Protein 4DI1 (pdb70)

Nearest PDB structures (foldseek):
  4di1-assembly1_B  TM=1.004E+00  e=1.525E-47  Mycobacterium marinum M
  5z7r-assembly1_A  TM=9.384E-01  e=8.584E-23  Clostridium acetobutylicum ATCC 824
  5zai-assembly1_A  TM=9.360E-01  e=3.850E-21  Metallosphaera sedula DSM 5348
  3kqf-assembly1_B  TM=9.231E-01  e=6.148E-21  Bacillus anthracis
  3pea-assembly2_F  TM=8.813E-01  e=1.726E-19  Bacillus anthracis str. 'Ames Ancestor'

Solvent-accessible surface area: 26631 Å² total; per-residue (Å²): 126,121,42,11,54,52,82,47,76,146,18,8,0,7,3,29,9,55,57,112,117,50,4,13,3,16,80,56,0,7,135,18,1,20,64,13,2,85,69,0,18,159,60,141,87,4,22,0,0,0,5,30,10,23,118,79,16,6,1,33,0,21,17,50,99,42,8,139,113,17,81,27,92,73,0,28,84,6,8,125,21,4,53,89,0,0,60,15,0,10,70,2,52,20,0,0,0,0,0,0,5,11,93,0,19,4,1,0,7,5,7,0,15,3,3,2,2,12,0,0,0,72,81,0,85,1,0,4,25,14,6,117,28,26,5,0,4,3,2,20,5,0,14,40,4,1,68,68,25,32,42,23,90,0,11,33,1,0,1,35,2,78,96,4,69,0,126,50,0,73,92,42,35,1,3,43,49,61,30,48,46,108,68,0,74,96,29,0,27,65,67,0,80,79,16,47,174,26,50,85,137,1,6,13,1,0,4,30,12,1,35,39,7,40,33,65,61,29,119,44,47,39,49,35,25,50,64,79,3,22,79,19,9,30,103,73,64,157,102,106,124,42,2,40,30,81,40,100,76,30,9,0,6,3,31,6,56,59,109,120,51,4,13,2,15,73,58,0,7,131,6,0,33,39,6,5,79,65,0,19,161,75,145,74,3,28,0,0,0,2,19,11,22,108,149,18,5,0,31,1,18,16,50,98,40,6,122,112,6,74,36,92,71,0,28,87,3,7,126,20,3,51,94,0,0,66,27,0,11,69,3,60,26,2,0,0,0,0,0,4,10,94,0,20,3,2,0,8,6,6,0,18,3,5,2,18,12,8,0,0,69,80,0,83,1,0,5,27,16,4,115,27,26,4,0,5,3,2,21,4,0,8,49,4,1,66,72,24,30,41,23,90,0,11,30,1,1,2,36,1,76,95,4,65,0,120,49,0,75,92,40,36,1,3,57,66,64,33,45,52,119,67,0,52,94,30,0,31,64,35,0,107,74,21,51,174,28,55,104,65,1,5,26,10,0,4,29,8,2,46,28,9,60,64,58,49,32,112,95,53,34,49,15,17,54,118,40,2,24,88,28,34,67,122,126,120,40,10,54,30,84,38,98,159,31,15,0,9,4,35,5,55,55,109,121,54,5,15,2,16,76,57,0,5,134,19,0,32,65,7,4,108,72,0,22,78,72,145,77,4,30,0,0,0,2,19,11,22,115,148,20,6,0,32,0,13,15,56,104,39,8,69,106,6,73,23,94,74,0,37,81,3,12,124,16,4,47,94,0,0,62,25,0,11,68,3,58,28,2,0,0,0,0,0,4,13,93,0,16,5,1,0,8,5,7,0,18,3,4,2,17,12,8,0,0,71,81,0,88,0,0,5,20,2,5,116,53,28,20,1,6,3,4,16,4,0,8,58,5,1,75,70,25,27,31,24,90,0,10,23,1,1,1,35,1,77,95,5,70,0,122,52,0,72,91,40,38,0,3,59,69,64,30,44,58,82,69,0,57,97,31,0,43,67,36,0,47,76,22,62,174,28,55,106,66,1,7,29,10,0,4,30,10,1,50,27,8,60,53,66,77,32,116,45,35,35,17,18,16,42,150,74,3,21,63,26,4,37,65,64,95,99,106

Secondary structure (DSSP, 8-state):
--SEEEEEETTEEEEEE--TTTT-B-HHHHHHHHHHHHHHHH-TT--EEEEE--SS-SB--B-HHHHHT--HHHHHHHHHHHHHHHHHHHH-SS-EEEEE-SEEETHHHHHHHHSSEEEEETT-EEE-GGGGGT----TTHHHHHHHHH-HHHHHHHHHH---EEHHHHHHHTS-SEEE-GGGHHHHHHHHHHTTTTS-HHHHHHHHHHHHHTTTS-HHHHHHHHHHHHHHTTSGGG-/--SSEEEEEETTEEEEEE--TTTT-B-HHHHHHHHHHHHHHHH-TT-S-EEEE--SS-SB--B-HHHHHT--HHHHHHHHHHHHHHHHHHHH-SS-EEEEE-SEEETHHHHHHHHSSEEEEETT-EEE-GGGGGT----TTHHHHHHHHH-HHHHHHHHHH---EEHHHHHHHTS-SEEE-GGGHHHHHHHHHHTTTTS-HHHHHHHHHHHHHTTTS-HHHHHHHHHHHHHHHHH-/--SEEEEEETTEEEEEE--TTTT-B-HHHHHHHHHHHHHHHH-TT-SEEEEE--SS-SB--B-HHHHHT--HHHHHHHHHHHHHHHHHHHH-SS-EEEEE-SEEETHHHHHHHHSSEEEEETT-EEE-GGGGGT----TTHHHHHHHHH-HHHHHHHHHH---EEHHHHHHHTS-SEEE-GGGHHHHHHHHHHTTTTS-HHHHHHHHHHHHHTTTS-HHHHHHHHHHHHHHHHHHHHH-

Organism: Mycobacterium marinum (strain ATCC BAA-535 / M) (NCBI:txid216594)

Sequence (713 aa):
NEFVSVVADQGLATLVVSRPPTNAMTRQVYREIVAAADELGRRDDIGAVVLFGGHHEIFSAGDDMPELRTLNAPEADTAARVRLEEAIDAVAAIPKPTVAAVTGYALGAGLTLALAADWRVSGDNVKFGATEILAGLIPGGGGMGRLTRRVVGSSRAKELVFSGRFFDAEEALALGLIDDMVAPDDVYDSAVAWARRYLECPPRALAAAKAVINDVFELEATERAAAERRRRYVELFAAGQRMNEFVSVVADQGLATLVVSRPPTNAMTRQVYREIVAAADELGRRDDIGAVVLFGGHHEIFSAGDDMPELRTLNAPEADTAARVRLEAIDAVAAIPKPTVAAVTGYALGAGLTLALAADWRVSGDNVKFGATEILAGLIPGGGGMGRLTRVVGSSRAKELVFSGRFFDAEEALALGLIDDMVAPDDVYDSAVAWARRYLECPPRALAAAKAVINDVFELEATERAAAERRRYVELFAANEFVSVVADQGLATLVVSRPPTNAMTRQVYREIVAAADELGRRDDIGAVVLFGGHHEIFSAGDDMPELRTLNAPEADTAARVRLEAIDAVAAIPKPTVAAVTGYALGAGLTLALAADWRVSGDNVKFGATEILAGLIPGGGGMGRLTRVVGSSRAKELVFSGRFFDAEEALALGLIDDMVAPDDVYDSAVAWARRYLECPPRALAAAKAVINDVFELEATERAAAERRRYVELFAAGQRG

InterPro domains:
  IPR001753 Enoyl-CoA hydratase/isomerase-like domain [PF00378] (11-236)
  IPR014748 Enoyl-CoA hydratase, C-terminal [G3DSA:1.10.12.10] (200-240)
  IPR029045 ClpP/crotonase-like domain superfamily [SSF52096] (5-237)

CATH classification: 3.90.226.10 (+1 more: 1.10.12.10)

Foldseek 3Di:
DPFWDWDDDQQEIEIEGEDPDFSAAELVNLVVLLVVLVVQLPDPRHAEYEYYHDLAFQHQYHPVVNVVVDDDVVVVVSLVSLLSNLQSLLLRLHQYEYLGHAEQEQSSLSNNLSHPAYEYEQAYKYANQQVVVVGFGGNCSLVSLCVQQNDVVSCVGGVVRDIDGPVVCCVSVSHPYYDHSVCSVVVSVVVRVVRSPPDSLVSSLVSVLVVCPSPDDPVVSVVSNVVSVVVCVDPVRD/DDPAWDWDADPQAIETEGEDPDFSAAELVNLVVLLVVLVVQLVDRSHQEYEYYHDLAFRHQYHPVVNVVVDDDVVNVVSLVSLLSNLQSLLLSLHQYEYLGHAEQEQSSLSSRLSHPAYEYEQAYKYANQQVVVVGFGGNCSLVSLCVQQNDVVSCVGGVVRDIDGPVVCCVSVSHPYYDHSVCSVVVRVVVRVVCSPPDSLVSSLVSVLVVCPPPDDDVVSVVSNVVSVVVVVVD/DPAWDWDADPQAIETEGEDPDFSAAELVNLVVLLVVLVVQLPDRSHAEYEYYHDLAFQHQYHDVVRVVPDDDVVVVSSLVSLLSNLQSLLLSLHQYEYLGHAEQEASSLSSNLSHPAYEYEQAYKYANQQVVSVGFGGNCSLVSLCVQQNDVVSCVRGVVRDIDGPVVCCVSVSHPYYDHSVCRVVVRVVVRVVCSPPDRLVSSLVSVLVVCPVPDDPVVSVVSNVVSVVVVVVVVVVD

B-factor: mean 20.54, std 8.34, range [4.48, 63.75]

Structure (mmCIF, N/CA/C/O backbone):
data_4DI1
#
_entry.id   4DI1
#
_cell.length_a   76.870
_cell.length_b   87.500
_cell.length_c   107.390
_cell.angle_alpha   90.000
_cell.angle_beta   90.000
_cell.angle_gamma   90.000
#
_symmetry.space_group_name_H-M   'P 21 21 21'
#
loop_
_entity.id
_entity.type
_entity.pdbx_description
1 polymer 'Enoyl-CoA hydratase EchA17'
2 non-polymer 1,2-ETHANEDIOL
3 water water
#
loop_
_atom_site.group_PDB
_atom_site.id
_atom_site.type_symbol
_atom_site.label_atom_id
_atom_site.label_alt_id
_atom_site.label_comp_id
_atom_site.label_asym_id
_atom_site.label_entity_id
_atom_site.label_seq_id
_atom_site.pdbx_PDB_ins_code
_atom_site.Cartn_x
_atom_site.Cartn_y
_atom_site.Cartn_z
_atom_site.occupancy
_atom_site.B_iso_or_equiv
_atom_site.auth_seq_id
_atom_site.auth_comp_id
_atom_site.auth_asym_id
_atom_site.auth_atom_id
_atom_site.pdbx_PDB_model_num
ATOM 1 N N . ASN A 1 23 ? -32.549 72.736 58.475 1.00 32.21 2 ASN A N 1
ATOM 2 C CA . ASN A 1 23 ? -32.063 73.612 59.598 1.00 35.18 2 ASN A CA 1
ATOM 3 C C . ASN A 1 23 ? -30.797 73.145 60.363 1.00 32.72 2 ASN A C 1
ATOM 4 O O . ASN A 1 23 ? -29.875 73.906 60.528 1.00 36.82 2 ASN A O 1
ATOM 6 N N . GLU A 1 24 ? -30.746 71.911 60.847 1.00 30.58 3 GLU A N 1
ATOM 7 C CA . GLU A 1 24 ? -29.680 71.481 61.788 1.00 28.96 3 GLU A CA 1
ATOM 8 C C . GLU A 1 24 ? -28.238 71.230 61.217 1.00 27.30 3 GLU A C 1
ATOM 9 O O . GLU A 1 24 ? -27.249 71.491 61.888 1.00 25.91 3 GLU A O 1
ATOM 15 N N . PHE A 1 25 ? -28.129 70.675 60.016 1.00 24.47 4 PHE A N 1
ATOM 16 C CA . PHE A 1 25 ? -26.829 70.312 59.455 1.00 22.75 4 PHE A CA 1
ATOM 17 C C . PHE A 1 25 ? -26.518 71.039 58.151 1.00 21.07 4 PHE A C 1
ATOM 18 O O . PHE A 1 25 ? -25.379 71.139 57.765 1.00 21.30 4 PHE A O 1
ATOM 26 N N . VAL A 1 26 ? -27.536 71.523 57.466 1.00 20.11 5 VAL A N 1
ATOM 27 C CA . VAL A 1 26 ? -27.363 72.175 56.172 1.00 19.86 5 VAL A CA 1
ATOM 28 C C . VAL A 1 26 ? -27.645 73.649 56.350 1.00 20.44 5 VAL A C 1
ATOM 29 O O . VAL A 1 26 ? -28.544 74.008 57.035 1.00 20.79 5 VAL A O 1
ATOM 33 N N . SER A 1 27 ? -26.824 74.497 55.762 1.00 22.32 6 SER A N 1
ATOM 34 C CA . SER A 1 27 ? -26.889 75.932 55.940 1.00 23.38 6 SER A CA 1
ATOM 35 C C . SER A 1 27 ? -26.733 76.616 54.587 1.00 23.01 6 SER A C 1
ATOM 36 O O . SER A 1 27 ? -26.097 76.090 53.681 1.00 21.09 6 SER A O 1
ATOM 39 N N . VAL A 1 28 ? -27.347 77.777 54.431 1.00 25.10 7 VAL A N 1
ATOM 40 C CA . VAL A 1 28 ? -27.223 78.555 53.192 1.00 25.49 7 VAL A CA 1
ATOM 41 C C . VAL A 1 28 ? -26.642 79.895 53.550 1.00 26.40 7 VAL A C 1
ATOM 42 O O . VAL A 1 28 ? -27.175 80.605 54.393 1.00 27.88 7 VAL A O 1
ATOM 46 N N . VAL A 1 29 ? -25.552 80.244 52.896 1.00 26.62 8 VAL A N 1
ATOM 47 C CA . VAL A 1 29 ? -24.924 81.536 53.088 1.00 27.45 8 VAL A CA 1
ATOM 48 C C . VAL A 1 29 ? -24.884 82.288 51.763 1.00 27.06 8 VAL A C 1
ATOM 49 O O . VAL A 1 29 ? -24.325 81.804 50.799 1.00 27.04 8 VAL A O 1
ATOM 53 N N . ALA A 1 30 ? -25.494 83.462 51.714 1.00 26.76 9 ALA A N 1
ATOM 54 C CA . ALA A 1 30 ? -25.557 84.270 50.495 1.00 26.89 9 ALA A CA 1
ATOM 55 C C . ALA A 1 30 ? -24.564 85.441 50.585 1.00 28.24 9 ALA A C 1
ATOM 56 O O . ALA A 1 30 ? -24.299 85.955 51.650 1.00 27.97 9 ALA A O 1
ATOM 58 N N . ASP A 1 31 ? -23.961 85.807 49.468 1.00 28.46 10 ASP A N 1
ATOM 59 C CA . ASP A 1 31 ? -23.140 87.017 49.403 1.00 29.71 10 ASP A CA 1
ATOM 60 C C . ASP A 1 31 ? -23.074 87.528 47.966 1.00 27.03 10 ASP A C 1
ATOM 61 O O . ASP A 1 31 ? -22.510 86.872 47.088 1.00 25.74 10 ASP A O 1
ATOM 66 N N . GLN A 1 32 ? -23.681 88.685 47.750 1.00 26.88 11 GLN A N 1
ATOM 67 C CA . GLN A 1 32 ? -23.849 89.319 46.455 1.00 27.48 11 GLN A CA 1
ATOM 68 C C . GLN A 1 32 ? -23.977 88.388 45.298 1.00 24.96 11 GLN A C 1
ATOM 69 O O . GLN A 1 32 ? -23.145 88.312 44.404 1.00 24.86 11 GLN A O 1
ATOM 75 N N . GLY A 1 33 ? -25.084 87.675 45.362 1.00 22.73 12 GLY A N 1
ATOM 76 C CA . GLY A 1 33 ? -25.525 86.861 44.268 1.00 21.76 12 GLY A CA 1
ATOM 77 C C . GLY A 1 33 ? -25.033 85.446 44.279 1.00 19.77 12 GLY A C 1
ATOM 78 O O . GLY A 1 33 ? -25.463 84.664 43.463 1.00 20.60 12 GLY A O 1
ATOM 79 N N . LEU A 1 34 ? -24.115 85.122 45.176 1.00 18.39 13 LEU A N 1
ATOM 80 C CA . LEU A 1 34 ? -23.535 83.805 45.203 1.00 17.70 13 LEU A CA 1
ATOM 81 C C . LEU A 1 34 ? -23.936 83.188 46.505 1.00 17.53 13 LEU A C 1
ATOM 82 O O . LEU A 1 34 ? -23.741 83.793 47.535 1.00 18.50 13 LEU A O 1
ATOM 87 N N . ALA A 1 35 ? -24.495 81.988 46.461 1.00 16.92 14 ALA A N 1
ATOM 88 C CA . ALA A 1 35 ? -24.856 81.281 47.677 1.00 16.20 14 ALA A CA 1
ATOM 89 C C . ALA A 1 35 ? -23.948 80.064 47.872 1.00 15.44 14 ALA A C 1
ATOM 90 O O . ALA A 1 35 ? -23.462 79.478 46.889 1.00 15.31 14 ALA A O 1
ATOM 92 N N . THR A 1 36 ? -23.664 79.720 49.123 1.00 14.91 15 THR A N 1
ATOM 93 C CA . THR A 1 36 ? -22.952 78.523 49.444 1.00 14.75 15 THR A CA 1
ATOM 94 C C . THR A 1 36 ? -23.894 77.635 50.249 1.00 14.86 15 THR A C 1
ATOM 95 O O . THR A 1 36 ? -24.423 78.058 51.281 1.00 14.56 15 THR A O 1
ATOM 99 N N . LEU A 1 37 ? -24.114 76.413 49.769 1.00 14.63 16 LEU A N 1
ATOM 100 C CA . LEU A 1 37 ? -24.849 75.410 50.542 1.00 14.56 16 LEU A CA 1
ATOM 101 C C . LEU A 1 37 ? -23.819 74.613 51.329 1.00 15.06 16 LEU A C 1
ATOM 102 O O . LEU A 1 37 ? -22.998 73.893 50.724 1.00 14.85 16 LEU A O 1
ATOM 107 N N . VAL A 1 38 ? -23.860 74.733 52.661 1.00 15.93 17 VAL A N 1
ATOM 108 C CA . VAL A 1 38 ? -22.871 74.163 53.555 1.00 16.64 17 VAL A CA 1
ATOM 109 C C . VAL A 1 38 ? -23.464 72.965 54.297 1.00 17.66 17 VAL A C 1
ATOM 110 O O . VAL A 1 38 ? -24.470 73.091 55.016 1.00 17.67 17 VAL A O 1
ATOM 114 N N . VAL A 1 39 ? -22.816 71.806 54.166 1.00 17.06 18 VAL A N 1
ATOM 115 C CA . VAL A 1 39 ? -23.165 70.652 54.950 1.00 16.55 18 VAL A CA 1
ATOM 116 C C . VAL A 1 39 ? -22.176 70.611 56.106 1.00 17.74 18 VAL A C 1
ATOM 117 O O . VAL A 1 39 ? -20.949 70.614 55.879 1.00 18.72 18 VAL A O 1
ATOM 121 N N . SER A 1 40 ? -22.703 70.570 57.338 1.00 17.34 19 SER A N 1
ATOM 122 C CA . SER A 1 40 ? -21.879 70.440 58.548 1.00 18.34 19 SER A CA 1
ATOM 123 C C . SER A 1 40 ? -22.449 69.390 59.495 1.00 17.68 19 SER A C 1
ATOM 124 O O . SER A 1 40 ? -23.402 69.669 60.227 1.00 17.55 19 SER A O 1
ATOM 127 N N . ARG A 1 41 ? -21.876 68.201 59.466 1.00 17.03 20 ARG A N 1
ATOM 128 C CA . ARG A 1 41 ? -22.237 67.175 60.422 1.00 16.99 20 ARG A CA 1
ATOM 129 C C . ARG A 1 41 ? -20.956 66.415 60.715 1.00 17.47 20 ARG A C 1
ATOM 130 O O . ARG A 1 41 ? -20.727 65.342 60.182 1.00 16.54 20 ARG A O 1
ATOM 138 N N . PRO A 1 42 ? -20.081 67.021 61.533 1.00 19.22 21 PRO A N 1
ATOM 139 C CA . PRO A 1 42 ? -18.791 66.465 61.890 1.00 19.89 21 PRO A CA 1
ATOM 140 C C . PRO A 1 42 ? -18.836 65.063 62.463 1.00 20.37 21 PRO A C 1
ATOM 141 O O . PRO A 1 42 ? -19.854 64.640 63.024 1.00 20.89 21 PRO A O 1
ATOM 145 N N . PRO A 1 43 ? -17.737 64.319 62.278 1.00 19.45 22 PRO A N 1
ATOM 146 C CA . PRO A 1 43 ? -16.523 64.766 61.614 1.00 18.50 22 PRO A CA 1
ATOM 147 C C . PRO A 1 43 ? -16.450 64.439 60.099 1.00 17.89 22 PRO A C 1
ATOM 148 O O . PRO A 1 43 ? -15.509 64.901 59.440 1.00 18.42 22 PRO A O 1
ATOM 152 N N . THR A 1 44 ? -17.398 63.687 59.535 1.00 16.45 23 THR A N 1
ATOM 153 C CA . THR A 1 44 ? -17.282 63.295 58.128 1.00 15.86 23 THR A CA 1
ATOM 154 C C . THR A 1 44 ? -18.376 63.779 57.218 1.00 14.26 23 THR A C 1
ATOM 155 O O . THR A 1 44 ? -18.412 63.396 56.067 1.00 13.17 23 THR A O 1
ATOM 159 N N . ASN A 1 45 ? -19.244 64.649 57.723 1.00 13.72 24 ASN A N 1
ATOM 160 C CA . ASN A 1 45 ? -20.459 65.034 56.990 1.00 13.39 24 ASN A CA 1
ATOM 161 C C . ASN A 1 45 ? -21.220 63.827 56.412 1.00 12.52 24 ASN A C 1
ATOM 162 O O . ASN A 1 45 ? -21.696 63.866 55.279 1.00 11.99 24 ASN A O 1
ATOM 167 N N . ALA A 1 46 ? -21.306 62.764 57.206 1.00 12.28 25 ALA A N 1
ATOM 168 C CA . ALA A 1 46 ? -22.075 61.605 56.847 1.00 12.03 25 ALA A CA 1
ATOM 169 C C . ALA A 1 46 ? -23.521 62.059 56.758 1.00 12.19 25 ALA A C 1
ATOM 170 O O . ALA A 1 46 ? -24.004 62.810 57.616 1.00 12.52 25 ALA A O 1
ATOM 172 N N . MET A 1 47 ? -24.212 61.595 55.733 1.00 11.82 26 MET A N 1
ATOM 173 C CA . MET A 1 47 ? -25.557 62.054 55.496 1.00 12.15 26 MET A CA 1
ATOM 174 C C . MET A 1 47 ? -26.579 61.028 55.977 1.00 12.29 26 MET A C 1
ATOM 175 O O . MET A 1 47 ? -26.680 59.906 55.423 1.00 12.50 26 MET A O 1
ATOM 180 N N . THR A 1 48 ? -27.318 61.424 57.005 1.00 12.19 27 THR A N 1
ATOM 181 C CA . THR A 1 48 ? -28.416 60.662 57.540 1.00 12.47 27 THR A CA 1
ATOM 182 C C . THR A 1 48 ? -29.680 61.037 56.770 1.00 12.83 27 THR A C 1
ATOM 183 O O . THR A 1 48 ? -29.648 61.936 55.936 1.00 12.82 27 THR A O 1
ATOM 187 N N . ARG A 1 49 ? -30.787 60.354 57.068 1.00 13.29 28 ARG A N 1
ATOM 188 C CA . ARG A 1 49 ? -32.039 60.669 56.429 1.00 13.74 28 ARG A CA 1
ATOM 189 C C . ARG A 1 49 ? -32.361 62.163 56.626 1.00 13.88 28 ARG A C 1
ATOM 190 O O . ARG A 1 49 ? -32.834 62.811 55.715 1.00 13.19 28 ARG A O 1
ATOM 198 N N . GLN A 1 50 ? -32.106 62.685 57.836 1.00 14.14 29 GLN A N 1
ATOM 199 C CA . GLN A 1 50 ? -32.398 64.083 58.122 1.00 14.49 29 GLN A CA 1
ATOM 200 C C . GLN A 1 50 ? -31.527 64.997 57.268 1.00 13.49 29 GLN A C 1
ATOM 201 O O . GLN A 1 50 ? -32.031 65.955 56.710 1.00 13.77 29 GLN A O 1
ATOM 207 N N . VAL A 1 51 ? -30.225 64.709 57.141 1.00 12.55 30 VAL A N 1
ATOM 208 C CA . VAL A 1 51 ? -29.372 65.523 56.258 1.00 11.90 30 VAL A CA 1
ATOM 209 C C . VAL A 1 51 ? -29.928 65.535 54.827 1.00 11.41 30 VAL A C 1
ATOM 210 O O . VAL A 1 51 ? -29.918 66.553 54.185 1.00 11.15 30 VAL A O 1
ATOM 214 N N . TYR A 1 52 ? -30.442 64.410 54.322 1.00 11.66 31 TYR A N 1
ATOM 215 C CA . TYR A 1 52 ? -30.976 64.407 52.971 1.00 11.87 31 TYR A CA 1
ATOM 216 C C . TYR A 1 52 ? -32.226 65.326 52.858 1.00 12.14 31 TYR A C 1
ATOM 217 O O . TYR A 1 52 ? -32.351 66.065 51.899 1.00 11.34 31 TYR A O 1
ATOM 226 N N . ARG A 1 53 ? -33.106 65.282 53.849 1.00 12.85 32 ARG A N 1
ATOM 227 C CA . ARG A 1 53 ? -34.293 66.159 53.854 1.00 13.73 32 ARG A CA 1
ATOM 228 C C . ARG A 1 53 ? -33.845 67.614 53.842 1.00 13.61 32 ARG A C 1
ATOM 229 O O . ARG A 1 53 ? -34.412 68.416 53.114 1.00 13.22 32 ARG A O 1
ATOM 237 N N . GLU A 1 54 ? -32.810 67.922 54.628 1.00 14.00 33 GLU A N 1
ATOM 238 C CA . GLU A 1 54 ? -32.276 69.266 54.685 1.00 14.45 33 GLU A CA 1
ATOM 239 C C . GLU A 1 54 ? -31.596 69.681 53.379 1.00 13.91 33 GLU A C 1
ATOM 240 O O . GLU A 1 54 ? -31.716 70.842 52.974 1.00 14.04 33 GLU A O 1
ATOM 246 N N . ILE A 1 55 ? -30.957 68.738 52.682 1.00 12.87 34 ILE A N 1
ATOM 247 C CA . ILE A 1 55 ? -30.404 69.046 51.365 1.00 12.47 34 ILE A CA 1
ATOM 248 C C . ILE A 1 55 ? -31.535 69.370 50.377 1.00 12.13 34 ILE A C 1
ATOM 249 O O . ILE A 1 55 ? -31.429 70.322 49.588 1.00 11.69 34 ILE A O 1
ATOM 254 N N . VAL A 1 56 ? -32.626 68.617 50.446 1.00 11.82 35 VAL A N 1
ATOM 255 C CA . VAL A 1 56 ? -33.753 68.884 49.559 1.00 11.80 35 VAL A CA 1
ATOM 256 C C . VAL A 1 56 ? -34.303 70.287 49.774 1.00 11.91 35 VAL A C 1
ATOM 257 O O . VAL A 1 56 ? -34.451 71.031 48.818 1.00 11.75 35 VAL A O 1
ATOM 261 N N . ALA A 1 57 ? -34.572 70.659 51.020 1.00 12.39 36 ALA A N 1
ATOM 262 C CA . ALA A 1 57 ? -35.141 71.965 51.299 1.00 12.77 36 ALA A CA 1
ATOM 263 C C . ALA A 1 57 ? -34.168 73.097 50.919 1.00 12.69 36 ALA A C 1
ATOM 264 O O . ALA A 1 57 ? -34.579 74.067 50.260 1.00 12.70 36 ALA A O 1
ATOM 266 N N . ALA A 1 58 ? -32.888 72.967 51.267 1.00 12.16 37 ALA A N 1
ATOM 267 C CA . ALA A 1 58 ? -31.912 73.997 50.902 1.00 12.10 37 ALA A CA 1
ATOM 268 C C . ALA A 1 58 ? -31.787 74.160 49.367 1.00 12.01 37 ALA A C 1
ATOM 269 O O . ALA A 1 58 ? -31.771 75.277 48.822 1.00 11.43 37 ALA A O 1
ATOM 271 N N . ALA A 1 59 ? -31.767 73.052 48.639 1.00 12.43 38 ALA A N 1
ATOM 272 C CA . ALA A 1 59 ? -31.655 73.144 47.167 1.00 12.61 38 ALA A CA 1
ATOM 273 C C . ALA A 1 59 ? -32.857 73.785 46.550 1.00 13.75 38 ALA A C 1
ATOM 274 O O . ALA A 1 59 ? -32.735 74.556 45.594 1.00 14.35 38 ALA A O 1
ATOM 276 N N . ASP A 1 60 ? -34.045 73.446 47.040 1.00 14.84 39 ASP A N 1
ATOM 277 C CA . ASP A 1 60 ? -35.258 74.070 46.492 1.00 16.22 39 ASP A CA 1
ATOM 278 C C . ASP A 1 60 ? -35.264 75.588 46.772 1.00 16.08 39 ASP A C 1
ATOM 279 O O . ASP A 1 60 ? -35.577 76.387 45.924 1.00 15.54 39 ASP A O 1
ATOM 284 N N . GLU A 1 61 ? -34.912 75.973 47.985 1.00 16.89 40 GLU A N 1
ATOM 285 C CA . GLU A 1 61 ? -34.891 77.385 48.362 1.00 17.50 40 GLU A CA 1
ATOM 286 C C . GLU A 1 61 ? -33.977 78.138 47.416 1.00 17.40 40 GLU A C 1
ATOM 287 O O . GLU A 1 61 ? -34.294 79.228 46.968 1.00 17.63 40 GLU A O 1
ATOM 293 N N . LEU A 1 62 ? -32.815 77.566 47.144 1.00 18.19 41 LEU A N 1
ATOM 294 C CA . LEU A 1 62 ? -31.803 78.250 46.323 1.00 18.61 41 LEU A CA 1
ATOM 295 C C . LEU A 1 62 ? -32.293 78.448 44.905 1.00 18.20 41 LEU A C 1
ATOM 296 O O . LEU A 1 62 ? -31.988 79.450 44.245 1.00 18.51 41 LEU A O 1
ATOM 301 N N . GLY A 1 63 ? -33.049 77.478 44.430 1.00 18.21 42 GLY A N 1
ATOM 302 C CA . GLY A 1 63 ? -33.618 77.556 43.090 1.00 18.13 42 GLY A CA 1
ATOM 303 C C . GLY A 1 63 ? -34.639 78.652 42.934 1.00 18.33 42 GLY A C 1
ATOM 304 O O . GLY A 1 63 ? -34.706 79.286 41.878 1.00 17.99 42 GLY A O 1
ATOM 305 N N . ARG A 1 64 ? -35.389 78.905 44.014 1.00 18.46 43 ARG A N 1
ATOM 306 C CA . ARG A 1 64 ? -36.446 79.883 44.052 1.00 19.08 43 ARG A CA 1
ATOM 307 C C . ARG A 1 64 ? -35.917 81.316 44.087 1.00 19.67 43 ARG A C 1
ATOM 308 O O . ARG A 1 64 ? -36.559 82.234 43.575 1.00 20.36 43 ARG A O 1
ATOM 316 N N . ARG A 1 65 ? -34.779 81.493 44.733 1.00 20.65 44 ARG A N 1
ATOM 317 C CA . ARG A 1 65 ? -34.248 82.818 45.015 1.00 22.44 44 ARG A CA 1
ATOM 318 C C . ARG A 1 65 ? -33.607 83.484 43.787 1.00 21.29 44 ARG A C 1
ATOM 319 O O . ARG A 1 65 ? -32.519 83.119 43.348 1.00 20.55 44 ARG A O 1
ATOM 327 N N . ASP A 1 66 ? -34.297 84.501 43.267 1.00 22.92 45 ASP A N 1
ATOM 328 C CA . ASP A 1 66 ? -33.840 85.222 42.097 1.00 22.67 45 ASP A CA 1
ATOM 329 C C . ASP A 1 66 ? -32.684 86.175 42.403 1.00 21.46 45 ASP A C 1
ATOM 330 O O . ASP A 1 66 ? -32.042 86.643 41.479 1.00 21.03 45 ASP A O 1
ATOM 335 N N . ASP A 1 67 ? -32.424 86.490 43.673 1.00 21.24 46 ASP A N 1
ATOM 336 C CA . ASP A 1 67 ? -31.242 87.266 44.024 1.00 21.08 46 ASP A CA 1
ATOM 337 C C . ASP A 1 67 ? -29.968 86.395 44.045 1.00 20.36 46 ASP A C 1
ATOM 338 O O . ASP A 1 67 ? -28.882 86.932 44.296 1.00 22.55 46 ASP A O 1
ATOM 343 N N . ILE A 1 68 ? -30.081 85.082 43.794 1.00 18.36 47 ILE A N 1
ATOM 344 C CA . ILE A 1 68 ? -28.942 84.175 43.810 1.00 16.86 47 ILE A CA 1
ATOM 345 C C . ILE A 1 68 ? -28.723 83.735 42.372 1.00 16.30 47 ILE A C 1
ATOM 346 O O . ILE A 1 68 ? -29.636 83.218 41.741 1.00 15.67 47 ILE A O 1
ATOM 351 N N . GLY A 1 69 ? -27.525 83.966 41.850 1.00 15.63 48 GLY A N 1
ATOM 352 C CA . GLY A 1 69 ? -27.203 83.594 40.471 1.00 15.35 48 GLY A CA 1
ATOM 353 C C . GLY A 1 69 ? -26.329 82.353 40.327 1.00 14.75 48 GLY A C 1
ATOM 354 O O . GLY A 1 69 ? -26.173 81.875 39.221 1.00 14.65 48 GLY A O 1
ATOM 355 N N . ALA A 1 70 ? -25.797 81.825 41.425 1.00 14.09 49 ALA A N 1
ATOM 356 C CA . ALA A 1 70 ? -24.962 80.636 41.377 1.00 13.96 49 ALA A CA 1
ATOM 357 C C . ALA A 1 70 ? -24.734 80.088 42.775 1.00 13.73 49 ALA A C 1
ATOM 358 O O . ALA A 1 70 ? -24.923 80.816 43.740 1.00 14.44 49 ALA A O 1
ATOM 360 N N . VAL A 1 71 ? -24.313 78.828 42.870 1.00 13.36 50 VAL A N 1
ATOM 361 C CA . VAL A 1 71 ? -24.224 78.094 44.125 1.00 13.27 50 VAL A CA 1
ATOM 362 C C . VAL A 1 71 ? -22.893 77.326 44.213 1.00 13.82 50 VAL A C 1
ATOM 363 O O . VAL A 1 71 ? -22.441 76.758 43.230 1.00 14.17 50 VAL A O 1
ATOM 367 N N . VAL A 1 72 ? -22.267 77.317 45.399 1.00 14.17 51 VAL A N 1
ATOM 368 C CA . VAL A 1 72 ? -21.127 76.472 45.694 1.00 14.06 51 VAL A CA 1
ATOM 369 C C . VAL A 1 72 ? -21.584 75.487 46.739 1.00 14.42 51 VAL A C 1
ATOM 370 O O . VAL A 1 72 ? -22.191 75.888 47.738 1.00 15.44 51 VAL A O 1
ATOM 374 N N . LEU A 1 73 ? -21.315 74.204 46.514 1.00 14.73 52 LEU A N 1
ATOM 375 C CA . LEU A 1 73 ? -21.589 73.154 47.518 1.00 14.80 52 LEU A CA 1
ATOM 376 C C . LEU A 1 73 ? -20.311 72.927 48.294 1.00 14.49 52 LEU A C 1
ATOM 377 O O . LEU A 1 73 ? -19.238 72.700 47.693 1.00 13.61 52 LEU A O 1
ATOM 382 N N . PHE A 1 74 ? -20.428 72.907 49.611 1.00 14.88 53 PHE A N 1
ATOM 383 C CA . PHE A 1 74 ? -19.227 72.896 50.465 1.00 15.38 53 PHE A CA 1
ATOM 384 C C . PHE A 1 74 ? -19.452 72.169 51.760 1.00 15.36 53 PHE A C 1
ATOM 385 O O . PHE A 1 74 ? -20.499 72.327 52.375 1.00 16.40 53 PHE A O 1
ATOM 393 N N . GLY A 1 75 ? -18.483 71.365 52.177 1.00 15.52 54 GLY A N 1
ATOM 394 C CA . GLY A 1 75 ? -18.575 70.684 53.468 1.00 16.13 54 GLY A CA 1
ATOM 395 C C . GLY A 1 75 ? -17.640 71.244 54.528 1.00 16.48 54 GLY A C 1
ATOM 396 O O . GLY A 1 75 ? -17.584 70.719 55.640 1.00 16.41 54 GLY A O 1
ATOM 397 N N . GLY A 1 76 ? -16.925 72.320 54.196 1.00 16.43 55 GLY A N 1
ATOM 398 C CA . GLY A 1 76 ? -15.935 72.906 55.103 1.00 16.59 55 GLY A CA 1
ATOM 399 C C . GLY A 1 76 ? -14.562 72.552 54.571 1.00 17.15 55 GLY A C 1
ATOM 400 O O . GLY A 1 76 ? -14.437 71.772 53.624 1.00 17.58 55 GLY A O 1
ATOM 401 N N . HIS A 1 77 ? -13.517 73.080 55.202 1.00 17.53 56 HIS A N 1
ATOM 402 C CA A HIS A 1 77 ? -12.140 72.920 54.704 0.50 17.18 56 HIS A CA 1
ATOM 403 C CA B HIS A 1 77 ? -12.175 72.950 54.663 0.50 17.51 56 HIS A CA 1
ATOM 404 C C . HIS A 1 77 ? -11.622 71.536 54.811 1.00 17.08 56 HIS A C 1
ATOM 405 O O . HIS A 1 77 ? -10.735 71.135 54.033 1.00 17.30 56 HIS A O 1
ATOM 418 N N . GLU A 1 78 ? -12.160 70.750 55.754 1.00 16.41 57 GLU A N 1
ATOM 419 C CA . GLU A 1 78 ? -11.628 69.393 56.065 1.00 15.78 57 GLU A CA 1
ATOM 420 C C . GLU A 1 78 ? -12.251 68.297 55.186 1.00 14.85 57 GLU A C 1
ATOM 421 O O . GLU A 1 78 ? -11.554 67.380 54.771 1.00 14.87 57 GLU A O 1
ATOM 423 N N . ILE A 1 79 ? -13.553 68.370 54.916 1.00 14.00 58 ILE A N 1
ATOM 424 C CA . ILE A 1 79 ? -14.224 67.279 54.227 1.00 13.18 58 ILE A CA 1
ATOM 425 C C . ILE A 1 79 ? -15.481 67.701 53.487 1.00 12.68 58 ILE A C 1
ATOM 426 O O . ILE A 1 79 ? -16.235 68.560 53.949 1.00 12.43 58 ILE A O 1
ATOM 431 N N . PHE A 1 80 ? -15.710 67.065 52.345 1.00 12.39 59 PHE A N 1
ATOM 432 C CA . PHE A 1 80 ? -16.963 67.206 51.610 1.00 12.08 59 PHE A CA 1
ATOM 433 C C . PHE A 1 80 ? -18.008 66.254 52.219 1.00 11.69 59 PHE A C 1
ATOM 434 O O . PHE A 1 80 ? -18.905 66.705 52.909 1.00 11.68 59 PHE A O 1
ATOM 442 N N . SER A 1 81 ? -17.886 64.951 51.980 1.00 11.51 60 SER A N 1
ATOM 443 C CA . SER A 1 81 ? -18.698 63.948 52.679 1.00 11.41 60 SER A CA 1
ATOM 444 C C . SER A 1 81 ? -18.164 62.521 52.519 1.00 11.15 60 SER A C 1
ATOM 445 O O . SER A 1 81 ? -17.801 62.115 51.445 1.00 11.42 60 SER A O 1
ATOM 448 N N . ALA A 1 82 ? -18.178 61.758 53.598 1.00 11.12 61 ALA A N 1
ATOM 449 C CA . ALA A 1 82 ? -17.862 60.323 53.559 1.00 10.94 61 ALA A CA 1
ATOM 450 C C . ALA A 1 82 ? -19.073 59.460 53.184 1.00 10.84 61 ALA A C 1
ATOM 451 O O . ALA A 1 82 ? -18.978 58.230 53.156 1.00 11.21 61 ALA A O 1
ATOM 453 N N . GLY A 1 83 ? -20.208 60.079 52.858 1.00 10.76 62 GLY A N 1
ATOM 454 C CA . GLY A 1 83 ? -21.317 59.333 52.273 1.00 10.76 62 GLY A CA 1
ATOM 455 C C . GLY A 1 83 ? -22.414 59.052 53.257 1.00 11.19 62 GLY A C 1
ATOM 456 O O . GLY A 1 83 ? -22.632 59.851 54.197 1.00 11.45 62 GLY A O 1
ATOM 457 N N . ASP A 1 84 ? -23.140 57.951 53.024 1.00 11.24 63 ASP A N 1
ATOM 458 C CA . ASP A 1 84 ? -24.296 57.590 53.868 1.00 11.79 63 ASP A CA 1
ATOM 459 C C . ASP A 1 84 ? -23.869 57.375 55.270 1.00 11.77 63 ASP A C 1
ATOM 460 O O . ASP A 1 84 ? -22.759 56.882 55.516 1.00 11.78 63 ASP A O 1
ATOM 465 N N . ASP A 1 85 ? -24.726 57.779 56.214 1.00 12.25 64 ASP A N 1
ATOM 466 C CA . ASP A 1 85 ? -24.499 57.405 57.595 1.00 12.19 64 ASP A CA 1
ATOM 467 C C . ASP A 1 85 ? -24.881 55.937 57.831 1.00 12.68 64 ASP A C 1
ATOM 468 O O . ASP A 1 85 ? -26.041 55.596 58.084 1.00 12.70 64 ASP A O 1
ATOM 473 N N . MET A 1 86 ? -23.882 55.060 57.748 1.00 13.05 65 MET A N 1
ATOM 474 C CA . MET A 1 86 ? -24.107 53.617 57.876 1.00 13.55 65 MET A CA 1
ATOM 475 C C . MET A 1 86 ? -24.636 53.173 59.235 1.00 13.16 65 MET A C 1
ATOM 476 O O . MET A 1 86 ? -25.475 52.281 59.299 1.00 13.57 65 MET A O 1
ATOM 481 N N . PRO A 1 87 ? -24.162 53.768 60.324 1.00 12.94 66 PRO A N 1
ATOM 482 C CA . PRO A 1 87 ? -24.768 53.309 61.584 1.00 13.06 66 PRO A CA 1
ATOM 483 C C . PRO A 1 87 ? -26.275 53.567 61.630 1.00 13.31 66 PRO A C 1
ATOM 484 O O . PRO A 1 87 ? -27.023 52.712 62.116 1.00 13.43 66 PRO A O 1
ATOM 488 N N . GLU A 1 88 ? -26.745 54.708 61.101 1.00 13.53 67 GLU A N 1
ATOM 489 C CA . GLU A 1 88 ? -28.193 54.935 61.027 1.00 13.91 67 GLU A CA 1
ATOM 490 C C . GLU A 1 88 ? -28.821 53.801 60.217 1.00 13.83 67 GLU A C 1
ATOM 491 O O . GLU A 1 88 ? -29.775 53.171 60.626 1.00 13.56 67 GLU A O 1
ATOM 497 N N . LEU A 1 89 ? -28.237 53.540 59.064 1.00 14.37 68 LEU A N 1
ATOM 498 C CA . LEU A 1 89 ? -28.793 52.557 58.139 1.00 14.72 68 LEU A CA 1
ATOM 499 C C . LEU A 1 89 ? -28.905 51.207 58.781 1.00 14.92 68 LEU A C 1
ATOM 500 O O . LEU A 1 89 ? -29.875 50.495 58.558 1.00 15.37 68 LEU A O 1
ATOM 505 N N . ARG A 1 90 ? -27.934 50.849 59.610 1.00 14.87 69 ARG A N 1
ATOM 506 C CA . ARG A 1 90 ? -27.989 49.511 60.245 1.00 14.76 69 ARG A CA 1
ATOM 507 C C . ARG A 1 90 ? -29.137 49.363 61.226 1.00 14.85 69 ARG A C 1
ATOM 508 O O . ARG A 1 90 ? -29.446 48.241 61.574 1.00 14.72 69 ARG A O 1
ATOM 516 N N . THR A 1 91 ? -29.732 50.475 61.702 1.00 14.24 70 THR A N 1
ATOM 517 C CA . THR A 1 91 ? -30.865 50.405 62.616 1.00 14.64 70 THR A CA 1
ATOM 518 C C . THR A 1 91 ? -32.250 50.299 61.916 1.00 15.19 70 THR A C 1
ATOM 519 O O . THR A 1 91 ? -33.273 50.219 62.594 1.00 15.67 70 THR A O 1
ATOM 523 N N . LEU A 1 92 ? -32.274 50.346 60.589 1.00 15.19 71 LEU A N 1
ATOM 524 C CA . LEU A 1 92 ? -33.502 50.362 59.793 1.00 15.02 71 LEU A CA 1
ATOM 525 C C . LEU A 1 92 ? -33.909 49.002 59.339 1.00 15.77 71 LEU A C 1
ATOM 526 O O . LEU A 1 92 ? -33.081 48.106 59.171 1.00 15.23 71 LEU A O 1
ATOM 531 N N . ASN A 1 93 ? -35.206 48.808 59.127 1.00 16.79 72 ASN A N 1
ATOM 532 C CA . ASN A 1 93 ? -35.645 47.569 58.494 1.00 16.96 72 ASN A CA 1
ATOM 533 C C . ASN A 1 93 ? -35.772 47.855 56.982 1.00 16.62 72 ASN A C 1
ATOM 534 O O . ASN A 1 93 ? -35.424 48.955 56.527 1.00 16.13 72 ASN A O 1
ATOM 539 N N . ALA A 1 94 ? -36.245 46.888 56.212 1.00 15.99 73 ALA A N 1
ATOM 540 C CA . ALA A 1 94 ? -36.204 47.013 54.770 1.00 15.79 73 ALA A CA 1
ATOM 541 C C . ALA A 1 94 ? -37.108 48.129 54.255 1.00 15.75 73 ALA A C 1
ATOM 542 O O . ALA A 1 94 ? -36.679 48.948 53.446 1.00 16.60 73 ALA A O 1
ATOM 544 N N . PRO A 1 95 ? -38.361 48.200 54.727 1.00 16.10 74 PRO A N 1
ATOM 545 C CA . PRO A 1 95 ? -39.178 49.329 54.257 1.00 15.92 74 PRO A CA 1
ATOM 546 C C . PRO A 1 95 ? -38.591 50.691 54.633 1.00 15.43 74 PRO A C 1
ATOM 547 O O . PRO A 1 95 ? -38.657 51.619 53.853 1.00 14.76 74 PRO A O 1
ATOM 551 N N . GLU A 1 96 ? -38.020 50.817 55.818 1.00 15.54 75 GLU A N 1
ATOM 552 C CA . GLU A 1 96 ? -37.376 52.069 56.173 1.00 15.70 75 GLU A CA 1
ATOM 553 C C . GLU A 1 96 ? -36.176 52.353 55.258 1.00 14.59 75 GLU A C 1
ATOM 554 O O . GLU A 1 96 ? -35.971 53.493 54.867 1.00 13.98 75 GLU A O 1
ATOM 560 N N . ALA A 1 97 ? -35.401 51.324 54.932 1.00 14.10 76 ALA A N 1
ATOM 561 C CA . ALA A 1 97 ? -34.277 51.476 54.020 1.00 13.97 76 ALA A CA 1
ATOM 562 C C . ALA A 1 97 ? -34.749 51.911 52.627 1.00 13.80 76 ALA A C 1
ATOM 563 O O . ALA A 1 97 ? -34.104 52.708 51.967 1.00 13.12 76 ALA A O 1
ATOM 565 N N . ASP A 1 98 ? -35.901 51.399 52.207 1.00 14.62 77 ASP A N 1
ATOM 566 C CA . ASP A 1 98 ? -36.495 51.795 50.931 1.00 14.67 77 ASP A CA 1
ATOM 567 C C . ASP A 1 98 ? -36.802 53.298 50.912 1.00 13.94 77 ASP A C 1
ATOM 568 O O . ASP A 1 98 ? -36.390 54.040 50.004 1.00 12.98 77 ASP A O 1
ATOM 573 N N . THR A 1 99 ? -37.504 53.748 51.940 1.00 13.79 78 THR A N 1
ATOM 574 C CA . THR A 1 99 ? -37.757 55.176 52.130 1.00 13.53 78 THR A CA 1
ATOM 575 C C . THR A 1 99 ? -36.466 56.000 52.249 1.00 12.82 78 THR A C 1
ATOM 576 O O . THR A 1 99 ? -36.349 57.022 51.599 1.00 12.21 78 THR A O 1
ATOM 580 N N . ALA A 1 100 ? -35.467 55.499 52.978 1.00 12.55 79 ALA A N 1
ATOM 581 C CA . ALA A 1 100 ? -34.181 56.175 53.021 1.00 12.10 79 ALA A CA 1
ATOM 582 C C . ALA A 1 100 ? -33.623 56.294 51.596 1.00 11.80 79 ALA A C 1
ATOM 583 O O . ALA A 1 100 ? -33.079 57.322 51.223 1.00 11.97 79 ALA A O 1
ATOM 585 N N . ALA A 1 101 ? -33.722 55.235 50.804 1.00 11.68 80 ALA A N 1
ATOM 586 C CA . ALA A 1 101 ? -33.150 55.257 49.458 1.00 11.44 80 ALA A CA 1
ATOM 587 C C . ALA A 1 101 ? -33.872 56.288 48.571 1.00 11.76 80 ALA A C 1
ATOM 588 O O . ALA A 1 101 ? -33.249 56.921 47.738 1.00 11.18 80 ALA A O 1
ATOM 590 N N . ARG A 1 102 ? -35.179 56.475 48.773 1.00 12.99 81 ARG A N 1
ATOM 591 C CA . ARG A 1 102 ? -35.953 57.466 47.985 1.00 14.18 81 ARG A CA 1
ATOM 592 C C . ARG A 1 102 ? -35.570 58.889 48.356 1.00 13.41 81 ARG A C 1
ATOM 593 O O . ARG A 1 102 ? -35.371 59.723 47.485 1.00 13.05 81 ARG A O 1
ATOM 601 N N . VAL A 1 103 ? -35.426 59.166 49.644 1.00 13.37 82 VAL A N 1
ATOM 602 C CA . VAL A 1 103 ? -35.015 60.508 50.061 1.00 13.82 82 VAL A CA 1
ATOM 603 C C . VAL A 1 103 ? -33.557 60.813 49.633 1.00 13.05 82 VAL A C 1
ATOM 604 O O . VAL A 1 103 ? -33.227 61.920 49.270 1.00 12.73 82 VAL A O 1
ATOM 608 N N . ARG A 1 104 ? -32.707 59.810 49.619 1.00 13.13 83 ARG A N 1
ATOM 609 C CA . ARG A 1 104 ? -31.322 59.990 49.094 1.00 13.19 83 ARG A CA 1
ATOM 610 C C . ARG A 1 104 ? -31.379 60.469 47.637 1.00 12.35 83 ARG A C 1
ATOM 611 O O . ARG A 1 104 ? -30.787 61.484 47.293 1.00 11.58 83 ARG A O 1
ATOM 619 N N . LEU A 1 105 ? -32.137 59.754 46.810 1.00 11.82 84 LEU A N 1
ATOM 620 C CA . LEU A 1 105 ? -32.325 60.173 45.427 1.00 11.48 84 LEU A CA 1
ATOM 621 C C . LEU A 1 105 ? -32.920 61.574 45.322 1.00 11.39 84 LEU A C 1
ATOM 622 O O . LEU A 1 105 ? -32.454 62.382 44.525 1.00 11.11 84 LEU A O 1
ATOM 627 N N . GLU A 1 106 ? -33.986 61.842 46.078 1.00 11.64 85 GLU A N 1
ATOM 628 C CA A GLU A 1 106 ? -34.601 63.159 46.062 0.50 11.84 85 GLU A CA 1
ATOM 629 C CA B GLU A 1 106 ? -34.622 63.157 46.065 0.50 11.68 85 GLU A CA 1
ATOM 630 C C . GLU A 1 106 ? -33.568 64.245 46.374 1.00 11.61 85 GLU A C 1
ATOM 631 O O . GLU A 1 106 ? -33.544 65.300 45.708 1.00 11.98 85 GLU A O 1
ATOM 642 N N . ALA A 1 107 ? -32.682 63.999 47.339 1.00 10.95 86 ALA A N 1
ATOM 643 C CA . ALA A 1 107 ? -31.653 65.003 47.652 1.00 10.61 86 ALA A CA 1
ATOM 644 C C . ALA A 1 107 ? -30.652 65.215 46.487 1.00 10.34 86 ALA A C 1
ATOM 645 O O . ALA A 1 107 ? -30.323 66.354 46.125 1.00 9.66 86 ALA A O 1
ATOM 647 N N . ILE A 1 108 ? -30.150 64.111 45.919 1.00 10.30 87 ILE A N 1
ATOM 648 C CA . ILE A 1 108 ? -29.181 64.220 44.818 1.00 10.30 87 ILE A CA 1
ATOM 649 C C . ILE A 1 108 ? -29.828 64.961 43.640 1.00 10.34 87 ILE A C 1
ATOM 650 O O . ILE A 1 108 ? -29.231 65.846 43.043 1.00 10.00 87 ILE A O 1
ATOM 655 N N . ASP A 1 109 ? -31.037 64.573 43.317 1.00 10.70 88 ASP A N 1
ATOM 656 C CA . ASP A 1 109 ? -31.687 65.143 42.173 1.00 11.64 88 ASP A CA 1
ATOM 657 C C . ASP A 1 109 ? -32.014 66.619 42.426 1.00 11.55 88 ASP A C 1
ATOM 658 O O . ASP A 1 109 ? -31.927 67.420 41.520 1.00 12.73 88 ASP A O 1
ATOM 663 N N . ALA A 1 110 ? -32.396 66.969 43.644 1.00 11.45 89 ALA A N 1
ATOM 664 C CA . ALA A 1 110 ? -32.717 68.331 44.023 1.00 11.22 89 ALA A CA 1
ATOM 665 C C . ALA A 1 110 ? -31.488 69.201 43.767 1.00 11.04 89 ALA A C 1
ATOM 666 O O . ALA A 1 110 ? -31.560 70.263 43.110 1.00 11.35 89 ALA A O 1
ATOM 668 N N . VAL A 1 111 ? -30.328 68.722 44.187 1.00 10.57 90 VAL A N 1
ATOM 669 C CA . VAL A 1 111 ? -29.089 69.480 43.925 1.00 10.24 90 VAL A CA 1
ATOM 670 C C . VAL A 1 111 ? -28.798 69.570 42.404 1.00 10.22 90 VAL A C 1
ATOM 671 O O . VAL A 1 111 ? -28.387 70.594 41.898 1.00 9.28 90 VAL A O 1
ATOM 675 N N . ALA A 1 112 ? -28.989 68.448 41.704 1.00 10.57 91 ALA A N 1
ATOM 676 C CA . ALA A 1 112 ? -28.720 68.410 40.259 1.00 10.52 91 ALA A CA 1
ATOM 677 C C . ALA A 1 112 ? -29.632 69.381 39.511 1.00 10.42 91 ALA A C 1
ATOM 678 O O . ALA A 1 112 ? -29.226 69.954 38.480 1.00 10.18 91 ALA A O 1
ATOM 680 N N . ALA A 1 113 ? -30.851 69.562 40.023 1.00 10.39 92 ALA A N 1
ATOM 681 C CA . ALA A 1 113 ? -31.864 70.357 39.335 1.00 10.70 92 ALA A CA 1
ATOM 682 C C . ALA A 1 113 ? -31.815 71.851 39.688 1.00 11.29 92 ALA A C 1
ATOM 683 O O . ALA A 1 113 ? -32.528 72.639 39.079 1.00 11.54 92 ALA A O 1
ATOM 685 N N . ILE A 1 114 ? -30.944 72.260 40.606 1.00 11.34 93 ILE A N 1
ATOM 686 C CA . ILE A 1 114 ? -30.829 73.668 40.905 1.00 11.89 93 ILE A CA 1
ATOM 687 C C . ILE A 1 114 ? -30.666 74.479 39.587 1.00 12.34 93 ILE A C 1
ATOM 688 O O . ILE A 1 114 ? -29.673 74.309 38.892 1.00 12.49 93 ILE A O 1
ATOM 693 N N . PRO A 1 115 ? -31.600 75.415 39.294 1.00 12.65 94 PRO A N 1
ATOM 694 C CA . PRO A 1 115 ? -31.631 76.064 37.974 1.00 13.07 94 PRO A CA 1
ATOM 695 C C . PRO A 1 115 ? -30.615 77.188 37.799 1.00 13.43 94 PRO A C 1
ATOM 696 O O . PRO A 1 115 ? -30.933 78.206 37.212 1.00 13.96 94 PRO A O 1
ATOM 700 N N . LYS A 1 116 ? -29.412 76.980 38.311 1.00 13.32 95 LYS A N 1
ATOM 701 C CA . LYS A 1 116 ? -28.353 77.974 38.373 1.00 13.84 95 LYS A CA 1
ATOM 702 C C . LYS A 1 116 ? -27.041 77.199 38.331 1.00 13.22 95 LYS A C 1
ATOM 703 O O . LYS A 1 116 ? -27.019 76.060 38.724 1.00 12.98 95 LYS A O 1
ATOM 709 N N . PRO A 1 117 ? -25.968 77.819 37.851 1.00 13.42 96 PRO A N 1
ATOM 710 C CA . PRO A 1 117 ? -24.681 77.138 37.820 1.00 13.60 96 PRO A CA 1
ATOM 711 C C . PRO A 1 117 ? -24.274 76.765 39.224 1.00 13.38 96 PRO A C 1
ATOM 712 O O . PRO A 1 117 ? -24.330 77.612 40.116 1.00 13.76 96 PRO A O 1
ATOM 716 N N . THR A 1 118 ? -23.864 75.521 39.431 1.00 13.42 97 THR A N 1
ATOM 717 C CA . THR A 1 118 ? -23.492 75.066 40.763 1.00 13.74 97 THR A CA 1
ATOM 718 C C . THR A 1 118 ? -22.127 74.385 40.721 1.00 13.40 97 THR A C 1
ATOM 719 O O . THR A 1 118 ? -21.836 73.573 39.840 1.00 13.55 97 THR A O 1
ATOM 723 N N . VAL A 1 119 ? -21.281 74.689 41.675 1.00 13.87 98 VAL A N 1
ATOM 724 C CA . VAL A 1 119 ? -19.943 74.090 41.738 1.00 13.51 98 VAL A CA 1
ATOM 725 C C . VAL A 1 119 ? -19.702 73.397 43.085 1.00 13.03 98 VAL A C 1
ATOM 726 O O . VAL A 1 119 ? -19.970 73.991 44.135 1.00 13.31 98 VAL A O 1
ATOM 730 N N . ALA A 1 120 ? -19.165 72.171 43.056 1.00 12.14 99 ALA A N 1
ATOM 731 C CA . ALA A 1 120 ? -18.809 71.442 44.254 1.00 11.83 99 ALA A CA 1
ATOM 732 C C . ALA A 1 120 ? -17.368 71.808 44.592 1.00 11.99 99 ALA A C 1
ATOM 733 O O . ALA A 1 120 ? -16.468 71.625 43.771 1.00 12.48 99 ALA A O 1
ATOM 735 N N . ALA A 1 121 ? -17.179 72.321 45.797 1.00 11.99 100 ALA A N 1
ATOM 736 C CA . ALA A 1 121 ? -15.872 72.633 46.364 1.00 12.48 100 ALA A CA 1
ATOM 737 C C . ALA A 1 121 ? -15.453 71.464 47.218 1.00 12.36 100 ALA A C 1
ATOM 738 O O . ALA A 1 121 ? -15.757 71.444 48.401 1.00 12.49 100 ALA A O 1
ATOM 740 N N . VAL A 1 122 ? -14.790 70.482 46.608 1.00 12.58 101 VAL A N 1
ATOM 741 C CA . VAL A 1 122 ? -14.557 69.182 47.238 1.00 12.33 101 VAL A CA 1
ATOM 742 C C . VAL A 1 122 ? -13.231 69.177 47.998 1.00 13.30 101 VAL A C 1
ATOM 743 O O . VAL A 1 122 ? -12.163 69.391 47.409 1.00 14.19 101 VAL A O 1
ATOM 747 N N . THR A 1 123 ? -13.321 68.994 49.326 1.00 13.34 102 THR A N 1
ATOM 748 C CA . THR A 1 123 ? -12.156 68.872 50.192 1.00 13.42 102 THR A CA 1
ATOM 749 C C . THR A 1 123 ? -12.138 67.506 50.910 1.00 13.22 102 THR A C 1
ATOM 750 O O . THR A 1 123 ? -13.186 66.895 51.165 1.00 12.88 102 THR A O 1
ATOM 754 N N . GLY A 1 124 ? -10.942 67.034 51.222 1.00 13.20 103 GLY A N 1
ATOM 755 C CA . GLY A 1 124 ? -10.796 65.825 52.014 1.00 13.49 103 GLY A CA 1
ATOM 756 C C . GLY A 1 124 ? -11.155 64.493 51.341 1.00 13.11 103 GLY A C 1
ATOM 757 O O . GLY A 1 124 ? -10.286 63.760 50.868 1.00 13.08 103 GLY A O 1
ATOM 758 N N . TYR A 1 125 ? -12.446 64.201 51.332 1.00 12.76 104 TYR A N 1
ATOM 759 C CA . TYR A 1 125 ? -12.983 62.927 50.897 1.00 12.55 104 TYR A CA 1
ATOM 760 C C . TYR A 1 125 ? -14.335 63.192 50.258 1.00 11.81 104 TYR A C 1
ATOM 761 O O . TYR A 1 125 ? -15.108 64.044 50.758 1.00 12.13 104 TYR A O 1
ATOM 770 N N . ALA A 1 126 ? -14.607 62.484 49.172 1.00 10.77 105 ALA A N 1
ATOM 771 C CA . ALA A 1 126 ? -15.935 62.396 48.612 1.00 10.19 105 ALA A CA 1
ATOM 772 C C . ALA A 1 126 ? -16.195 60.920 48.324 1.00 9.70 105 ALA A C 1
ATOM 773 O O . ALA A 1 126 ? -15.744 60.374 47.308 1.00 9.37 105 ALA A O 1
ATOM 775 N N . LEU A 1 127 ? -16.884 60.269 49.245 1.00 9.46 106 LEU A N 1
ATOM 776 C CA . LEU A 1 127 ? -16.993 58.799 49.226 1.00 9.53 106 LEU A CA 1
ATOM 777 C C . LEU A 1 127 ? -18.467 58.377 49.159 1.00 9.11 106 LEU A C 1
ATOM 778 O O . LEU A 1 127 ? -19.295 58.989 49.825 1.00 9.38 106 LEU A O 1
ATOM 783 N N . GLY A 1 128 ? -18.773 57.321 48.414 1.00 8.94 107 GLY A N 1
ATOM 784 C CA . GLY A 1 128 ? -20.131 56.794 48.302 1.00 8.85 107 GLY A CA 1
ATOM 785 C C . GLY A 1 128 ? -21.104 57.883 47.861 1.00 8.53 107 GLY A C 1
ATOM 786 O O . GLY A 1 128 ? -20.906 58.502 46.835 1.00 8.57 107 GLY A O 1
ATOM 787 N N . ALA A 1 129 ? -22.131 58.134 48.654 1.00 8.59 108 ALA A N 1
ATOM 788 C CA . ALA A 1 129 ? -23.155 59.150 48.322 1.00 8.35 108 ALA A CA 1
ATOM 789 C C . ALA A 1 129 ? -22.497 60.512 48.261 1.00 8.42 108 ALA A C 1
ATOM 790 O O . ALA A 1 129 ? -23.030 61.429 47.654 1.00 8.52 108 ALA A O 1
ATOM 792 N N . GLY A 1 130 ? -21.350 60.660 48.897 1.00 8.37 109 GLY A N 1
ATOM 793 C CA . GLY A 1 130 ? -20.570 61.907 48.792 1.00 8.69 109 GLY A CA 1
ATOM 794 C C . GLY A 1 130 ? -19.986 62.199 47.414 1.00 8.67 109 GLY A C 1
ATOM 795 O O . GLY A 1 130 ? -19.973 63.342 46.962 1.00 8.83 109 GLY A O 1
ATOM 796 N N . LEU A 1 131 ? -19.512 61.161 46.750 1.00 8.59 110 LEU A N 1
ATOM 797 C CA . LEU A 1 131 ? -19.068 61.272 45.378 1.00 8.70 110 LEU A CA 1
ATOM 798 C C . LEU A 1 131 ? -20.280 61.586 44.476 1.00 8.78 110 LEU A C 1
ATOM 799 O O . LEU A 1 131 ? -20.236 62.475 43.632 1.00 8.91 110 LEU A O 1
ATOM 804 N N . THR A 1 132 ? -21.387 60.878 44.703 1.00 9.08 111 THR A N 1
ATOM 805 C CA . THR A 1 132 ? -22.627 61.135 43.957 1.00 9.02 111 THR A CA 1
ATOM 806 C C . THR A 1 132 ? -23.096 62.578 44.091 1.00 9.43 111 THR A C 1
ATOM 807 O O . THR A 1 132 ? -23.477 63.218 43.109 1.00 9.44 111 THR A O 1
ATOM 811 N N . LEU A 1 133 ? -23.028 63.110 45.311 1.00 9.80 112 LEU A N 1
ATOM 812 C CA . LEU A 1 133 ? -23.421 64.466 45.546 1.00 9.99 112 LEU A CA 1
ATOM 813 C C . LEU A 1 133 ? -22.549 65.439 44.792 1.00 10.53 112 LEU A C 1
ATOM 814 O O . LEU A 1 133 ? -23.058 66.415 44.227 1.00 11.28 112 LEU A O 1
ATOM 819 N N . ALA A 1 134 ? -21.239 65.225 44.812 1.00 10.71 113 ALA A N 1
ATOM 820 C CA . ALA A 1 134 ? -20.313 66.101 44.062 1.00 10.62 113 ALA A CA 1
ATOM 821 C C . ALA A 1 134 ? -20.672 66.039 42.575 1.00 10.60 113 ALA A C 1
ATOM 822 O O . ALA A 1 134 ? -20.623 67.031 41.882 1.00 10.54 113 ALA A O 1
ATOM 824 N N . LEU A 1 135 ? -21.017 64.853 42.096 1.00 10.31 114 LEU A N 1
ATOM 825 C CA . LEU A 1 135 ? -21.347 64.679 40.698 1.00 10.64 114 LEU A CA 1
ATOM 826 C C . LEU A 1 135 ? -22.684 65.334 40.311 1.00 10.35 114 LEU A C 1
ATOM 827 O O . LEU A 1 135 ? -22.959 65.495 39.148 1.00 10.95 114 LEU A O 1
ATOM 832 N N . ALA A 1 136 ? -23.517 65.649 41.278 1.00 10.15 115 ALA A N 1
ATOM 833 C CA . ALA A 1 136 ? -24.779 66.370 41.050 1.00 10.22 115 ALA A CA 1
ATOM 834 C C . ALA A 1 136 ? -24.556 67.859 40.751 1.00 10.39 115 ALA A C 1
ATOM 835 O O . ALA A 1 136 ? -25.396 68.513 40.120 1.00 10.00 115 ALA A O 1
ATOM 837 N N . ALA A 1 137 ? -23.421 68.396 41.196 1.00 10.80 116 ALA A N 1
ATOM 838 C CA . ALA A 1 137 ? -23.048 69.786 40.873 1.00 10.99 116 ALA A CA 1
ATOM 839 C C . ALA A 1 137 ? -22.740 69.873 39.385 1.00 11.16 116 ALA A C 1
ATOM 840 O O . ALA A 1 137 ? -22.399 68.869 38.763 1.00 10.85 116 ALA A O 1
ATOM 842 N N . ASP A 1 138 ? -22.832 71.071 38.798 1.00 11.67 117 ASP A N 1
ATOM 843 C CA . ASP A 1 138 ? -22.459 71.191 37.394 1.00 11.82 117 ASP A CA 1
ATOM 844 C C . ASP A 1 138 ? -20.965 70.951 37.221 1.00 13.00 117 ASP A C 1
ATOM 845 O O . ASP A 1 138 ? -20.575 70.326 36.242 1.00 14.01 117 ASP A O 1
ATOM 850 N N . TRP A 1 139 ? -20.131 71.479 38.127 1.00 13.64 118 TRP A N 1
ATOM 851 C CA . TRP A 1 139 ? -18.671 71.332 38.052 1.00 14.53 118 TRP A CA 1
ATOM 852 C C . TRP A 1 139 ? -18.094 71.016 39.389 1.00 13.72 118 TRP A C 1
ATOM 853 O O . TRP A 1 139 ? -18.712 71.266 40.399 1.00 13.17 118 TRP A O 1
ATOM 864 N N . ARG A 1 140 ? -16.898 70.458 39.391 1.00 13.39 119 ARG A N 1
ATOM 865 C CA . ARG A 1 140 ? -16.225 70.105 40.639 1.00 13.79 119 ARG A CA 1
ATOM 866 C C . ARG A 1 140 ? -14.817 70.665 40.642 1.00 14.31 119 ARG A C 1
ATOM 867 O O . ARG A 1 140 ? -14.048 70.447 39.680 1.00 14.58 119 ARG A O 1
ATOM 875 N N . VAL A 1 141 ? -14.532 71.453 41.677 1.00 14.95 120 VAL A N 1
ATOM 876 C CA . VAL A 1 141 ? -13.168 71.893 42.000 1.00 15.91 120 VAL A CA 1
ATOM 877 C C . VAL A 1 141 ? -12.746 71.109 43.245 1.00 15.90 120 VAL A C 1
ATOM 878 O O . VAL A 1 141 ? -13.492 71.065 44.215 1.00 15.61 120 VAL A O 1
ATOM 882 N N . SER A 1 142 ? -11.610 70.416 43.165 1.00 16.09 121 SER A N 1
ATOM 883 C CA . SER A 1 142 ? -11.167 69.462 44.178 1.00 15.81 121 SER A CA 1
ATOM 884 C C . SER A 1 142 ? -9.801 69.831 44.706 1.00 16.53 121 SER A C 1
ATOM 885 O O . SER A 1 142 ? -8.908 70.198 43.948 1.00 16.92 121 SER A O 1
ATOM 888 N N . GLY A 1 143 ? -9.622 69.664 46.004 1.00 16.95 122 GLY A N 1
ATOM 889 C CA . GLY A 1 143 ? -8.260 69.608 46.557 1.00 17.72 122 GLY A CA 1
ATOM 890 C C . GLY A 1 143 ? -7.410 68.513 45.919 1.00 17.74 122 GLY A C 1
ATOM 891 O O . GLY A 1 143 ? -7.929 67.441 45.553 1.00 17.07 122 GLY A O 1
ATOM 892 N N . ASP A 1 144 ? -6.105 68.769 45.785 1.00 18.05 123 ASP A N 1
ATOM 893 C CA . ASP A 1 144 ? -5.214 67.743 45.223 1.00 18.19 123 ASP A CA 1
ATOM 894 C C . ASP A 1 144 ? -4.975 66.576 46.164 1.00 17.94 123 ASP A C 1
ATOM 895 O O . ASP A 1 144 ? -4.458 65.574 45.731 1.00 18.92 123 ASP A O 1
ATOM 900 N N . ASN A 1 145 ? -5.351 66.695 47.430 1.00 17.40 124 ASN A N 1
ATOM 901 C CA . ASN A 1 145 ? -5.185 65.604 48.377 1.00 17.17 124 ASN A CA 1
ATOM 902 C C . ASN A 1 145 ? -6.477 64.825 48.604 1.00 16.36 124 ASN A C 1
ATOM 903 O O . ASN A 1 145 ? -6.527 63.966 49.455 1.00 15.83 124 ASN A O 1
ATOM 908 N N . VAL A 1 146 ? -7.521 65.084 47.813 1.00 16.21 125 VAL A N 1
ATOM 909 C CA . VAL A 1 146 ? -8.823 64.446 48.077 1.00 15.25 125 VAL A CA 1
ATOM 910 C C . VAL A 1 146 ? -8.792 62.954 47.671 1.00 15.55 125 VAL A C 1
ATOM 911 O O . VAL A 1 146 ? -8.153 62.574 46.703 1.00 15.50 125 VAL A O 1
ATOM 915 N N . LYS A 1 147 ? -9.450 62.112 48.453 1.00 15.86 126 LYS A N 1
ATOM 916 C CA . LYS A 1 147 ? -9.693 60.736 48.051 1.00 16.40 126 LYS A CA 1
ATOM 917 C C . LYS A 1 147 ? -11.168 60.600 47.689 1.00 15.46 126 LYS A C 1
ATOM 918 O O . LYS A 1 147 ? -12.040 61.091 48.426 1.00 14.63 126 LYS A O 1
ATOM 924 N N . PHE A 1 148 ? -11.409 59.913 46.570 1.00 14.66 127 PHE A N 1
ATOM 925 C CA . PHE A 1 148 ? -12.720 59.594 46.043 1.00 13.91 127 PHE A CA 1
ATOM 926 C C . PHE A 1 148 ? -12.922 58.081 46.095 1.00 14.15 127 PHE A C 1
ATOM 927 O O . PHE A 1 148 ? -11.963 57.301 46.144 1.00 13.93 127 PHE A O 1
ATOM 935 N N . GLY A 1 149 ? -14.177 57.644 46.052 1.00 13.63 128 GLY A N 1
ATOM 936 C CA . GLY A 1 149 ? -14.463 56.226 45.954 1.00 12.94 128 GLY A CA 1
ATOM 937 C C . GLY A 1 149 ? -15.933 55.902 46.035 1.00 12.87 128 GLY A C 1
ATOM 938 O O . GLY A 1 149 ? -16.696 56.609 46.736 1.00 11.93 128 GLY A O 1
ATOM 939 N N . ALA A 1 150 ? -16.322 54.827 45.328 1.00 12.80 129 ALA A N 1
ATOM 940 C CA . ALA A 1 150 ? -17.679 54.317 45.368 1.00 12.64 129 ALA A CA 1
ATOM 941 C C . ALA A 1 150 ? -17.679 53.233 46.373 1.00 12.70 129 ALA A C 1
ATOM 942 O O . ALA A 1 150 ? -17.544 52.061 46.022 1.00 14.17 129 ALA A O 1
ATOM 944 N N . THR A 1 151 ? -17.812 53.602 47.628 1.00 12.39 130 THR A N 1
ATOM 945 C CA . THR A 1 151 ? -17.502 52.698 48.702 1.00 12.70 130 THR A CA 1
ATOM 946 C C . THR A 1 151 ? -18.657 51.816 49.170 1.00 12.58 130 THR A C 1
ATOM 947 O O . THR A 1 151 ? -18.489 51.000 50.091 1.00 13.51 130 THR A O 1
ATOM 951 N N . GLU A 1 152 ? -19.826 51.969 48.573 1.00 11.89 131 GLU A N 1
ATOM 952 C CA . GLU A 1 152 ? -21.008 51.271 49.049 1.00 11.34 131 GLU A CA 1
ATOM 953 C C . GLU A 1 152 ? -20.855 49.747 49.064 1.00 11.30 131 GLU A C 1
ATOM 954 O O . GLU A 1 152 ? -21.361 49.119 49.968 1.00 10.86 131 GLU A O 1
ATOM 960 N N . ILE A 1 153 ? -20.132 49.175 48.087 1.00 11.15 132 ILE A N 1
ATOM 961 C CA . ILE A 1 153 ? -19.907 47.754 48.041 1.00 11.35 132 ILE A CA 1
ATOM 962 C C . ILE A 1 153 ? -19.136 47.236 49.248 1.00 11.55 132 ILE A C 1
ATOM 963 O O . ILE A 1 153 ? -19.242 46.060 49.576 1.00 12.07 132 ILE A O 1
ATOM 968 N N . LEU A 1 154 ? -18.365 48.095 49.903 1.00 11.69 133 LEU A N 1
ATOM 969 C CA . LEU A 1 154 ? -17.627 47.685 51.099 1.00 11.74 133 LEU A CA 1
ATOM 970 C C . LEU A 1 154 ? -18.567 47.425 52.303 1.00 11.85 133 LEU A C 1
ATOM 971 O O . LEU A 1 154 ? -18.163 46.793 53.272 1.00 11.89 133 LEU A O 1
ATOM 976 N N . ALA A 1 155 ? -19.798 47.945 52.234 1.00 11.61 134 ALA A N 1
ATOM 977 C CA . ALA A 1 155 ? -20.856 47.692 53.190 1.00 11.68 134 ALA A CA 1
ATOM 978 C C . ALA A 1 155 ? -21.801 46.611 52.654 1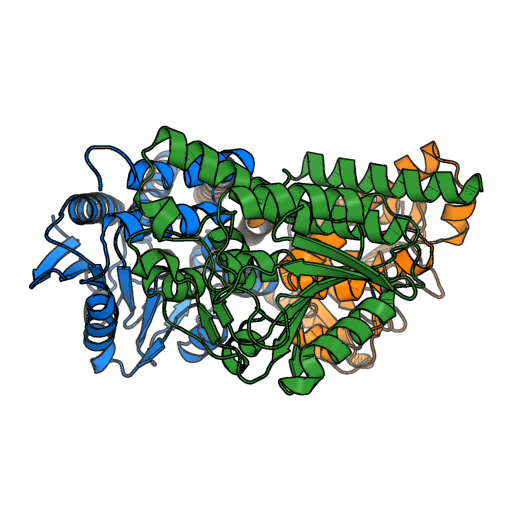.00 12.04 134 ALA A C 1
ATOM 979 O O . ALA A 1 155 ? -22.859 46.348 53.249 1.00 12.49 134 ALA A O 1
ATOM 981 N N . GLY A 1 156 ? -21.426 45.953 51.567 1.00 12.10 135 GLY A N 1
ATOM 982 C CA . GLY A 1 156 ? -22.285 44.912 50.981 1.00 12.25 135 GLY A CA 1
ATOM 983 C C . GLY A 1 156 ? -23.431 45.491 50.200 1.00 12.28 135 GLY A C 1
ATOM 984 O O . GLY A 1 156 ? -24.420 44.790 49.895 1.00 13.01 135 GLY A O 1
ATOM 985 N N . LEU A 1 157 ? -23.356 46.796 49.904 1.00 12.30 136 LEU A N 1
ATOM 986 C CA . LEU A 1 157 ? -24.476 47.487 49.215 1.00 11.73 136 LEU A CA 1
ATOM 987 C C . LEU A 1 157 ? -24.023 47.962 47.839 1.00 11.18 136 LEU A C 1
ATOM 988 O O . LEU A 1 157 ? -23.025 47.504 47.350 1.00 10.97 136 LEU A O 1
ATOM 993 N N . ILE A 1 158 ? -24.795 48.824 47.196 1.00 10.92 137 ILE A N 1
ATOM 994 C CA . ILE A 1 158 ? -24.404 49.424 45.932 1.00 10.75 137 ILE A CA 1
ATOM 995 C C . ILE A 1 158 ? -24.686 50.899 46.033 1.00 10.52 137 ILE A C 1
ATOM 996 O O . ILE A 1 158 ? -25.424 51.303 46.906 1.00 10.41 137 ILE A O 1
ATOM 1001 N N . PRO A 1 159 ? -24.067 51.718 45.176 1.00 10.30 138 PRO A N 1
ATOM 1002 C CA . PRO A 1 159 ? -24.391 53.121 45.243 1.00 10.53 138 PRO A CA 1
ATOM 1003 C C . PRO A 1 159 ? -25.847 53.418 45.011 1.00 10.44 138 PRO A C 1
ATOM 1004 O O . PRO A 1 159 ? -26.449 52.865 44.119 1.00 11.04 138 PRO A O 1
ATOM 1008 N N . GLY A 1 160 ? -26.382 54.333 45.794 1.00 10.72 139 GLY A N 1
ATOM 1009 C CA . GLY A 1 160 ? -27.735 54.818 45.615 1.00 11.33 139 GLY A CA 1
ATOM 1010 C C . GLY A 1 160 ? -27.706 56.194 45.003 1.00 11.56 139 GLY A C 1
ATOM 1011 O O . GLY A 1 160 ? -26.668 56.681 44.552 1.00 10.92 139 GLY A O 1
ATOM 1012 N N . GLY A 1 161 ? -28.855 56.845 45.047 1.00 12.17 140 GLY A N 1
ATOM 1013 C CA . GLY A 1 161 ? -28.971 58.199 44.543 1.00 12.42 140 GLY A CA 1
ATOM 1014 C C . GLY A 1 161 ? -28.633 58.393 43.077 1.00 12.37 140 GLY A C 1
ATOM 1015 O O . GLY A 1 161 ? -28.333 59.510 42.675 1.00 12.54 140 GLY A O 1
ATOM 1016 N N . GLY A 1 162 ? -28.740 57.340 42.267 1.00 12.76 141 GLY A N 1
ATOM 1017 C CA . GLY A 1 162 ? -28.362 57.420 40.842 1.00 12.91 141 GLY A CA 1
ATOM 1018 C C . GLY A 1 162 ? -26.866 57.575 40.579 1.00 13.20 141 GLY A C 1
ATOM 1019 O O . GLY A 1 162 ? -26.446 57.879 39.453 1.00 14.13 141 GLY A O 1
ATOM 1020 N N . GLY A 1 163 ? -26.059 57.307 41.597 1.00 12.89 142 GLY A N 1
ATOM 1021 C CA . GLY A 1 163 ? -24.615 57.408 41.493 1.00 12.77 142 GLY A CA 1
ATOM 1022 C C . GLY A 1 163 ? -24.035 56.648 40.331 1.00 12.71 142 GLY A C 1
ATOM 1023 O O . GLY A 1 163 ? -23.208 57.148 39.597 1.00 12.38 142 GLY A O 1
ATOM 1024 N N . MET A 1 164 ? -24.446 55.394 40.174 1.00 13.30 143 MET A N 1
ATOM 1025 C CA . MET A 1 164 ? -23.840 54.550 39.135 1.00 13.57 143 MET A CA 1
ATOM 1026 C C . MET A 1 164 ? -24.088 55.134 37.765 1.00 13.44 143 MET A C 1
ATOM 1027 O O . MET A 1 164 ? -23.204 55.144 36.934 1.00 13.13 143 MET A O 1
ATOM 1032 N N . GLY A 1 165 ? -25.311 55.593 37.530 1.00 13.94 144 GLY A N 1
ATOM 1033 C CA . GLY A 1 165 ? -25.641 56.291 36.279 1.00 14.70 144 GLY A CA 1
ATOM 1034 C C . GLY A 1 165 ? -24.776 57.524 36.008 1.00 14.42 144 GLY A C 1
ATOM 1035 O O . GLY A 1 165 ? -24.264 57.708 34.911 1.00 14.91 144 GLY A O 1
ATOM 1036 N N . ARG A 1 166 ? -24.608 58.360 37.020 1.00 14.68 145 ARG A N 1
ATOM 1037 C CA . ARG A 1 166 ? -23.831 59.583 36.864 1.00 15.30 145 ARG A CA 1
ATOM 1038 C C . ARG A 1 166 ? -22.335 59.255 36.646 1.00 15.20 145 ARG A C 1
ATOM 1039 O O . ARG A 1 166 ? -21.663 59.875 35.836 1.00 14.84 145 ARG A O 1
ATOM 1047 N N . LEU A 1 167 ? -21.836 58.278 37.385 1.00 14.49 146 LEU A N 1
ATOM 1048 C CA . LEU A 1 167 ? -20.453 57.839 37.212 1.00 14.74 146 LEU A CA 1
ATOM 1049 C C . LEU A 1 167 ? -20.268 57.291 35.779 1.00 14.67 146 LEU A C 1
ATOM 1050 O O . LEU A 1 167 ? -19.334 57.672 35.069 1.00 13.51 146 LEU A O 1
ATOM 1055 N N . THR A 1 168 ? -21.196 56.432 35.360 1.00 14.50 147 THR A N 1
ATOM 1056 C CA . THR A 1 168 ? -21.082 55.729 34.068 1.00 15.09 147 THR A CA 1
ATOM 1057 C C . THR A 1 168 ? -21.087 56.692 32.869 1.00 15.79 147 THR A C 1
ATOM 1058 O O . THR A 1 168 ? -20.294 56.495 31.953 1.00 15.97 147 THR A O 1
ATOM 1062 N N . ARG A 1 169 ? -21.910 57.744 32.885 1.00 17.08 148 ARG A N 1
ATOM 1063 C CA A ARG A 1 169 ? -21.977 58.733 31.800 0.60 18.75 148 ARG A CA 1
ATOM 1064 C CA B ARG A 1 169 ? -21.909 58.622 31.688 0.40 18.04 148 ARG A CA 1
ATOM 1065 C C . ARG A 1 169 ? -20.665 59.498 31.642 1.00 19.18 148 ARG A C 1
ATOM 1066 O O . ARG A 1 169 ? -20.353 59.992 30.575 1.00 20.34 148 ARG A O 1
ATOM 1081 N N . VAL A 1 170 ? -19.909 59.642 32.739 1.00 18.19 149 VAL A N 1
ATOM 1082 C CA . VAL A 1 170 ? -18.634 60.327 32.619 1.00 18.26 149 VAL A CA 1
ATOM 1083 C C . VAL A 1 170 ? -17.536 59.368 32.180 1.00 17.87 149 VAL A C 1
ATOM 1084 O O . VAL A 1 170 ? -16.821 59.665 31.236 1.00 19.14 149 VAL A O 1
ATOM 1088 N N . VAL A 1 171 ? -17.380 58.232 32.867 1.00 16.59 150 VAL A N 1
ATOM 1089 C CA . VAL A 1 171 ? -16.220 57.382 32.636 1.00 16.26 150 VAL A CA 1
ATOM 1090 C C . VAL A 1 171 ? -16.448 56.178 31.713 1.00 16.57 150 VAL A C 1
ATOM 1091 O O . VAL A 1 171 ? -15.484 55.486 31.396 1.00 16.24 150 VAL A O 1
ATOM 1095 N N . GLY A 1 172 ? -17.697 55.899 31.329 1.00 16.33 151 GLY A N 1
ATOM 1096 C CA . GLY A 1 172 ? -17.987 54.674 30.579 1.00 16.90 151 GLY A CA 1
ATOM 1097 C C . GLY A 1 172 ? -18.120 53.439 31.478 1.00 17.19 151 GLY A C 1
ATOM 1098 O O . GLY A 1 172 ? -17.655 53.406 32.639 1.00 16.17 151 GLY A O 1
ATOM 1099 N N . SER A 1 173 ? -18.762 52.416 30.930 1.00 17.83 152 SER A N 1
ATOM 1100 C CA . SER A 1 173 ? -19.147 51.210 31.692 1.00 18.70 152 SER A CA 1
ATOM 1101 C C . SER A 1 173 ? -18.000 50.472 32.313 1.00 18.29 152 SER A C 1
ATOM 1102 O O . SER A 1 173 ? -18.073 50.030 33.435 1.00 17.64 152 SER A O 1
ATOM 1105 N N . SER A 1 174 ? -16.958 50.267 31.522 1.00 18.59 153 SER A N 1
ATOM 1106 C CA . SER A 1 174 ? -15.881 49.405 31.918 1.00 19.09 153 SER A CA 1
ATOM 1107 C C . SER A 1 174 ? -15.169 49.996 33.167 1.00 18.39 153 SER A C 1
ATOM 1108 O O . SER A 1 174 ? -14.960 49.313 34.167 1.00 19.03 153 SER A O 1
ATOM 1111 N N . ARG A 1 175 ? -14.865 51.280 33.127 1.00 16.73 154 ARG A N 1
ATOM 1112 C CA . ARG A 1 175 ? -14.276 51.952 34.258 1.00 16.05 154 ARG A CA 1
ATOM 1113 C C . ARG A 1 175 ? -15.286 52.088 35.429 1.00 14.73 154 ARG A C 1
ATOM 1114 O O . ARG A 1 175 ? -14.913 51.966 36.589 1.00 14.00 154 ARG A O 1
ATOM 1122 N N . ALA A 1 176 ? -16.546 52.339 35.115 1.00 13.45 155 ALA A N 1
ATOM 1123 C CA . ALA A 1 176 ? -17.553 52.451 36.173 1.00 12.94 155 ALA A CA 1
ATOM 1124 C C . ALA A 1 176 ? -17.568 51.147 36.962 1.00 12.31 155 ALA A C 1
ATOM 1125 O O . ALA A 1 176 ? -17.529 51.169 38.192 1.00 11.59 155 ALA A O 1
ATOM 1127 N N . LYS A 1 177 ? -17.516 50.034 36.256 1.00 11.97 156 LYS A N 1
ATOM 1128 C CA . LYS A 1 177 ? -17.564 48.742 36.915 1.00 12.32 156 LYS A CA 1
ATOM 1129 C C . LYS A 1 177 ? -16.332 48.468 37.771 1.00 12.75 156 LYS A C 1
ATOM 1130 O O . LYS A 1 177 ? -16.423 47.972 38.880 1.00 12.50 156 LYS A O 1
ATOM 1136 N N . GLU A 1 178 ? -15.168 48.800 37.250 1.00 13.57 157 GLU A N 1
ATOM 1137 C CA . GLU A 1 178 ? -13.941 48.608 37.992 1.00 14.14 157 GLU A CA 1
ATOM 1138 C C . GLU A 1 178 ? -14.019 49.358 39.326 1.00 13.73 157 GLU A C 1
ATOM 1139 O O . GLU A 1 178 ? -13.635 48.839 40.383 1.00 14.52 157 GLU A O 1
ATOM 1145 N N . LEU A 1 179 ? -14.501 50.593 39.276 1.00 13.28 158 LEU A N 1
ATOM 1146 C CA . LEU A 1 179 ? -14.547 51.449 40.460 1.00 12.28 158 LEU A CA 1
ATOM 1147 C C . LEU A 1 179 ? -15.606 50.968 41.445 1.00 11.90 158 LEU A C 1
ATOM 1148 O O . LEU A 1 179 ? -15.378 50.898 42.669 1.00 11.93 158 LEU A O 1
ATOM 1153 N N . VAL A 1 180 ? -16.775 50.630 40.925 1.00 11.56 159 VAL A N 1
ATOM 1154 C CA . VAL A 1 180 ? -17.892 50.273 41.795 1.00 11.33 159 VAL A CA 1
ATOM 1155 C C . VAL A 1 180 ? -17.751 48.844 42.354 1.00 11.51 159 VAL A C 1
ATOM 1156 O O . VAL A 1 180 ? -18.125 48.611 43.501 1.00 11.16 159 VAL A O 1
ATOM 1160 N N . PHE A 1 181 ? -17.285 47.905 41.522 1.00 11.46 160 PHE A N 1
ATOM 1161 C CA . PHE A 1 181 ? -17.104 46.541 41.972 1.00 12.23 160 PHE A CA 1
ATOM 1162 C C . PHE A 1 181 ? -16.020 46.469 43.063 1.00 12.50 160 PHE A C 1
ATOM 1163 O O . PHE A 1 181 ? -16.095 45.629 43.937 1.00 12.66 160 PHE A O 1
ATOM 1171 N N . SER A 1 182 ? -14.995 47.313 42.959 1.00 13.00 161 SER A N 1
ATOM 1172 C CA . SER A 1 182 ? -13.868 47.257 43.900 1.00 13.89 161 SER A CA 1
ATOM 1173 C C . SER A 1 182 ? -14.099 48.096 45.117 1.00 14.06 161 SER A C 1
ATOM 1174 O O . SER A 1 182 ? -13.636 47.784 46.185 1.00 14.33 161 SER A O 1
ATOM 1177 N N . GLY A 1 183 ? -14.811 49.194 44.960 1.00 14.57 162 GLY A N 1
ATOM 1178 C CA . GLY A 1 183 ? -14.963 50.149 46.054 1.00 14.70 162 GLY A CA 1
ATOM 1179 C C . GLY A 1 183 ? -13.650 50.821 46.412 1.00 15.14 162 GLY A C 1
ATOM 1180 O O . GLY A 1 183 ? -13.529 51.345 47.520 1.00 16.01 162 GLY A O 1
ATOM 1181 N N . ARG A 1 184 ? -12.674 50.827 45.506 1.00 15.61 163 ARG A N 1
ATOM 1182 C CA . ARG A 1 184 ? -11.369 51.376 45.824 1.00 16.99 163 ARG A CA 1
ATOM 1183 C C . ARG A 1 184 ? -11.354 52.908 45.890 1.00 18.21 163 ARG A C 1
ATOM 1184 O O . ARG A 1 184 ? -12.164 53.583 45.259 1.00 17.39 163 ARG A O 1
ATOM 1192 N N . PHE A 1 185 ? -10.364 53.428 46.620 1.00 20.26 164 PHE A N 1
ATOM 1193 C CA . PHE A 1 185 ? -10.121 54.843 46.690 1.00 21.94 164 PHE A CA 1
ATOM 1194 C C . PHE A 1 185 ? -9.345 55.221 45.448 1.00 21.60 164 PHE A C 1
ATOM 1195 O O . PHE A 1 185 ? -8.509 54.457 45.014 1.00 23.05 164 PHE A O 1
ATOM 1203 N N . PHE A 1 186 ? -9.661 56.368 44.851 1.00 20.90 165 PHE A N 1
ATOM 1204 C CA . PHE A 1 186 ? -8.817 56.972 43.814 1.00 20.21 165 PHE A CA 1
ATOM 1205 C C . PHE A 1 186 ? -8.514 58.437 44.155 1.00 20.10 165 PHE A C 1
ATOM 1206 O O . PHE A 1 186 ? -9.322 59.115 44.801 1.00 18.67 165 PHE A O 1
ATOM 1214 N N . ASP A 1 187 ? -7.300 58.866 43.814 1.00 19.76 166 ASP A N 1
ATOM 1215 C CA . ASP A 1 187 ? -6.836 60.204 44.150 1.00 20.84 166 ASP A CA 1
ATOM 1216 C C . ASP A 1 187 ? -7.371 61.268 43.152 1.00 20.62 166 ASP A C 1
ATOM 1217 O O . ASP A 1 187 ? -8.011 60.930 42.144 1.00 20.81 166 ASP A O 1
ATOM 1222 N N . ALA A 1 188 ? -7.118 62.537 43.470 1.00 20.01 167 ALA A N 1
ATOM 1223 C CA . ALA A 1 188 ? -7.597 63.664 42.685 1.00 20.16 167 ALA A CA 1
ATOM 1224 C C . ALA A 1 188 ? -6.974 63.674 41.304 1.00 20.61 167 ALA A C 1
ATOM 1225 O O . ALA A 1 188 ? -7.620 64.039 40.321 1.00 19.54 167 ALA A O 1
ATOM 1227 N N . GLU A 1 189 ? -5.737 63.224 41.220 1.00 21.45 168 GLU A N 1
ATOM 1228 C CA . GLU A 1 189 ? -5.092 63.132 39.921 1.00 23.54 168 GLU A CA 1
ATOM 1229 C C . GLU A 1 189 ? -5.815 62.151 38.986 1.00 21.69 168 GLU A C 1
ATOM 1230 O O . GLU A 1 189 ? -6.053 62.449 37.804 1.00 20.20 168 GLU A O 1
ATOM 1236 N N . GLU A 1 190 ? -6.166 60.980 39.508 1.00 20.23 169 GLU A N 1
ATOM 1237 C CA . GLU A 1 190 ? -6.929 60.037 38.717 1.00 19.59 169 GLU A CA 1
ATOM 1238 C C . GLU A 1 190 ? -8.334 60.582 38.418 1.00 18.00 169 GLU A C 1
ATOM 1239 O O . GLU A 1 190 ? -8.806 60.478 37.270 1.00 17.67 169 GLU A O 1
ATOM 1245 N N . ALA A 1 191 ? -8.982 61.227 39.394 1.00 16.84 170 ALA A N 1
ATOM 1246 C CA . ALA A 1 191 ? -10.320 61.795 39.123 1.00 16.46 170 ALA A CA 1
ATOM 1247 C C . ALA A 1 191 ? -10.241 62.785 37.954 1.00 17.01 170 ALA A C 1
ATOM 1248 O O . ALA A 1 191 ? -11.100 62.796 37.061 1.00 16.02 170 ALA A O 1
ATOM 1250 N N . LEU A 1 192 ? -9.199 63.627 37.973 1.00 17.41 171 LEU A N 1
ATOM 1251 C CA . LEU A 1 192 ? -9.053 64.655 36.935 1.00 17.85 171 LEU A CA 1
ATOM 1252 C C . LEU A 1 192 ? -8.896 63.961 35.577 1.00 18.42 171 LEU A C 1
ATOM 1253 O O . LEU A 1 192 ? -9.545 64.336 34.622 1.00 18.84 171 LEU A O 1
ATOM 1258 N N . ALA A 1 193 ? -8.034 62.941 35.513 1.00 18.98 172 ALA A N 1
ATOM 1259 C CA . ALA A 1 193 ? -7.746 62.249 34.264 1.00 19.12 172 ALA A CA 1
ATOM 1260 C C . ALA A 1 193 ? -8.996 61.510 33.782 1.00 18.87 172 ALA A C 1
ATOM 1261 O O . ALA A 1 193 ? -9.213 61.399 32.597 1.00 19.10 172 ALA A O 1
ATOM 1263 N N . LEU A 1 194 ? -9.851 61.058 34.698 1.00 18.66 173 LEU A N 1
ATOM 1264 C CA . LEU A 1 194 ? -11.117 60.377 34.304 1.00 17.63 173 LEU A CA 1
ATOM 1265 C C . LEU A 1 194 ? -12.231 61.310 33.879 1.00 16.79 173 LEU A C 1
ATOM 1266 O O . LEU A 1 194 ? -13.239 60.857 33.370 1.00 16.37 173 LEU A O 1
ATOM 1271 N N . GLY A 1 195 ? -12.073 62.618 34.108 1.00 16.74 174 GLY A N 1
ATOM 1272 C CA . GLY A 1 195 ? -13.159 63.606 33.888 1.00 15.62 174 GLY A CA 1
ATOM 1273 C C . GLY A 1 195 ? -14.120 63.767 35.061 1.00 14.80 174 GLY A C 1
ATOM 1274 O O . GLY A 1 195 ? -15.156 64.398 34.943 1.00 13.62 174 GLY A O 1
ATOM 1275 N N . LEU A 1 196 ? -13.799 63.184 36.212 1.00 14.43 175 LEU A N 1
ATOM 1276 C CA . LEU A 1 196 ? -14.768 63.216 37.330 1.00 13.79 175 LEU A CA 1
ATOM 1277 C C . LEU A 1 196 ? -14.682 64.516 38.140 1.00 13.75 175 LEU A C 1
ATOM 1278 O O . LEU A 1 196 ? -15.584 64.849 38.913 1.00 13.00 175 LEU A O 1
ATOM 1283 N N . ILE A 1 197 ? -13.556 65.209 38.025 1.00 14.27 176 ILE A N 1
ATOM 1284 C CA . ILE A 1 197 ? -13.448 66.562 38.545 1.00 14.25 176 ILE A CA 1
ATOM 1285 C C . ILE A 1 197 ? -12.934 67.417 37.396 1.00 14.78 176 ILE A C 1
ATOM 1286 O O . ILE A 1 197 ? -12.454 66.899 36.413 1.00 14.78 176 ILE A O 1
ATOM 1291 N N . ASP A 1 198 ? -13.097 68.727 37.513 1.00 16.17 177 ASP A N 1
ATOM 1292 C CA . ASP A 1 198 ? -12.825 69.650 36.410 1.00 16.84 177 ASP A CA 1
ATOM 1293 C C . ASP A 1 198 ? -11.585 70.448 36.684 1.00 18.54 177 ASP A C 1
ATOM 1294 O O . ASP A 1 198 ? -10.988 71.006 35.775 1.00 19.02 177 ASP A O 1
ATOM 1299 N N . ASP A 1 199 ? -11.206 70.553 37.950 1.00 19.75 178 ASP A N 1
ATOM 1300 C CA . ASP A 1 199 ? -10.015 71.275 38.305 1.00 21.30 178 ASP A CA 1
ATOM 1301 C C . ASP A 1 199 ? -9.498 70.778 39.649 1.00 21.76 178 ASP A C 1
ATOM 1302 O O . ASP A 1 199 ? -10.280 70.382 40.530 1.00 21.44 178 ASP A O 1
ATOM 1307 N N . MET A 1 200 ? -8.181 70.814 39.802 1.00 21.72 179 MET A N 1
ATOM 1308 C CA . MET A 1 200 ? -7.529 70.328 40.988 1.00 21.97 179 MET A CA 1
ATOM 1309 C C . MET A 1 200 ? -6.625 71.455 41.469 1.00 21.99 179 MET A C 1
ATOM 1310 O O . MET A 1 200 ? -5.817 71.966 40.697 1.00 21.63 179 MET A O 1
ATOM 1315 N N . VAL A 1 201 ? -6.761 71.837 42.731 1.00 20.48 180 VAL A N 1
ATOM 1316 C CA . VAL A 1 201 ? -5.992 72.933 43.264 1.00 20.69 180 VAL A CA 1
ATOM 1317 C C . VAL A 1 201 ? -5.502 72.566 44.673 1.00 21.34 180 VAL A C 1
ATOM 1318 O O . VAL A 1 201 ? -5.845 71.490 45.204 1.00 22.01 180 VAL A O 1
ATOM 1322 N N . ALA A 1 202 ? -4.718 73.438 45.280 1.00 21.46 181 ALA A N 1
ATOM 1323 C CA . ALA A 1 202 ? -4.186 73.167 46.622 1.00 22.89 181 ALA A CA 1
ATOM 1324 C C . ALA A 1 202 ? -5.328 73.157 47.634 1.00 22.48 181 ALA A C 1
ATOM 1325 O O . ALA A 1 202 ? -6.284 73.924 47.481 1.00 23.20 181 ALA A O 1
ATOM 1327 N N . PRO A 1 203 ? -5.215 72.328 48.687 1.00 21.96 182 PRO A N 1
ATOM 1328 C CA . PRO A 1 203 ? -6.300 72.168 49.654 1.00 22.14 182 PRO A CA 1
ATOM 1329 C C . PRO A 1 203 ? -6.856 73.479 50.193 1.00 22.56 182 PRO A C 1
ATOM 1330 O O . PRO A 1 203 ? -8.070 73.588 50.415 1.00 22.87 182 PRO A O 1
ATOM 1334 N N . ASP A 1 204 ? -5.984 74.466 50.420 1.00 23.60 183 ASP A N 1
ATOM 1335 C CA . ASP A 1 204 ? -6.391 75.766 50.973 1.00 23.65 183 ASP A CA 1
ATOM 1336 C C . ASP A 1 204 ? -7.099 76.668 49.956 1.00 23.46 183 ASP A C 1
ATOM 1337 O O . ASP A 1 204 ? -7.648 77.694 50.343 1.00 23.18 183 ASP A O 1
ATOM 1342 N N . ASP A 1 205 ? -7.034 76.331 48.674 1.00 22.31 184 ASP A N 1
ATOM 1343 C CA . ASP A 1 205 ? -7.614 77.192 47.626 1.00 22.74 184 ASP A CA 1
ATOM 1344 C C . ASP A 1 205 ? -8.945 76.657 47.036 1.00 20.81 184 ASP A C 1
ATOM 1345 O O . ASP A 1 205 ? -9.449 77.227 46.070 1.00 20.55 184 ASP A O 1
ATOM 1350 N N . VAL A 1 206 ? -9.468 75.550 47.567 1.00 19.39 185 VAL A N 1
ATOM 1351 C CA . VAL A 1 206 ? -10.604 74.862 46.936 1.00 18.30 185 VAL A CA 1
ATOM 1352 C C . VAL A 1 206 ? -11.812 75.766 46.969 1.00 16.77 185 VAL A C 1
ATOM 1353 O O . VAL A 1 206 ? -12.396 76.047 45.960 1.00 16.36 185 VAL A O 1
ATOM 1357 N N . TYR A 1 207 ? -12.157 76.239 48.140 1.00 16.77 186 TYR A N 1
ATOM 1358 C CA . TYR A 1 207 ? -13.339 77.045 48.260 1.00 17.10 186 TYR A CA 1
ATOM 1359 C C . TYR A 1 207 ? -13.208 78.313 47.409 1.00 17.95 186 TYR A C 1
ATOM 1360 O O . TYR A 1 207 ? -14.081 78.609 46.592 1.00 16.97 186 TYR A O 1
ATOM 1369 N N . ASP A 1 208 ? -12.093 79.025 47.560 1.00 19.14 187 ASP A N 1
ATOM 1370 C CA . ASP A 1 208 ? -11.884 80.243 46.800 1.00 20.41 187 ASP A CA 1
ATOM 1371 C C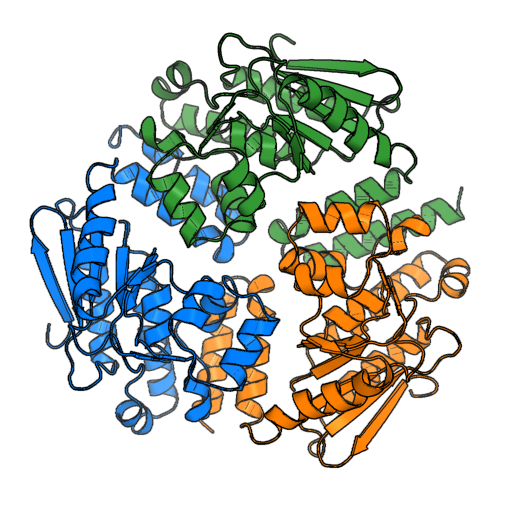 . ASP A 1 208 ? -11.962 80.010 45.281 1.00 20.17 187 ASP A C 1
ATOM 1372 O O . ASP A 1 208 ? -12.533 80.816 44.580 1.00 20.08 187 ASP A O 1
ATOM 1377 N N . SER A 1 209 ? -11.377 78.933 44.776 1.00 20.36 188 SER A N 1
ATOM 1378 C CA . SER A 1 209 ? -11.447 78.656 43.352 1.00 21.20 188 SER A CA 1
ATOM 1379 C C . SER A 1 209 ? -12.872 78.361 42.915 1.00 20.98 188 SER A C 1
ATOM 1380 O O . SER A 1 209 ? -13.298 78.830 41.849 1.00 21.75 188 SER A O 1
ATOM 1383 N N . ALA A 1 210 ? -13.607 77.601 43.739 1.00 20.90 189 ALA A N 1
ATOM 1384 C CA . ALA A 1 210 ? -15.026 77.292 43.487 1.00 19.57 189 ALA A CA 1
ATOM 1385 C C . ALA A 1 210 ? -15.823 78.589 43.410 1.00 19.03 189 ALA A C 1
ATOM 1386 O O . ALA A 1 210 ? -16.609 78.816 42.476 1.00 18.44 189 ALA A O 1
ATOM 1388 N N . VAL A 1 211 ? -15.577 79.473 44.357 1.00 18.79 190 VAL A N 1
ATOM 1389 C CA . VAL A 1 211 ? -16.254 80.767 44.356 1.00 19.18 190 VAL A CA 1
ATOM 1390 C C . VAL A 1 211 ? -15.955 81.553 43.063 1.00 19.93 190 VAL A C 1
ATOM 1391 O O . VAL A 1 211 ? -16.872 82.061 42.423 1.00 19.94 190 VAL A O 1
ATOM 1395 N N . ALA A 1 212 ? -14.695 81.598 42.645 1.00 20.66 191 ALA A N 1
ATOM 1396 C CA . ALA A 1 212 ? -14.336 82.371 41.451 1.00 21.51 191 ALA A CA 1
ATOM 1397 C C . ALA A 1 212 ? -14.996 81.800 40.199 1.00 21.79 191 ALA A C 1
ATOM 1398 O O . ALA A 1 212 ? -15.448 82.542 39.339 1.00 21.12 191 ALA A O 1
ATOM 1400 N N . TRP A 1 213 ? -15.048 80.483 40.110 1.00 22.98 192 TRP A N 1
ATOM 1401 C CA . TRP A 1 213 ? -15.682 79.817 38.995 1.00 25.28 192 TRP A CA 1
ATOM 1402 C C . TRP A 1 213 ? -17.156 80.162 38.946 1.00 24.16 192 TRP A C 1
ATOM 1403 O O . TRP A 1 213 ? -17.687 80.516 37.898 1.00 23.62 192 TRP A O 1
ATOM 1414 N N . ALA A 1 214 ? -17.828 80.075 40.091 1.00 23.67 193 ALA A N 1
ATOM 1415 C CA . ALA A 1 214 ? -19.257 80.362 40.179 1.00 23.16 193 ALA A CA 1
ATOM 1416 C C . ALA A 1 214 ? -19.519 81.817 39.811 1.00 23.90 193 ALA A C 1
ATOM 1417 O O . ALA A 1 214 ? -20.486 82.102 39.124 1.00 23.37 193 ALA A O 1
ATOM 1419 N N . ARG A 1 215 ? -18.677 82.739 40.284 1.00 24.94 194 ARG A N 1
ATOM 1420 C CA . ARG A 1 215 ? -18.898 84.163 40.022 1.00 25.73 194 ARG A CA 1
ATOM 1421 C C . ARG A 1 215 ? -18.795 84.494 38.537 1.00 26.36 194 ARG A C 1
ATOM 1422 O O . ARG A 1 215 ? -19.455 85.417 38.075 1.00 25.83 194 ARG A O 1
ATOM 1430 N N . ARG A 1 216 ? -18.024 83.723 37.771 1.00 26.85 195 ARG A N 1
ATOM 1431 C CA . ARG A 1 216 ? -17.961 83.932 36.304 1.00 27.31 195 ARG A CA 1
ATOM 1432 C C . ARG A 1 216 ? -19.365 83.957 35.604 1.00 28.45 195 ARG A C 1
ATOM 1433 O O . ARG A 1 216 ? -19.509 84.567 34.549 1.00 31.63 195 ARG A O 1
ATOM 1435 N N . TYR A 1 217 ? -20.387 83.322 36.188 1.00 27.39 196 TYR A N 1
ATOM 1436 C CA . TYR A 1 217 ? -21.698 83.184 35.531 1.00 27.21 196 TYR A CA 1
ATOM 1437 C C . TYR A 1 217 ? -22.786 84.097 36.118 1.00 27.98 196 TYR A C 1
ATOM 1438 O O . TYR A 1 217 ? -23.909 84.108 35.625 1.00 27.31 196 TYR A O 1
ATOM 1447 N N . LEU A 1 218 ? -22.452 84.896 37.128 1.00 29.09 197 LEU A N 1
ATOM 1448 C CA . LEU A 1 218 ? -23.455 85.721 37.774 1.00 29.94 197 LEU A CA 1
ATOM 1449 C C . LEU A 1 218 ? -24.125 86.740 36.853 1.00 32.95 197 LEU A C 1
ATOM 1450 O O . LEU A 1 218 ? -25.246 87.181 37.148 1.00 35.31 197 LEU A O 1
ATOM 1455 N N . GLU A 1 219 ? -23.484 87.113 35.753 1.00 33.67 198 GLU A N 1
ATOM 1456 C CA . GLU A 1 219 ? -24.084 88.114 34.878 1.00 35.00 198 GLU A CA 1
ATOM 1457 C C . GLU A 1 219 ? -24.659 87.525 33.587 1.00 33.68 198 GLU A C 1
ATOM 1458 O O . GLU A 1 219 ? -24.966 88.254 32.627 1.00 33.99 198 GLU A O 1
ATOM 1464 N N . CYS A 1 220 ? -24.819 86.213 33.568 1.00 30.04 199 CYS A N 1
ATOM 1465 C CA . CYS A 1 220 ? -25.490 85.552 32.459 1.00 28.67 199 CYS A CA 1
ATOM 1466 C C . CYS A 1 220 ? -27.007 85.686 32.611 1.00 24.57 199 CYS A C 1
ATOM 1467 O O . CYS A 1 220 ? -27.504 85.807 33.726 1.00 22.65 199 CYS A O 1
ATOM 1470 N N . PRO A 1 221 ? -27.726 85.668 31.488 1.00 22.43 200 PRO A N 1
ATOM 1471 C CA . PRO A 1 221 ? -29.179 85.723 31.524 1.00 21.68 200 PRO A CA 1
ATOM 1472 C C . PRO A 1 221 ? -29.746 84.502 32.242 1.00 20.19 200 PRO A C 1
ATOM 1473 O O . PRO A 1 221 ? -29.595 83.388 31.756 1.00 19.24 200 PRO A O 1
ATOM 1477 N N . PRO A 1 222 ? -30.405 84.715 33.389 1.00 19.56 201 PRO A N 1
ATOM 1478 C CA . PRO A 1 222 ? -30.749 83.581 34.226 1.00 18.79 201 PRO A CA 1
ATOM 1479 C C . PRO A 1 222 ? -31.772 82.641 33.622 1.00 18.17 201 PRO A C 1
ATOM 1480 O O . PRO A 1 222 ? -31.688 81.448 33.855 1.00 16.95 201 PRO A O 1
ATOM 1484 N N . ARG A 1 223 ? -32.733 83.141 32.857 1.00 18.60 202 ARG A N 1
ATOM 1485 C CA . ARG A 1 223 ? -33.744 82.254 32.281 1.00 19.35 202 ARG A CA 1
ATOM 1486 C C . ARG A 1 223 ? -33.119 81.333 31.233 1.00 18.24 202 ARG A C 1
ATOM 1487 O O . ARG A 1 223 ? -33.467 80.159 31.132 1.00 18.01 202 ARG A O 1
ATOM 1495 N N . ALA A 1 224 ? -32.213 81.875 30.448 1.00 17.09 203 ALA A N 1
ATOM 1496 C CA . ALA A 1 224 ? -31.584 81.125 29.433 1.00 17.08 203 ALA A CA 1
ATOM 1497 C C . ALA A 1 224 ? -30.635 80.070 30.060 1.00 16.50 203 ALA A C 1
ATOM 1498 O O . ALA A 1 224 ? -30.647 78.914 29.616 1.00 15.85 203 ALA A O 1
ATOM 1500 N N . LEU A 1 225 ? -29.878 80.431 31.118 1.00 16.07 204 LEU A N 1
ATOM 1501 C CA . LEU A 1 225 ? -29.034 79.429 31.815 1.00 15.73 204 LEU A CA 1
ATOM 1502 C C . LEU A 1 225 ? -29.902 78.283 32.318 1.00 14.20 204 LEU A C 1
ATOM 1503 O O . LEU A 1 225 ? -29.546 77.121 32.176 1.00 13.41 204 LEU A O 1
ATOM 1508 N N . ALA A 1 226 ? -31.020 78.649 32.947 1.00 12.95 205 ALA A N 1
ATOM 1509 C CA . ALA A 1 226 ? -31.921 77.657 33.532 1.00 12.31 205 ALA A CA 1
ATOM 1510 C C . ALA A 1 226 ? -32.362 76.668 32.461 1.00 11.78 205 ALA A C 1
ATOM 1511 O O . ALA A 1 226 ? -32.358 75.463 32.711 1.00 11.54 205 ALA A O 1
ATOM 1513 N N . ALA A 1 227 ? -32.809 77.194 31.321 1.00 11.58 206 ALA A N 1
ATOM 1514 C CA . ALA A 1 227 ? -33.401 76.351 30.291 1.00 11.53 206 ALA A CA 1
ATOM 1515 C C . ALA A 1 227 ? -32.296 75.484 29.706 1.00 11.36 206 ALA A C 1
ATOM 1516 O O . ALA A 1 227 ? -32.505 74.303 29.458 1.00 10.46 206 ALA A O 1
ATOM 1518 N N . ALA A 1 228 ? -31.102 76.068 29.547 1.00 11.38 207 ALA A N 1
ATOM 1519 C CA . ALA A 1 228 ? -29.981 75.305 28.970 1.00 11.54 207 ALA A CA 1
ATOM 1520 C C . ALA A 1 228 ? -29.585 74.162 29.918 1.00 11.35 207 ALA A C 1
ATOM 1521 O O . ALA A 1 228 ? -29.374 73.041 29.473 1.00 11.28 207 ALA A O 1
ATOM 1523 N N . LYS A 1 229 ? -29.485 74.460 31.215 1.00 11.48 208 LYS A N 1
ATOM 1524 C CA . LYS A 1 229 ? -29.133 73.446 32.223 1.00 11.60 208 LYS A CA 1
ATOM 1525 C C . LYS A 1 229 ? -30.157 72.313 32.221 1.00 11.76 208 LYS A C 1
ATOM 1526 O O . LYS A 1 229 ? -29.804 71.132 32.237 1.00 12.47 208 LYS A O 1
ATOM 1532 N N . ALA A 1 230 ? -31.416 72.681 32.120 1.00 12.06 209 ALA A N 1
ATOM 1533 C CA . ALA A 1 230 ? -32.476 71.691 32.186 1.00 12.38 209 ALA A CA 1
ATOM 1534 C C . ALA A 1 230 ? -32.379 70.747 30.973 1.00 12.70 209 ALA A C 1
ATOM 1535 O O . ALA A 1 230 ? -32.503 69.493 31.123 1.00 12.75 209 ALA A O 1
ATOM 1537 N N . VAL A 1 231 ? -32.159 71.304 29.783 1.00 12.65 210 VAL A N 1
ATOM 1538 C CA . VAL A 1 231 ? -32.104 70.464 28.570 1.00 13.04 210 VAL A CA 1
ATOM 1539 C C . VAL A 1 231 ? -30.851 69.591 28.588 1.00 13.23 210 VAL A C 1
ATOM 1540 O O . VAL A 1 231 ? -30.928 68.410 28.284 1.00 12.69 210 VAL A O 1
ATOM 1544 N N . ILE A 1 232 ? -29.711 70.157 29.006 1.00 13.77 211 ILE A N 1
ATOM 1545 C CA . ILE A 1 232 ? -28.488 69.364 29.042 1.00 14.47 211 ILE A CA 1
ATOM 1546 C C . ILE A 1 232 ? -28.664 68.196 30.014 1.00 14.88 211 ILE A C 1
ATOM 1547 O O . ILE A 1 232 ? -28.353 67.069 29.654 1.00 15.92 211 ILE A O 1
ATOM 1552 N N . ASN A 1 233 ? -29.234 68.448 31.198 1.00 15.63 212 ASN A N 1
ATOM 1553 C CA . ASN A 1 233 ? -29.422 67.382 32.177 1.00 15.77 212 ASN A CA 1
ATOM 1554 C C . ASN A 1 233 ? -30.388 66.331 31.702 1.00 16.62 212 ASN A C 1
ATOM 1555 O O . ASN A 1 233 ? -30.264 65.173 32.081 1.00 17.07 212 ASN A O 1
ATOM 1560 N N . ASP A 1 234 ? -31.325 66.707 30.842 1.00 17.82 213 ASP A N 1
ATOM 1561 C CA . ASP A 1 234 ? -32.336 65.750 30.365 1.00 18.44 213 ASP A CA 1
ATOM 1562 C C . ASP A 1 234 ? -31.792 64.802 29.314 1.00 18.57 213 ASP A C 1
ATOM 1563 O O . ASP A 1 234 ? -32.435 63.798 29.004 1.00 17.09 213 ASP A O 1
ATOM 1568 N N . VAL A 1 235 ? -30.619 65.101 28.759 1.00 19.19 214 VAL A N 1
ATOM 1569 C CA . VAL A 1 235 ? -30.083 64.288 27.668 1.00 21.24 214 VAL A CA 1
ATOM 1570 C C . VAL A 1 235 ? -30.029 62.802 28.038 1.00 22.63 214 VAL A C 1
ATOM 1571 O O . VAL A 1 235 ? -30.318 61.961 27.235 1.00 23.85 214 VAL A O 1
ATOM 1575 N N . PHE A 1 236 ? -29.665 62.472 29.257 1.00 26.39 215 PHE A N 1
ATOM 1576 C CA . PHE A 1 236 ? -29.569 61.042 29.642 1.00 30.02 215 PHE A CA 1
ATOM 1577 C C . PHE A 1 236 ? -30.716 60.603 30.533 1.00 29.74 215 PHE A C 1
ATOM 1578 O O . PHE A 1 236 ? -30.745 59.452 30.951 1.00 33.82 215 PHE A O 1
ATOM 1586 N N . GLU A 1 237 ? -31.662 61.515 30.777 1.00 28.35 216 GLU A N 1
ATOM 1587 C CA . GLU A 1 237 ? -32.772 61.297 31.678 1.00 28.56 216 GLU A CA 1
ATOM 1588 C C . GLU A 1 237 ? -34.073 60.958 30.965 1.00 30.30 216 GLU A C 1
ATOM 1589 O O . GLU A 1 237 ? -34.881 60.226 31.518 1.00 37.79 216 GLU A O 1
ATOM 1591 N N . LEU A 1 238 ? -34.319 61.496 29.776 1.00 28.38 217 LEU A N 1
ATOM 1592 C CA . LEU A 1 238 ? -35.632 61.359 29.130 1.00 26.47 217 LEU A CA 1
ATOM 1593 C C . LEU A 1 238 ? -35.506 60.645 27.809 1.00 25.47 217 LEU A C 1
ATOM 1594 O O . LEU A 1 238 ? -34.490 60.759 27.136 1.00 24.39 217 LEU A O 1
ATOM 1599 N N . GLU A 1 239 ? -36.555 59.909 27.437 1.00 26.46 218 GLU A N 1
ATOM 1600 C CA . GLU A 1 239 ? -36.650 59.260 26.123 1.00 27.10 218 GLU A CA 1
ATOM 1601 C C . GLU A 1 239 ? -36.735 60.339 25.019 1.00 28.73 218 GLU A C 1
ATOM 1602 O O . GLU A 1 239 ? -37.158 61.468 25.283 1.00 29.88 218 GLU A O 1
ATOM 1604 N N . ALA A 1 240 ? -36.308 60.016 23.796 1.00 28.97 219 ALA A N 1
ATOM 1605 C CA . ALA A 1 240 ? -36.072 61.037 22.751 1.00 29.29 219 ALA A CA 1
ATOM 1606 C C . ALA A 1 240 ? -37.268 61.951 22.404 1.00 32.35 219 ALA A C 1
ATOM 1607 O O . ALA A 1 240 ? -37.088 63.139 22.113 1.00 31.87 219 ALA A O 1
ATOM 1609 N N . THR A 1 241 ? -38.479 61.406 22.397 1.00 32.99 220 THR A N 1
ATOM 1610 C CA . THR A 1 241 ? -39.647 62.238 22.069 1.00 34.40 220 THR A CA 1
ATOM 1611 C C . THR A 1 241 ? -39.948 63.210 23.218 1.00 32.48 220 THR A C 1
ATOM 1612 O O . THR A 1 241 ? -40.187 64.398 22.989 1.00 34.37 220 THR A O 1
ATOM 1616 N N . GLU A 1 242 ? -39.881 62.714 24.444 1.00 31.31 221 GLU A N 1
ATOM 1617 C CA . GLU A 1 242 ? -39.976 63.565 25.629 1.00 30.79 221 GLU A CA 1
ATOM 1618 C C . GLU A 1 242 ? -38.872 64.666 25.645 1.00 28.54 221 GLU A C 1
ATOM 1619 O O . GLU A 1 242 ? -39.133 65.806 26.009 1.00 30.95 221 GLU A O 1
ATOM 1621 N N . ARG A 1 243 ? -37.663 64.345 25.220 1.00 26.68 222 ARG A N 1
ATOM 1622 C CA . ARG A 1 243 ? -36.588 65.334 25.146 1.00 25.87 222 ARG A CA 1
ATOM 1623 C C . ARG A 1 243 ? -36.890 66.447 24.184 1.00 25.23 222 ARG A C 1
ATOM 1624 O O . ARG A 1 243 ? -36.697 67.602 24.535 1.00 25.68 222 ARG A O 1
ATOM 1632 N N . ALA A 1 244 ? -37.284 66.102 22.966 1.00 22.95 223 ALA A N 1
ATOM 1633 C CA . ALA A 1 244 ? -37.563 67.112 21.958 1.00 23.82 223 ALA A CA 1
ATOM 1634 C C . ALA A 1 244 ? -38.717 68.023 22.443 1.00 23.39 223 ALA A C 1
ATOM 1635 O O . ALA A 1 244 ? -38.616 69.234 22.344 1.00 23.76 223 ALA A O 1
ATOM 1637 N N . ALA A 1 245 ? -39.760 67.436 23.027 1.00 22.38 224 ALA A N 1
ATOM 1638 C CA . ALA A 1 245 ? -40.888 68.220 23.544 1.00 22.96 224 ALA A CA 1
ATOM 1639 C C . ALA A 1 245 ? -40.438 69.196 24.649 1.00 22.07 224 ALA A C 1
ATOM 1640 O O . ALA A 1 245 ? -40.778 70.367 24.627 1.00 20.70 224 ALA A O 1
ATOM 1642 N N . ALA A 1 246 ? -39.664 68.701 25.602 1.00 21.16 225 ALA A N 1
ATOM 1643 C CA . ALA A 1 246 ? -39.256 69.528 26.733 1.00 20.22 225 ALA A CA 1
ATOM 1644 C C . ALA A 1 246 ? -38.238 70.602 26.305 1.00 19.96 225 ALA A C 1
ATOM 1645 O O . ALA A 1 246 ? -38.279 71.712 26.815 1.00 19.01 225 ALA A O 1
ATOM 1647 N N . GLU A 1 247 ? -37.377 70.298 25.340 1.00 20.03 226 GLU A N 1
ATOM 1648 C CA . GLU A 1 247 ? -36.452 71.294 24.854 1.00 21.26 226 GLU A CA 1
ATOM 1649 C C . GLU A 1 247 ? -37.267 72.407 24.205 1.00 21.98 226 GLU A C 1
ATOM 1650 O O . GLU A 1 247 ? -36.975 73.578 24.424 1.00 20.81 226 GLU A O 1
ATOM 1656 N N . ARG A 1 248 ? -38.244 72.030 23.368 1.00 22.25 227 ARG A N 1
ATOM 1657 C CA . ARG A 1 248 ? -39.027 73.006 22.629 1.00 23.32 227 ARG A CA 1
ATOM 1658 C C . ARG A 1 248 ? -39.843 73.866 23.582 1.00 21.64 227 ARG A C 1
ATOM 1659 O O . ARG A 1 248 ? -39.913 75.073 23.411 1.00 20.33 227 ARG A O 1
ATOM 1667 N N . ARG A 1 249 ? -40.436 73.251 24.599 1.00 19.94 228 ARG A N 1
ATOM 1668 C CA . ARG A 1 249 ? -41.199 74.015 25.570 1.00 19.02 228 ARG A CA 1
ATOM 1669 C C . ARG A 1 249 ? -40.307 75.080 26.255 1.00 17.47 228 ARG A C 1
ATOM 1670 O O . ARG A 1 249 ? -40.676 76.251 26.344 1.00 16.50 228 ARG A O 1
ATOM 1672 N N . ARG A 1 250 ? -39.113 74.679 26.679 1.00 15.91 229 ARG A N 1
ATOM 1673 C CA A ARG A 1 250 ? -38.214 75.578 27.372 0.50 15.43 229 ARG A CA 1
ATOM 1674 C CA B ARG A 1 250 ? -38.217 75.581 27.362 0.50 15.73 229 ARG A CA 1
ATOM 1675 C C . ARG A 1 250 ? -37.708 76.672 26.426 1.00 15.81 229 ARG A C 1
ATOM 1676 O O . ARG A 1 250 ? -37.587 77.843 26.818 1.00 15.70 229 ARG A O 1
ATOM 1691 N N . TYR A 1 251 ? -37.479 76.315 25.172 1.00 15.77 230 TYR A N 1
ATOM 1692 C CA . TYR A 1 251 ? -37.045 77.286 24.187 1.00 16.01 230 TYR A CA 1
ATOM 1693 C C . TYR A 1 251 ? -38.105 78.328 23.910 1.00 16.22 230 TYR A C 1
ATOM 1694 O O . TYR A 1 251 ? -37.824 79.518 23.912 1.00 15.71 230 TYR A O 1
ATOM 1703 N N . VAL A 1 252 ? -39.332 77.880 23.681 1.00 16.59 231 VAL A N 1
ATOM 1704 C CA . VAL A 1 252 ? -40.432 78.786 23.368 1.00 17.04 231 VAL A CA 1
ATOM 1705 C C . VAL A 1 252 ? -40.743 79.715 24.551 1.00 18.07 231 VAL A C 1
ATOM 1706 O O . VAL A 1 252 ? -41.033 80.893 24.371 1.00 16.66 231 VAL A O 1
ATOM 1710 N N . GLU A 1 253 ? -40.613 79.200 25.772 1.00 19.73 232 GLU A N 1
ATOM 1711 C CA . GLU A 1 253 ? -40.838 80.005 26.956 1.00 21.71 232 GLU A CA 1
ATOM 1712 C C . GLU A 1 253 ? -39.978 81.257 26.936 1.00 19.86 232 GLU A C 1
ATOM 1713 O O . GLU A 1 253 ? -40.390 82.264 27.479 1.00 19.69 232 GLU A O 1
ATOM 1719 N N . LEU A 1 254 ? -38.792 81.191 26.325 1.00 18.09 233 LEU A N 1
ATOM 1720 C CA . LEU A 1 254 ? -37.883 82.337 26.334 1.00 17.24 233 LEU A CA 1
ATOM 1721 C C . LEU A 1 254 ? -38.471 83.486 25.511 1.00 16.54 233 LEU A C 1
ATOM 1722 O O . LEU A 1 254 ? -38.094 84.618 25.720 1.00 16.33 233 LEU A O 1
ATOM 1727 N N . PHE A 1 255 ? -39.377 83.163 24.585 1.00 15.97 234 PHE A N 1
ATOM 1728 C CA . PHE A 1 255 ? -40.173 84.131 23.792 1.00 16.26 234 PHE A CA 1
ATOM 1729 C C . PHE A 1 255 ? -41.513 84.534 24.402 1.00 17.02 234 PHE A C 1
ATOM 1730 O O . PHE A 1 255 ? -42.132 85.475 23.911 1.00 17.73 234 PHE A O 1
ATOM 1738 N N . ALA A 1 256 ? -41.980 83.857 25.447 1.00 17.46 235 ALA A N 1
ATOM 1739 C CA . ALA A 1 256 ? -43.321 84.158 25.983 1.00 18.96 235 ALA A CA 1
ATOM 1740 C C . ALA A 1 256 ? -43.433 85.602 26.534 1.00 20.38 235 ALA A C 1
ATOM 1741 O O . ALA A 1 256 ? -42.452 86.176 27.046 1.00 20.04 235 ALA A O 1
ATOM 1743 N N . ALA A 1 257 ? -44.636 86.158 26.426 1.00 22.39 236 ALA A N 1
ATOM 1744 C CA . ALA A 1 257 ? -44.926 87.531 26.789 1.00 24.38 236 ALA A CA 1
ATOM 1745 C C . ALA A 1 257 ? -44.303 87.988 28.102 1.00 27.08 236 ALA A C 1
ATOM 1746 O O . ALA A 1 257 ? -43.716 89.074 28.162 1.00 32.02 236 ALA A O 1
ATOM 1748 N N . GLY A 1 258 ? -44.417 87.207 29.163 1.00 27.60 237 GLY A N 1
ATOM 1749 C CA . GLY A 1 258 ? -43.813 87.627 30.436 1.00 29.99 237 GLY A CA 1
ATOM 1750 C C . GLY A 1 258 ? -42.310 87.429 30.610 1.00 31.18 237 GLY A C 1
A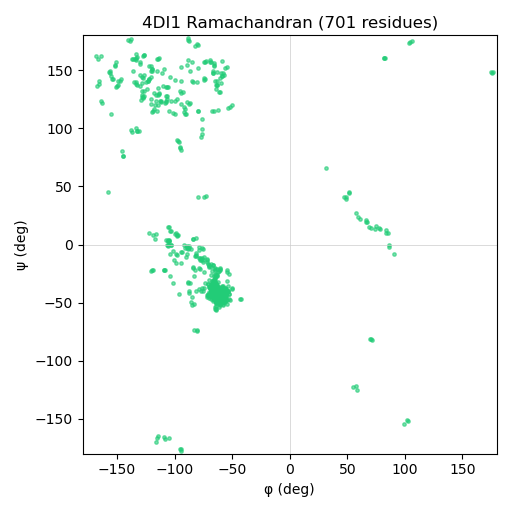TOM 1751 O O . GLY A 1 258 ? -41.758 87.793 31.661 1.00 27.37 237 GLY A O 1
ATOM 1752 N N . GLN A 1 259 ? -41.672 86.789 29.624 1.00 32.33 238 GLN A N 1
ATOM 1753 C CA . GLN A 1 259 ? -40.286 86.319 29.768 1.00 36.74 238 GLN A CA 1
ATOM 1754 C C . GLN A 1 259 ? -39.244 86.934 28.860 1.00 37.18 238 GLN A C 1
ATOM 1755 O O . GLN A 1 259 ? -38.122 86.475 28.863 1.00 40.16 238 GLN A O 1
ATOM 1761 N N . ARG A 1 260 ? -39.582 87.973 28.129 1.00 39.73 239 ARG A N 1
ATOM 1762 C CA . ARG A 1 260 ? -38.646 88.541 27.154 1.00 43.33 239 ARG A CA 1
ATOM 1763 C C . ARG A 1 260 ? -37.622 89.470 27.791 1.00 44.01 239 ARG A C 1
ATOM 1764 O O . ARG A 1 260 ? -36.528 89.027 28.118 1.00 46.55 239 ARG A O 1
ATOM 1772 N N . MET B 1 22 ? -25.538 20.546 24.070 1.00 46.20 1 MET B N 1
ATOM 1773 C CA . MET B 1 22 ? -25.239 21.938 23.577 1.00 46.96 1 MET B CA 1
ATOM 1774 C C . MET B 1 22 ? -23.763 22.360 23.845 1.00 45.37 1 MET B C 1
ATOM 1775 O O . MET B 1 22 ? -23.506 23.425 24.425 1.00 41.51 1 MET B O 1
ATOM 1777 N N . ASN B 1 23 ? -22.790 21.539 23.403 1.00 47.60 2 ASN B N 1
ATOM 1778 C CA . ASN B 1 23 ? -21.359 21.895 23.578 1.00 44.37 2 ASN B CA 1
ATOM 1779 C C . ASN B 1 23 ? -20.285 21.234 22.648 1.00 41.85 2 ASN B C 1
ATOM 1780 O O . ASN B 1 23 ? -19.198 20.883 23.081 1.00 42.97 2 ASN B O 1
ATOM 1785 N N . GLU B 1 24 ? -20.556 21.175 21.355 1.00 35.91 3 GLU B N 1
ATOM 1786 C CA . GLU B 1 24 ? -19.525 20.836 20.361 1.00 33.45 3 GLU B CA 1
ATOM 1787 C C . GLU B 1 24 ? -18.371 21.872 20.177 1.00 30.17 3 GLU B C 1
ATOM 1788 O O . GLU B 1 24 ? -17.239 21.501 19.865 1.00 28.95 3 GLU B O 1
ATOM 1794 N N . PHE B 1 25 ? -18.662 23.164 20.292 1.00 26.12 4 PHE B N 1
ATOM 1795 C CA . PHE B 1 25 ? -17.659 24.196 20.014 1.00 24.63 4 PHE B CA 1
ATOM 1796 C C . PHE B 1 25 ? -17.373 25.106 21.185 1.00 23.34 4 PHE B C 1
ATOM 1797 O O . PHE B 1 25 ? -16.356 25.738 21.232 1.00 23.23 4 PHE B O 1
ATOM 1805 N N . VAL B 1 26 ? -18.308 25.204 22.106 1.00 23.63 5 VAL B N 1
ATOM 1806 C CA . VAL B 1 26 ? -18.210 26.090 23.233 1.00 24.22 5 VAL B CA 1
ATOM 1807 C C . VAL B 1 26 ? -18.215 25.232 24.482 1.00 25.39 5 VAL B C 1
ATOM 1808 O O . VAL B 1 26 ? -19.065 24.368 24.638 1.00 28.90 5 VAL B O 1
ATOM 1812 N N . SER B 1 27 ? -17.276 25.468 25.371 1.00 25.51 6 SER B N 1
ATOM 1813 C CA . SER B 1 27 ? -17.205 24.709 26.618 1.00 25.49 6 SER B CA 1
ATOM 1814 C C . SER B 1 27 ? -16.999 25.687 27.767 1.00 25.11 6 SER B C 1
ATOM 1815 O O . SER B 1 27 ? -16.530 26.817 27.567 1.00 21.68 6 SER B O 1
ATOM 1818 N N . VAL B 1 28 ? -17.348 25.220 28.970 1.00 25.72 7 VAL B N 1
ATOM 1819 C CA . VAL B 1 28 ? -17.136 25.962 30.207 1.00 26.16 7 VAL B CA 1
ATOM 1820 C C . VAL B 1 28 ? -16.122 25.154 31.010 1.00 26.90 7 VAL B C 1
ATOM 1821 O O . VAL B 1 28 ? -16.358 23.996 31.307 1.00 26.94 7 VAL B O 1
ATOM 1825 N N . VAL B 1 29 ? -14.975 25.757 31.311 1.00 26.11 8 VAL B N 1
ATOM 1826 C CA . VAL B 1 29 ? -13.935 25.099 32.075 1.00 27.29 8 VAL B CA 1
ATOM 1827 C C . VAL B 1 29 ? -13.774 25.860 33.405 1.00 26.78 8 VAL B C 1
ATOM 1828 O O . VAL B 1 29 ? -13.366 27.016 33.393 1.00 27.39 8 VAL B O 1
ATOM 1832 N N . ALA B 1 30 ? -14.083 25.205 34.528 1.00 25.83 9 ALA B N 1
ATOM 1833 C CA . ALA B 1 30 ? -13.970 25.800 35.876 1.00 26.12 9 ALA B CA 1
ATOM 1834 C C . ALA B 1 30 ? -12.642 25.454 36.501 1.00 26.48 9 ALA B C 1
ATOM 1835 O O . ALA B 1 30 ? -12.204 24.341 36.380 1.00 26.64 9 ALA B O 1
ATOM 1837 N N . ASP B 1 31 ? -12.028 26.396 37.203 1.00 28.08 10 ASP B N 1
ATOM 1838 C CA . ASP B 1 31 ? -10.762 26.138 37.876 1.00 29.56 10 ASP B CA 1
ATOM 1839 C C . ASP B 1 31 ? -10.450 27.192 38.951 1.00 30.10 10 ASP B C 1
ATOM 1840 O O . ASP B 1 31 ? -10.388 28.399 38.669 1.00 28.06 10 ASP B O 1
ATOM 1845 N N . GLN B 1 32 ? -10.275 26.734 40.193 1.00 30.22 11 GLN B N 1
ATOM 1846 C CA . GLN B 1 32 ? -9.950 27.636 41.313 1.00 31.37 11 GLN B CA 1
ATOM 1847 C C . GLN B 1 32 ? -10.922 28.851 41.428 1.00 31.23 11 GLN B C 1
ATOM 1848 O O . GLN B 1 32 ? -10.521 30.001 41.606 1.00 29.81 11 GLN B O 1
ATOM 1850 N N . GLY B 1 33 ? -12.212 28.574 41.299 1.00 31.29 12 GLY B N 1
ATOM 1851 C CA . GLY B 1 33 ? -13.243 29.580 41.508 1.00 31.62 12 GLY B CA 1
ATOM 1852 C C . GLY B 1 33 ? -13.605 30.440 40.317 1.00 31.88 12 GLY B C 1
ATOM 1853 O O . GLY B 1 33 ? -14.527 31.227 40.424 1.00 30.26 12 GLY B O 1
ATOM 1854 N N . LEU B 1 34 ? -12.937 30.245 39.175 1.00 33.43 13 LEU B N 1
ATOM 1855 C CA . LEU B 1 34 ? -13.288 31.004 37.968 1.00 33.53 13 LEU B CA 1
ATOM 1856 C C . LEU B 1 34 ? -13.476 30.077 36.775 1.00 30.24 13 LEU B C 1
ATOM 1857 O O . LEU B 1 34 ? -12.964 28.954 36.745 1.00 31.24 13 LEU B O 1
ATOM 1862 N N . ALA B 1 35 ? -14.263 30.532 35.807 1.00 26.16 14 ALA B N 1
ATOM 1863 C CA . ALA B 1 35 ? -14.537 29.705 34.642 1.00 23.97 14 ALA B CA 1
ATOM 1864 C C . ALA B 1 35 ? -14.049 30.397 33.388 1.00 22.61 14 ALA B C 1
ATOM 1865 O O . ALA B 1 35 ? -13.965 31.612 33.342 1.00 20.45 14 ALA B O 1
ATOM 1867 N N . THR B 1 36 ? -13.678 29.594 32.395 1.00 21.65 15 THR B N 1
ATOM 1868 C CA . THR B 1 36 ? -13.345 30.080 31.069 1.00 20.94 15 THR B CA 1
ATOM 1869 C C . THR B 1 36 ? -14.418 29.563 30.122 1.00 20.28 15 THR B C 1
ATOM 1870 O O . THR B 1 36 ? -14.683 28.368 30.091 1.00 20.89 15 THR B O 1
ATOM 1874 N N . LEU B 1 37 ? -15.078 30.472 29.402 1.00 18.68 16 LEU B N 1
ATOM 1875 C CA . LEU B 1 37 ? -15.958 30.098 28.282 1.00 17.48 16 LEU B CA 1
ATOM 1876 C C . LEU B 1 37 ? -15.083 30.083 27.052 1.00 17.29 16 LEU B C 1
ATOM 1877 O O . LEU B 1 37 ? -14.591 31.125 26.625 1.00 16.16 16 LEU B O 1
ATOM 1882 N N . VAL B 1 38 ? -14.883 28.880 26.515 1.00 18.47 17 VAL B N 1
ATOM 1883 C CA . VAL B 1 38 ? -13.933 28.608 25.449 1.00 18.80 17 VAL B CA 1
ATOM 1884 C C . VAL B 1 38 ? -14.670 28.347 24.157 1.00 18.54 17 VAL B C 1
ATOM 1885 O O . VAL B 1 38 ? -15.505 27.471 24.101 1.00 18.67 17 VAL B O 1
ATOM 1889 N N . VAL B 1 39 ? -14.364 29.136 23.137 1.00 18.40 18 VAL B N 1
ATOM 1890 C CA . VAL B 1 39 ? -14.909 28.945 21.822 1.00 18.47 18 VAL B CA 1
ATOM 1891 C C . VAL B 1 39 ? -13.789 28.310 21.035 1.00 20.07 18 VAL B C 1
ATOM 1892 O O . VAL B 1 39 ? -12.676 28.824 20.965 1.00 20.98 18 VAL B O 1
ATOM 1896 N N . SER B 1 40 ? -14.093 27.159 20.478 1.00 21.30 19 SER B N 1
ATOM 1897 C CA . SER B 1 40 ? -13.149 26.402 19.724 1.00 21.80 19 SER B CA 1
ATOM 1898 C C . SER B 1 40 ? -13.791 25.845 18.451 1.00 21.80 19 SER B C 1
ATOM 1899 O O . SER B 1 40 ? -14.497 24.834 18.461 1.00 21.95 19 SER B O 1
ATOM 1902 N N . ARG B 1 41 ? -13.598 26.547 17.353 1.00 22.69 20 ARG B N 1
ATOM 1903 C CA . ARG B 1 41 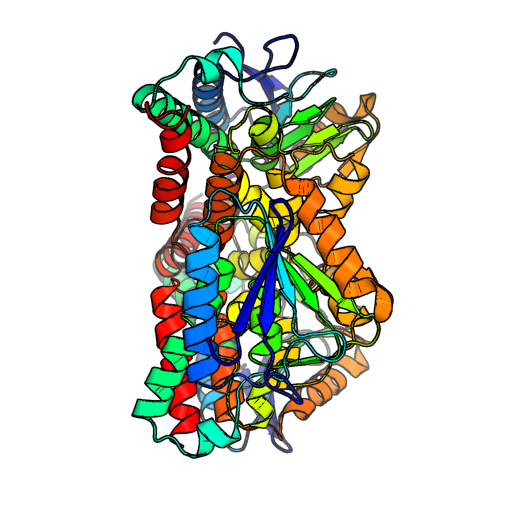? -14.088 26.092 16.050 1.00 23.44 20 ARG B CA 1
ATOM 1904 C C . ARG B 1 41 ? -13.051 26.543 15.021 1.00 23.81 20 ARG B C 1
ATOM 1905 O O . ARG B 1 41 ? -13.242 27.536 14.337 1.00 20.97 20 ARG B O 1
ATOM 1913 N N . PRO B 1 42 ? -11.912 25.821 14.968 1.00 26.51 21 PRO B N 1
ATOM 1914 C CA . PRO B 1 42 ? -10.775 26.157 14.107 1.00 27.23 21 PRO B CA 1
ATOM 1915 C C . PRO B 1 42 ? -11.133 26.256 12.648 1.00 26.63 21 PRO B C 1
ATOM 1916 O O . PRO B 1 42 ? -12.103 25.659 12.201 1.00 26.80 21 PRO B O 1
ATOM 1920 N N . PRO B 1 43 ? -10.379 27.068 11.913 1.00 26.11 22 PRO B N 1
ATOM 1921 C CA . PRO B 1 43 ? -9.225 27.809 12.406 1.00 24.59 22 PRO B CA 1
ATOM 1922 C C . PRO B 1 43 ? -9.521 29.247 12.865 1.00 22.41 22 PRO B C 1
ATOM 1923 O O . PRO B 1 43 ? -8.624 29.881 13.411 1.00 20.29 22 PRO B O 1
ATOM 1927 N N . THR B 1 44 ? -10.742 29.776 12.672 1.00 21.04 23 THR B N 1
ATOM 1928 C CA . THR B 1 44 ? -10.989 31.194 13.020 1.00 21.40 23 THR B CA 1
ATOM 1929 C C . THR B 1 44 ? -12.015 31.432 14.120 1.00 19.19 23 THR B C 1
ATOM 1930 O O . THR B 1 44 ? -12.341 32.577 14.400 1.00 18.74 23 THR B O 1
ATOM 1934 N N . ASN B 1 45 ? -12.512 30.363 14.733 1.00 17.07 24 ASN B N 1
ATOM 1935 C CA . ASN B 1 45 ? -13.640 30.438 15.653 1.00 16.28 24 ASN B CA 1
ATOM 1936 C C . ASN B 1 45 ? -14.811 31.237 15.084 1.00 15.36 24 ASN B C 1
ATOM 1937 O O . ASN B 1 45 ? -15.446 32.045 15.794 1.00 15.56 24 ASN B O 1
ATOM 1942 N N . ALA B 1 46 ? -15.055 31.046 13.801 1.00 14.03 25 ALA B N 1
ATOM 1943 C CA . ALA B 1 46 ? -16.168 31.669 13.140 1.00 13.45 25 ALA B CA 1
ATOM 1944 C C . A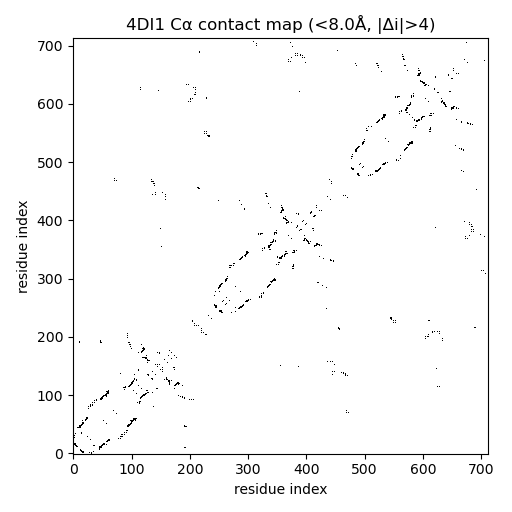LA B 1 46 ? -17.452 31.097 13.783 1.00 13.39 25 ALA B C 1
ATOM 1945 O O . ALA B 1 46 ? -17.530 29.903 14.109 1.00 13.51 25 ALA B O 1
ATOM 1947 N N . MET B 1 47 ? -18.415 31.964 14.044 1.00 12.87 26 MET B N 1
ATOM 1948 C CA . MET B 1 47 ? -19.582 31.570 14.801 1.00 13.51 26 MET B CA 1
ATOM 1949 C C . MET B 1 47 ? -20.754 31.290 13.865 1.00 13.71 26 MET B C 1
ATOM 1950 O O . MET B 1 47 ? -21.291 32.203 13.221 1.00 12.96 26 MET B O 1
ATOM 1955 N N . THR B 1 48 ? -21.134 30.017 13.820 1.00 14.23 27 THR B N 1
ATOM 1956 C CA . THR B 1 48 ? -22.286 29.567 13.078 1.00 15.03 27 THR B CA 1
ATOM 1957 C C . THR B 1 48 ? -23.489 29.670 13.994 1.00 15.15 27 THR B C 1
ATOM 1958 O O . THR B 1 48 ? -23.355 30.007 15.186 1.00 15.61 27 THR B O 1
ATOM 1962 N N . ARG B 1 49 ? -24.661 29.376 13.447 1.00 15.04 28 ARG B N 1
ATOM 1963 C CA . ARG B 1 49 ? -25.865 29.350 14.251 1.00 15.31 28 ARG B CA 1
ATOM 1964 C C . ARG B 1 49 ? -25.702 28.459 15.458 1.00 15.93 28 ARG B C 1
ATOM 1965 O O . ARG B 1 49 ? -26.140 28.818 16.558 1.00 16.01 28 ARG B O 1
ATOM 1973 N N . GLN B 1 50 ? -25.087 27.295 15.256 1.00 17.19 29 GLN B N 1
ATOM 1974 C CA . GLN B 1 50 ? -24.908 26.363 16.340 1.00 17.81 29 GLN B CA 1
ATOM 1975 C C . GLN B 1 50 ? -24.027 26.991 17.417 1.00 16.80 29 GLN B C 1
ATOM 1976 O O . GLN B 1 50 ? -24.325 26.832 18.601 1.00 16.58 29 GLN B O 1
ATOM 1982 N N . VAL B 1 51 ? -22.921 27.660 17.030 1.00 15.67 30 VAL B N 1
ATOM 1983 C CA . VAL B 1 51 ? -22.053 28.264 18.022 1.00 14.96 30 VAL B CA 1
ATOM 1984 C C . VAL B 1 51 ? -22.875 29.261 18.855 1.00 15.38 30 VAL B C 1
ATOM 1985 O O . VAL B 1 51 ? -22.676 29.372 20.061 1.00 14.77 30 VAL B O 1
ATOM 1989 N N . TYR B 1 52 ? -23.778 30.013 18.231 1.00 15.77 31 TYR B N 1
ATOM 1990 C CA . TYR B 1 52 ? -24.511 31.020 19.009 1.00 16.33 31 TYR B CA 1
ATOM 1991 C C . TYR B 1 52 ? -25.449 30.340 20.042 1.00 17.83 31 TYR B C 1
ATOM 1992 O O . TYR B 1 52 ? -25.551 30.792 21.173 1.00 16.52 31 TYR B O 1
ATOM 2001 N N . ARG B 1 53 ? -26.111 29.250 19.645 1.00 19.94 32 ARG B N 1
ATOM 2002 C CA . ARG B 1 53 ? -26.952 28.483 20.576 1.00 22.34 32 ARG B CA 1
ATOM 2003 C C . ARG B 1 53 ? -26.118 27.984 21.749 1.00 20.64 32 ARG B C 1
ATOM 2004 O O . ARG B 1 53 ? -26.534 28.080 22.887 1.00 20.93 32 ARG B O 1
ATOM 2012 N N . GLU B 1 54 ? -24.934 27.472 21.453 1.00 19.07 33 GLU B N 1
ATOM 2013 C CA . GLU B 1 54 ? -24.035 27.018 22.489 1.00 18.73 33 GLU B CA 1
ATOM 2014 C C . GLU B 1 54 ? -23.561 28.155 23.397 1.00 17.41 33 GLU B C 1
ATOM 2015 O O . GLU B 1 54 ? -23.336 27.943 24.582 1.00 17.04 33 GLU B O 1
ATOM 2021 N N . ILE B 1 55 ? -23.409 29.354 22.859 1.00 16.04 34 ILE B N 1
ATOM 2022 C CA . ILE B 1 55 ? -23.035 30.510 23.714 1.00 15.67 34 ILE B CA 1
ATOM 2023 C C . ILE B 1 55 ? -24.184 30.855 24.647 1.00 15.82 34 ILE B C 1
ATOM 2024 O O . ILE B 1 55 ? -23.966 31.155 25.823 1.00 14.71 34 ILE B O 1
ATOM 2029 N N . VAL B 1 56 ? -25.409 30.780 24.134 1.00 16.16 35 VAL B N 1
ATOM 2030 C CA . VAL B 1 56 ? -26.567 31.009 24.972 1.00 17.30 35 VAL B CA 1
ATOM 2031 C C . VAL B 1 56 ? -26.583 30.023 26.142 1.00 17.52 35 VAL B C 1
ATOM 2032 O O . VAL B 1 56 ? -26.735 30.439 27.320 1.00 18.99 35 VAL B O 1
ATOM 2036 N N . ALA B 1 57 ? -26.396 28.743 25.862 1.00 17.58 36 ALA B N 1
ATOM 2037 C CA . ALA B 1 57 ? -26.413 27.733 26.950 1.00 17.39 36 ALA B CA 1
ATOM 2038 C C . ALA B 1 57 ? -25.245 27.967 27.883 1.00 17.14 36 ALA B C 1
ATOM 2039 O O . ALA B 1 57 ? -25.405 27.866 29.101 1.00 17.05 36 ALA B O 1
ATOM 2041 N N . ALA B 1 58 ? -24.062 28.252 27.333 1.00 16.63 37 ALA B N 1
ATOM 2042 C CA . ALA B 1 58 ? -22.903 28.471 28.177 1.00 17.16 37 ALA B CA 1
ATOM 2043 C C . ALA B 1 58 ? -23.152 29.667 29.138 1.00 17.97 37 ALA B C 1
ATOM 2044 O O . ALA B 1 58 ? -22.809 29.609 30.323 1.00 17.29 37 ALA B O 1
ATOM 2046 N N . ALA B 1 59 ? -23.729 30.741 28.631 1.00 18.11 38 ALA B N 1
ATOM 2047 C CA . ALA B 1 59 ? -23.948 31.922 29.466 1.00 19.24 38 ALA B CA 1
ATOM 2048 C C . ALA B 1 59 ? -24.896 31.620 30.624 1.00 20.61 38 ALA B C 1
ATOM 2049 O O . ALA B 1 59 ? -24.703 32.100 31.735 1.00 18.80 38 ALA B O 1
ATOM 2051 N N . ASP B 1 60 ? -25.953 30.873 30.328 1.00 22.89 39 ASP B N 1
ATOM 2052 C CA . ASP B 1 60 ? -26.905 30.450 31.368 1.00 23.88 39 ASP B CA 1
ATOM 2053 C C . ASP B 1 60 ? -26.226 29.589 32.441 1.00 24.38 39 ASP B C 1
ATOM 2054 O O . ASP B 1 60 ? -26.323 29.852 33.651 1.00 23.42 39 ASP B O 1
ATOM 2059 N N . GLU B 1 61 ? -25.484 28.587 31.988 1.00 25.62 40 GLU B N 1
ATOM 2060 C CA . GLU B 1 61 ? -24.758 27.705 32.905 1.00 27.05 40 GLU B CA 1
ATOM 2061 C C . GLU B 1 61 ? -23.827 28.514 33.819 1.00 26.04 40 GLU B C 1
ATOM 2062 O O . GLU B 1 61 ? -23.844 28.332 35.034 1.00 26.88 40 GLU B O 1
ATOM 2068 N N . LEU B 1 62 ? -23.086 29.454 33.252 1.00 24.16 41 LEU B N 1
ATOM 2069 C CA . LEU B 1 62 ? -22.149 30.256 34.034 1.00 24.40 41 LEU B CA 1
ATOM 2070 C C . LEU B 1 62 ? -22.824 31.151 35.097 1.00 24.89 41 LEU B C 1
ATOM 2071 O O . LEU B 1 62 ? -22.281 31.329 36.196 1.00 25.31 41 LEU B O 1
ATOM 2076 N N . GLY B 1 63 ? -24.000 31.691 34.774 1.00 24.24 42 GLY B N 1
ATOM 2077 C CA . GLY B 1 63 ? -24.755 32.510 35.714 1.00 24.56 42 GLY B CA 1
ATOM 2078 C C . GLY B 1 63 ? -25.191 31.722 36.928 1.00 26.13 42 GLY B C 1
ATOM 2079 O O . GLY B 1 63 ? -25.239 32.237 38.028 1.00 28.59 42 GLY B O 1
ATOM 2080 N N . ARG B 1 64 ? -25.515 30.455 36.762 1.00 26.78 43 ARG B N 1
ATOM 2081 C CA . ARG B 1 64 ? -26.061 29.736 37.899 1.00 29.73 43 ARG B CA 1
ATOM 2082 C C . ARG B 1 64 ? -25.062 28.944 38.753 1.00 31.07 43 ARG B C 1
ATOM 2083 O O . ARG B 1 64 ? -25.390 28.603 39.870 1.00 31.07 43 ARG B O 1
ATOM 2091 N N . ARG B 1 65 ? -23.850 28.696 38.245 1.00 31.54 44 ARG B N 1
ATOM 2092 C CA . ARG B 1 65 ? -22.856 27.860 38.921 1.00 31.47 44 ARG B CA 1
ATOM 2093 C C . ARG B 1 65 ? -22.099 28.563 40.044 1.00 30.35 44 ARG B C 1
ATOM 2094 O O . ARG B 1 65 ? -21.347 29.492 39.807 1.00 27.54 44 ARG B O 1
ATOM 2102 N N . ASP B 1 66 ? -22.294 28.098 41.275 1.00 31.81 45 ASP B N 1
ATOM 2103 C CA . ASP B 1 66 ? -21.680 28.726 42.440 1.00 32.02 45 ASP B CA 1
ATOM 2104 C C . ASP B 1 66 ? -20.230 28.326 42.686 1.00 31.12 45 ASP B C 1
ATOM 2105 O O . ASP B 1 66 ? -19.579 28.908 43.530 1.00 30.33 45 ASP B O 1
ATOM 2110 N N . ASP B 1 67 ? -19.714 27.356 41.944 1.00 30.85 46 ASP B N 1
ATOM 2111 C CA . ASP B 1 67 ? -18.250 27.161 41.892 1.00 31.64 46 ASP B CA 1
ATOM 2112 C C . ASP B 1 67 ? -17.541 28.218 41.010 1.00 30.55 46 ASP B C 1
ATOM 2113 O O . ASP B 1 67 ? -16.297 28.230 40.941 1.00 31.66 46 ASP B O 1
ATOM 2118 N N . ILE B 1 68 ? -18.322 29.111 40.371 1.00 29.13 47 ILE B N 1
ATOM 2119 C CA . ILE B 1 68 ? -17.798 30.164 39.454 1.00 26.46 47 ILE B CA 1
ATOM 2120 C C . ILE B 1 68 ? -18.130 31.570 39.902 1.00 24.12 47 ILE B C 1
ATOM 2121 O O . ILE B 1 68 ? -19.294 31.982 39.902 1.00 22.61 47 ILE B O 1
ATOM 2126 N N . GLY B 1 69 ? -17.101 32.320 40.265 1.00 23.33 48 GLY B N 1
ATOM 2127 C CA . GLY B 1 69 ? -17.285 33.717 40.709 1.00 22.30 48 GLY B CA 1
ATOM 2128 C C . GLY B 1 69 ? -16.984 34.778 39.666 1.00 21.04 48 GLY B C 1
ATOM 2129 O O . GLY B 1 69 ? -17.331 35.913 39.856 1.00 21.45 48 GLY B O 1
ATOM 2130 N N . ALA B 1 70 ? -16.340 34.407 38.571 1.00 20.50 49 ALA B N 1
ATOM 2131 C CA . ALA B 1 70 ? -15.978 35.334 37.492 1.00 20.42 49 ALA B CA 1
ATOM 2132 C C . ALA B 1 70 ? -15.616 34.498 36.258 1.00 20.01 49 ALA B C 1
ATOM 2133 O O . ALA B 1 70 ? -15.331 33.316 36.369 1.00 20.42 49 ALA B O 1
ATOM 2135 N N . VAL B 1 71 ? -15.620 35.121 35.089 1.00 19.82 50 VAL B N 1
ATOM 2136 C CA . VAL B 1 71 ? -15.570 34.417 33.820 1.00 18.53 50 VAL B CA 1
ATOM 2137 C C . VAL B 1 71 ? -14.542 35.058 32.883 1.00 19.23 50 VAL B C 1
ATOM 2138 O O . VAL B 1 71 ? -14.446 36.291 32.832 1.00 18.54 50 VAL B O 1
ATOM 2142 N N . VAL B 1 72 ? -13.764 34.226 32.172 1.00 19.20 51 VAL B N 1
ATOM 2143 C CA . VAL B 1 72 ? -12.877 34.685 31.104 1.00 18.66 51 VAL B CA 1
ATOM 2144 C C . VAL B 1 72 ? -13.407 34.134 29.801 1.00 17.70 51 VAL B C 1
ATOM 2145 O O . VAL B 1 72 ? -13.720 32.947 29.723 1.00 17.79 51 VAL B O 1
ATOM 2149 N N . LEU B 1 73 ? -13.569 35.008 28.802 1.00 16.71 52 LEU B N 1
ATOM 2150 C CA . LEU B 1 73 ? -13.978 34.582 27.459 1.00 16.05 52 LEU B CA 1
ATOM 2151 C C . LEU B 1 73 ? -12.731 34.402 26.647 1.00 15.61 52 LEU B C 1
ATOM 2152 O O . LEU B 1 73 ? -11.879 35.283 26.651 1.00 14.76 52 LEU B O 1
ATOM 2157 N N . PHE B 1 74 ? -12.613 33.257 25.966 1.00 15.23 53 PHE B N 1
ATOM 2158 C CA . PHE B 1 74 ? -11.321 32.864 25.374 1.00 15.88 53 PHE B CA 1
ATOM 2159 C C . PHE B 1 74 ? -11.515 32.002 24.135 1.00 15.73 53 PHE B C 1
ATOM 2160 O O . PHE B 1 74 ? -12.321 31.089 24.145 1.00 15.11 53 PHE B O 1
ATOM 2168 N N . GLY B 1 75 ? -10.759 32.301 23.087 1.00 15.85 54 GLY B N 1
ATOM 2169 C CA . GLY B 1 75 ? -10.806 31.479 21.872 1.00 1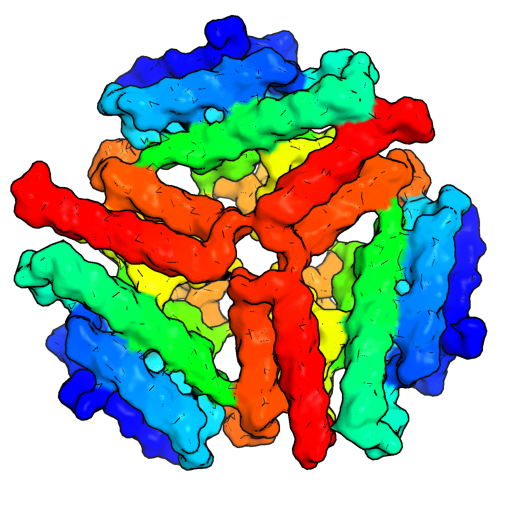6.28 54 GLY B CA 1
ATOM 2170 C C . GLY B 1 75 ? -9.594 30.578 21.696 1.00 16.56 54 GLY B C 1
ATOM 2171 O O . GLY B 1 75 ? -9.471 29.928 20.664 1.00 16.79 54 GLY B O 1
ATOM 2172 N N . GLY B 1 76 ? -8.673 30.580 22.665 1.00 17.08 55 GLY B N 1
ATOM 2173 C CA . GLY B 1 76 ? -7.388 29.892 22.509 1.00 17.63 55 GLY B CA 1
ATOM 2174 C C . GLY B 1 76 ? -6.284 30.904 22.251 1.00 18.21 55 GLY B C 1
ATOM 2175 O O . GLY B 1 76 ? -6.555 32.086 22.058 1.00 18.17 55 GLY B O 1
ATOM 2176 N N . HIS B 1 77 ? -5.038 30.437 22.206 1.00 18.75 56 HIS B N 1
ATOM 2177 C CA A HIS B 1 77 ? -3.904 31.351 22.116 0.50 19.08 56 HIS B CA 1
ATOM 2178 C CA B HIS B 1 77 ? -3.857 31.305 22.043 0.50 18.95 56 HIS B CA 1
ATOM 2179 C C . HIS B 1 77 ? -3.771 32.013 20.731 1.00 18.75 56 HIS B C 1
ATOM 2180 O O . HIS B 1 77 ? -3.211 33.095 20.623 1.00 18.65 56 HIS B O 1
ATOM 2193 N N . GLU B 1 78 ? -4.349 31.418 19.703 1.00 19.01 57 GLU B N 1
ATOM 2194 C CA . GLU B 1 78 ? -4.215 31.912 18.330 1.00 19.67 57 GLU B CA 1
ATOM 2195 C C . GLU B 1 78 ? -5.249 32.965 17.936 1.00 19.28 57 GLU B C 1
ATOM 2196 O O . GLU B 1 78 ? -4.911 33.945 17.245 1.00 19.19 57 GLU B O 1
ATOM 2202 N N . ILE B 1 79 ? -6.511 32.758 18.331 1.00 16.86 58 ILE B N 1
ATOM 2203 C CA . ILE B 1 79 ? -7.582 33.630 17.865 1.00 15.51 58 ILE B CA 1
ATOM 2204 C C . ILE B 1 79 ? -8.778 33.690 18.818 1.00 14.48 58 ILE B C 1
ATOM 2205 O O . ILE B 1 79 ? -9.121 32.705 19.466 1.00 13.64 58 ILE B O 1
ATOM 2210 N N . PHE B 1 80 ? -9.356 34.886 18.939 1.00 13.84 59 PHE B N 1
ATOM 2211 C CA . PHE B 1 80 ? -10.620 35.048 19.659 1.00 13.47 59 PHE B CA 1
ATOM 2212 C C . PHE B 1 80 ? -11.741 34.636 18.694 1.00 12.81 59 PHE B C 1
ATOM 2213 O O . PHE B 1 80 ? -12.355 33.606 18.885 1.00 12.49 59 PHE B O 1
ATOM 2221 N N . SER B 1 81 ? -12.047 35.457 17.698 1.00 12.52 60 SER B N 1
ATOM 2222 C CA . SER B 1 81 ? -13.018 35.079 16.661 1.00 12.42 60 SER B CA 1
ATOM 2223 C C . SER B 1 81 ? -12.992 36.006 15.472 1.00 12.16 60 SER B C 1
ATOM 2224 O O . SER B 1 81 ? -12.977 37.233 15.631 1.00 12.75 60 SER B O 1
ATOM 2227 N N . ALA B 1 82 ? -13.037 35.420 14.279 1.00 12.08 61 ALA B N 1
ATOM 2228 C CA . ALA B 1 82 ? -13.181 36.183 13.034 1.00 12.15 61 ALA B CA 1
ATOM 2229 C C . ALA B 1 82 ? -14.662 36.575 12.724 1.00 11.92 61 ALA B C 1
ATOM 2230 O O . ALA B 1 82 ? -14.946 37.113 11.662 1.00 12.07 61 ALA B O 1
ATOM 2232 N N . GLY B 1 83 ? -15.590 36.295 13.630 1.00 11.91 62 GLY B N 1
ATOM 2233 C CA . GLY B 1 83 ? -16.980 36.742 13.487 1.00 12.16 62 GLY B CA 1
ATOM 2234 C C . GLY B 1 83 ? -17.955 35.691 12.960 1.00 12.28 62 GLY B C 1
ATOM 2235 O O . GLY B 1 83 ? -17.753 34.499 13.177 1.00 11.36 62 GLY B O 1
ATOM 2236 N N . ASP B 1 84 ? -19.042 36.167 12.328 1.00 12.50 63 ASP B N 1
ATOM 2237 C CA . ASP B 1 84 ? -20.065 35.300 11.792 1.00 13.48 63 ASP B CA 1
ATOM 2238 C C . ASP B 1 84 ? -19.459 34.346 10.776 1.00 14.30 63 ASP B C 1
ATOM 2239 O O . ASP B 1 84 ? -18.526 34.737 10.013 1.00 13.56 63 ASP B O 1
ATOM 2244 N N . ASP B 1 85 ? -19.987 33.117 10.747 1.00 14.32 64 ASP B N 1
ATOM 2245 C CA . ASP B 1 85 ? -19.669 32.233 9.664 1.00 15.13 64 ASP B CA 1
ATOM 2246 C C . ASP B 1 85 ? -20.444 32.586 8.366 1.00 14.58 64 ASP B C 1
ATOM 2247 O O . ASP B 1 85 ? -21.555 32.136 8.137 1.00 13.41 64 ASP B O 1
ATOM 2252 N N . MET B 1 86 ? -19.820 33.395 7.528 1.00 14.72 65 MET B N 1
ATOM 2253 C CA . MET B 1 86 ? -20.446 33.863 6.276 1.00 15.92 65 MET B CA 1
ATOM 2254 C C . MET B 1 86 ? -20.819 32.768 5.264 1.00 15.91 65 MET B C 1
ATOM 2255 O O . MET B 1 86 ? -21.885 32.836 4.665 1.00 16.54 65 MET B O 1
ATOM 2260 N N . PRO B 1 87 ? -19.967 31.760 5.074 1.00 15.86 66 PRO B N 1
ATOM 2261 C CA . PRO B 1 87 ? -20.445 30.714 4.173 1.00 16.91 66 PRO B CA 1
ATOM 2262 C C . PRO B 1 87 ? -21.753 30.081 4.632 1.00 16.68 66 PRO B C 1
ATOM 2263 O O . PRO B 1 87 ? -22.624 29.832 3.810 1.00 16.77 66 PRO B O 1
ATOM 2267 N N . GLU B 1 88 ? -21.908 29.812 5.927 1.00 16.41 67 GLU B N 1
ATOM 2268 C CA . GLU B 1 88 ? -23.210 29.300 6.398 1.00 16.40 67 GLU B CA 1
ATOM 2269 C C . GLU B 1 88 ? -24.317 30.302 6.042 1.00 16.66 67 GLU B C 1
ATOM 2270 O O . GLU B 1 88 ? -25.336 29.931 5.484 1.00 16.81 67 GLU B O 1
ATOM 2276 N N . LEU B 1 89 ? -24.096 31.560 6.368 1.00 17.24 68 LEU B N 1
ATOM 2277 C CA . LEU B 1 89 ? -25.095 32.588 6.101 1.00 18.52 68 LEU B CA 1
ATOM 2278 C C . LEU B 1 89 ? -25.531 32.595 4.654 1.00 17.04 68 LEU B C 1
ATOM 2279 O O . LEU B 1 89 ? -26.701 32.797 4.362 1.00 17.01 68 LEU B O 1
ATOM 2284 N N . ARG B 1 90 ? -24.589 32.414 3.747 1.00 16.49 69 ARG B N 1
ATOM 2285 C CA . ARG B 1 90 ? -24.929 32.465 2.317 1.00 16.76 69 ARG B CA 1
ATOM 2286 C C . ARG B 1 90 ? -25.834 31.315 1.875 1.00 16.16 69 ARG B C 1
ATOM 2287 O O . ARG B 1 90 ? -26.440 31.440 0.822 1.00 16.92 69 ARG B O 1
ATOM 2295 N N . THR B 1 91 ? -25.935 30.236 2.645 1.00 14.19 70 THR B N 1
ATOM 2296 C CA . THR B 1 91 ? -26.820 29.154 2.311 1.00 14.31 70 THR B CA 1
ATOM 2297 C C . THR B 1 91 ? -28.239 29.276 2.904 1.00 14.39 70 THR B C 1
ATOM 2298 O O . THR B 1 91 ? -29.094 28.426 2.643 1.00 14.42 70 THR B O 1
ATOM 2302 N N . LEU B 1 92 ? -28.488 30.305 3.699 1.00 14.17 71 LEU B N 1
ATOM 2303 C CA . LEU B 1 92 ? -29.797 30.480 4.385 1.00 14.68 71 LEU B CA 1
ATOM 2304 C C . LEU B 1 92 ? -30.781 31.269 3.545 1.00 15.04 71 LEU B C 1
ATOM 2305 O O . LEU B 1 92 ? -30.406 32.074 2.707 1.00 15.50 71 LEU B O 1
ATOM 2310 N N . ASN B 1 93 ? -32.066 31.055 3.774 1.00 15.64 72 ASN B N 1
ATOM 2311 C CA . ASN B 1 93 ? -33.034 31.908 3.137 1.00 15.40 72 ASN B CA 1
ATOM 2312 C C . ASN B 1 93 ? -33.359 33.025 4.136 1.00 14.94 72 ASN B C 1
ATOM 2313 O O . ASN B 1 93 ? -32.789 33.088 5.228 1.00 13.87 72 ASN B O 1
ATOM 2318 N N . ALA B 1 94 ? -34.282 33.901 3.766 1.00 14.93 73 ALA B N 1
ATOM 2319 C CA . ALA B 1 94 ? -34.530 35.093 4.541 1.00 14.50 73 ALA B CA 1
ATOM 2320 C C . ALA B 1 94 ? -35.070 34.787 5.963 1.00 14.26 73 ALA B C 1
ATOM 2321 O O . ALA B 1 94 ? -34.532 35.278 6.947 1.00 12.87 73 ALA B O 1
ATOM 2323 N N . PRO B 1 95 ? -36.105 33.933 6.074 1.00 15.03 74 PRO B N 1
ATOM 2324 C CA . PRO B 1 95 ? -36.553 33.547 7.412 1.00 14.93 74 PRO B CA 1
ATOM 2325 C C . PRO B 1 95 ? -35.505 32.851 8.246 1.00 14.93 74 PRO B C 1
ATOM 2326 O O . PRO B 1 95 ? -35.367 33.182 9.401 1.00 15.46 74 PRO B O 1
ATOM 2330 N N . GLU B 1 96 ? -34.694 31.981 7.671 1.00 15.59 75 GLU B N 1
ATOM 2331 C CA . GLU B 1 96 ? -33.567 31.413 8.421 1.00 16.24 75 GLU B CA 1
ATOM 2332 C C . GLU B 1 96 ? -32.538 32.473 8.878 1.00 15.45 75 GLU B C 1
ATOM 2333 O O . GLU B 1 96 ? -32.081 32.438 10.006 1.00 15.22 75 GLU B O 1
ATOM 2339 N N . ALA B 1 97 ? -32.224 33.433 8.007 1.00 15.11 76 ALA B N 1
ATOM 2340 C CA . ALA B 1 97 ? -31.308 34.523 8.353 1.00 14.55 76 ALA B CA 1
ATOM 2341 C C . ALA B 1 97 ? -31.894 35.404 9.469 1.00 14.49 76 ALA B C 1
ATOM 2342 O O . ALA B 1 97 ? -31.172 35.872 10.347 1.00 14.16 76 ALA B O 1
ATOM 2344 N N . ASP B 1 98 ? -33.214 35.582 9.455 1.00 15.32 77 ASP B N 1
ATOM 2345 C CA . ASP B 1 98 ? -33.869 36.373 10.461 1.00 15.01 77 ASP B CA 1
ATOM 2346 C C . ASP B 1 98 ? -33.699 35.703 11.833 1.00 14.44 77 ASP B C 1
ATOM 2347 O O . ASP B 1 98 ? -33.270 36.346 12.826 1.00 13.05 77 ASP B O 1
ATOM 2352 N N . THR B 1 99 ? -34.017 34.409 11.874 1.00 14.39 78 THR B N 1
ATOM 2353 C CA . THR B 1 99 ? -33.806 33.614 13.075 1.00 14.03 78 THR B CA 1
ATOM 2354 C C . THR B 1 99 ? -32.354 33.628 13.481 1.00 13.48 78 THR B C 1
ATOM 2355 O O . THR B 1 99 ? -32.050 33.796 14.659 1.00 13.21 78 THR B O 1
ATOM 2359 N N . ALA B 1 100 ? -31.433 33.515 12.526 1.00 13.34 79 ALA B N 1
ATOM 2360 C CA . ALA B 1 100 ? -30.018 33.578 12.891 1.00 12.81 79 ALA B CA 1
ATOM 2361 C C . ALA B 1 100 ? -29.709 34.928 13.565 1.00 12.31 79 ALA B C 1
ATOM 2362 O O . ALA B 1 100 ? -28.984 34.975 14.534 1.00 11.60 79 ALA B O 1
ATOM 2364 N N . ALA B 1 101 ? -30.253 36.019 13.022 1.00 12.18 80 ALA B N 1
ATOM 2365 C CA . ALA B 1 101 ? -29.997 37.334 13.599 1.00 12.43 80 ALA B CA 1
ATOM 2366 C C . ALA B 1 101 ? -30.552 37.415 15.025 1.00 12.71 80 ALA B C 1
ATOM 2367 O O . ALA B 1 101 ? -29.961 38.040 15.889 1.00 12.98 80 ALA B O 1
ATOM 2369 N N . ARG B 1 102 ? -31.661 36.763 15.289 1.00 13.84 81 ARG B N 1
ATOM 2370 C CA . ARG B 1 102 ? -32.253 36.823 16.653 1.00 14.75 81 ARG B CA 1
ATOM 2371 C C . ARG B 1 102 ? -31.415 36.046 17.654 1.00 14.63 81 ARG B C 1
ATOM 2372 O O . ARG B 1 102 ? -31.182 36.517 18.770 1.00 14.93 81 ARG B O 1
ATOM 2380 N N . VAL B 1 103 ? -30.949 34.863 17.259 1.00 15.09 82 VAL B N 1
ATOM 2381 C CA . VAL B 1 103 ? -30.116 34.050 18.144 1.00 15.51 82 VAL B CA 1
ATOM 2382 C C . VAL B 1 103 ? -28.768 34.736 18.390 1.00 15.78 82 VAL B C 1
ATOM 2383 O O . VAL B 1 103 ? -28.205 34.636 19.470 1.00 15.73 82 VAL B O 1
ATOM 2387 N N . ARG B 1 104 ? -28.247 35.436 17.388 1.00 15.93 83 ARG B N 1
ATOM 2388 C CA . ARG B 1 104 ? -27.003 36.179 17.545 1.00 16.19 83 ARG B CA 1
ATOM 2389 C C . ARG B 1 104 ? -27.191 37.172 18.681 1.00 14.93 83 ARG B C 1
ATOM 2390 O O . ARG B 1 104 ? -26.392 37.236 19.577 1.00 13.54 83 ARG B O 1
ATOM 2398 N N . LEU B 1 105 ? -28.258 37.966 18.617 1.00 15.06 84 LEU B N 1
ATOM 2399 C CA . LEU B 1 105 ? -28.520 38.966 19.664 1.00 14.90 84 LEU B CA 1
ATOM 2400 C C . LEU B 1 105 ? -28.710 38.289 21.045 1.00 14.92 84 LEU B C 1
ATOM 2401 O O . LEU B 1 105 ? -28.174 38.744 22.032 1.00 13.99 84 LEU B O 1
ATOM 2406 N N . GLU B 1 106 ? -29.483 37.217 21.086 1.00 15.49 85 GLU B N 1
ATOM 2407 C CA . GLU B 1 106 ? -29.687 36.475 22.324 1.00 16.37 85 GLU B CA 1
ATOM 2408 C C . GLU B 1 106 ? -28.340 36.043 22.911 1.00 15.89 85 GLU B C 1
ATOM 2409 O O . GLU B 1 106 ? -28.125 36.147 24.119 1.00 15.20 85 GLU B O 1
ATOM 2415 N N . ALA B 1 107 ? -27.420 35.574 22.058 1.00 15.04 86 ALA B N 1
ATOM 2416 C CA . ALA B 1 107 ? -26.082 35.164 22.535 1.00 14.02 86 ALA B CA 1
ATOM 2417 C C . ALA B 1 107 ? -25.287 36.339 23.110 1.00 13.41 86 ALA B C 1
ATOM 2418 O O . ALA B 1 107 ? -24.709 36.246 24.202 1.00 13.62 86 ALA B O 1
ATOM 2420 N N . ILE B 1 108 ? -25.241 37.446 22.371 1.00 12.87 87 ILE B N 1
ATOM 2421 C CA . ILE B 1 108 ? -24.462 38.598 22.810 1.00 12.36 87 ILE B CA 1
ATOM 2422 C C . ILE B 1 108 ? -25.059 39.201 24.106 1.00 12.69 87 ILE B C 1
ATOM 2423 O O . ILE B 1 108 ? -24.322 39.466 25.053 1.00 12.34 87 ILE B O 1
ATOM 2428 N N . ASP B 1 109 ? -26.380 39.286 24.184 1.00 13.18 88 ASP B N 1
ATOM 2429 C CA . ASP B 1 109 ? -27.035 39.787 25.388 1.00 14.25 88 ASP B CA 1
ATOM 2430 C C . ASP B 1 109 ? -26.768 38.892 26.569 1.00 14.06 88 ASP B C 1
ATOM 2431 O O . ASP B 1 109 ? -26.505 39.403 27.673 1.00 14.56 88 ASP B O 1
ATOM 2436 N N . ALA B 1 110 ? -26.848 37.575 26.348 1.00 13.51 89 ALA B N 1
ATOM 2437 C CA . ALA B 1 110 ? -26.698 36.633 27.444 1.00 13.35 89 ALA B CA 1
ATOM 2438 C C . ALA B 1 110 ? -25.323 36.830 28.014 1.00 13.38 89 ALA B C 1
ATOM 2439 O O . ALA B 1 110 ? -25.180 36.854 29.222 1.00 13.35 89 ALA B O 1
ATOM 2441 N N . VAL B 1 111 ? -24.296 36.924 27.147 1.00 13.29 90 VAL B N 1
ATOM 2442 C CA . VAL B 1 111 ? -22.930 37.086 27.645 1.00 12.74 90 VAL B CA 1
ATOM 2443 C C . VAL B 1 111 ? -22.819 38.392 28.417 1.00 12.90 90 VAL B C 1
ATOM 2444 O O . VAL B 1 111 ? -22.177 38.423 29.467 1.00 12.98 90 VAL B O 1
ATOM 2448 N N . ALA B 1 112 ? -23.471 39.453 27.929 1.00 12.79 91 ALA B N 1
ATOM 2449 C CA . ALA B 1 112 ? -23.371 40.783 28.565 1.00 13.15 91 ALA B CA 1
ATOM 2450 C C . ALA B 1 112 ? -24.030 40.799 29.929 1.00 13.41 91 ALA B C 1
ATOM 2451 O O . ALA B 1 112 ? -23.601 41.519 30.813 1.00 13.88 91 ALA B O 1
ATOM 2453 N N . ALA B 1 113 ? -25.064 39.985 30.083 1.00 13.98 92 ALA B N 1
ATOM 2454 C CA . ALA B 1 113 ? -25.878 39.957 31.284 1.00 14.30 92 ALA B CA 1
ATOM 2455 C C . ALA B 1 113 ? -25.383 38.937 32.315 1.00 14.72 92 ALA B C 1
ATOM 2456 O O . ALA B 1 113 ? -25.952 38.827 33.413 1.00 15.32 92 ALA B O 1
ATOM 2458 N N . ILE B 1 114 ? -24.317 38.203 32.021 1.00 15.16 93 ILE B N 1
ATOM 2459 C CA . ILE B 1 114 ? -23.814 37.249 33.032 1.00 14.94 93 ILE B CA 1
ATOM 2460 C C . ILE B 1 114 ? -23.632 38.006 34.354 1.00 15.24 93 ILE B C 1
ATOM 2461 O O . ILE B 1 114 ? -22.829 38.940 34.436 1.00 16.11 93 ILE B O 1
ATOM 2466 N N . PRO B 1 115 ? -24.358 37.593 35.396 1.00 15.86 94 PRO B N 1
ATOM 2467 C CA . PRO B 1 115 ? -24.345 38.318 36.666 1.00 16.29 94 PRO B CA 1
ATOM 2468 C C . PRO B 1 115 ? -23.059 38.180 37.505 1.00 16.69 94 PRO B C 1
ATOM 2469 O O . PRO B 1 115 ? -23.138 38.112 38.718 1.00 16.81 94 PRO B O 1
ATOM 2473 N N . LYS B 1 116 ? -21.899 38.227 36.846 1.00 17.05 95 LYS B N 1
ATOM 2474 C CA . LYS B 1 116 ? -20.585 38.030 37.441 1.00 17.37 95 LYS B CA 1
ATOM 2475 C C . LYS B 1 116 ? -19.605 38.820 36.593 1.00 16.84 95 LYS B C 1
ATOM 2476 O O . LYS B 1 116 ? -19.862 39.036 35.432 1.00 16.67 95 LYS B O 1
ATOM 2482 N N . PRO B 1 117 ? -18.482 39.247 37.159 1.00 16.66 96 PRO B N 1
ATOM 2483 C CA . PRO B 1 117 ? -17.471 39.955 36.375 1.00 16.52 96 PRO B CA 1
ATOM 2484 C C . PRO B 1 117 ? -16.943 39.071 35.256 1.00 16.02 96 PRO B C 1
ATOM 2485 O O . PRO B 1 117 ? -16.597 37.934 35.505 1.00 16.75 96 PRO B O 1
ATOM 2489 N N . THR B 1 118 ? -16.887 39.586 34.029 1.00 15.58 97 THR B N 1
ATOM 2490 C CA . THR B 1 118 ? -16.399 38.814 32.890 1.00 15.17 97 THR B CA 1
ATOM 2491 C C . THR B 1 118 ? -15.314 39.578 32.124 1.00 14.75 97 THR B C 1
ATOM 2492 O O . THR B 1 118 ? -15.425 40.778 31.916 1.00 15.36 97 THR B O 1
ATOM 2496 N N . VAL B 1 119 ? -14.269 38.885 31.693 1.00 14.25 98 VAL B N 1
ATOM 2497 C CA . VAL B 1 119 ? -13.186 39.494 30.932 1.00 14.20 98 VAL B CA 1
ATOM 2498 C C . VAL B 1 119 ? -12.902 38.720 29.644 1.00 14.19 98 VAL B C 1
ATOM 2499 O O . VAL B 1 119 ? -12.740 37.496 29.668 1.00 14.35 98 VAL B O 1
ATOM 2503 N N . ALA B 1 120 ? -12.796 39.454 28.536 1.00 13.89 99 ALA B N 1
ATOM 2504 C CA . ALA B 1 120 ? -12.458 38.897 27.264 1.00 13.37 99 ALA B CA 1
ATOM 2505 C C . ALA B 1 120 ? -10.938 38.870 27.197 1.00 13.78 99 ALA B C 1
ATOM 2506 O O . ALA B 1 120 ? -10.278 39.920 27.337 1.00 13.84 99 ALA B O 1
ATOM 2508 N N . ALA B 1 121 ? -10.401 37.666 26.997 1.00 13.23 100 ALA B N 1
ATOM 2509 C CA . ALA B 1 121 ? -8.979 37.435 26.787 1.00 13.66 100 ALA B CA 1
ATOM 2510 C C . ALA B 1 121 ? -8.759 37.335 25.290 1.00 13.47 100 ALA B C 1
ATOM 2511 O O . ALA B 1 121 ? -8.827 36.261 24.728 1.00 13.36 100 ALA B O 1
ATOM 2513 N N . VAL B 1 122 ? -8.515 38.477 24.660 1.00 13.77 101 VAL B N 1
ATOM 2514 C CA . VAL B 1 122 ? -8.573 38.580 23.211 1.00 14.12 101 VAL B CA 1
ATOM 2515 C C . VAL B 1 122 ? -7.213 38.327 22.575 1.00 14.76 101 VAL B C 1
ATOM 2516 O O . VAL B 1 122 ? -6.276 39.082 22.827 1.00 15.64 101 VAL B O 1
ATOM 2520 N N . THR B 1 123 ? -7.121 37.281 21.756 1.00 14.66 102 THR B N 1
ATOM 2521 C CA . THR B 1 123 ? -5.895 36.970 20.999 1.00 15.40 102 THR B CA 1
ATOM 2522 C C . THR B 1 123 ? -6.146 36.970 19.481 1.00 15.79 102 THR B C 1
ATOM 2523 O O . THR B 1 123 ? -7.264 36.721 19.002 1.00 15.20 102 THR B O 1
ATOM 2527 N N . GLY B 1 124 ? -5.102 37.248 18.720 1.00 16.24 103 GLY B N 1
ATOM 2528 C CA . GLY B 1 124 ? -5.175 37.159 17.259 1.00 16.31 103 GLY B CA 1
ATOM 2529 C C . GLY B 1 124 ? -6.025 38.225 16.563 1.00 16.29 103 GLY B C 1
ATOM 2530 O O . GLY B 1 124 ? -5.503 39.210 16.045 1.00 16.40 103 GLY B O 1
ATOM 2531 N N . TYR B 1 125 ? -7.330 37.990 16.551 1.00 15.40 104 TYR B N 1
ATOM 2532 C CA . TYR B 1 125 ? -8.287 38.780 15.784 1.00 15.39 104 TYR B CA 1
ATOM 2533 C C . TYR B 1 125 ? -9.600 38.779 16.536 1.00 14.28 104 TYR B C 1
ATOM 2534 O O . TYR B 1 125 ? -9.987 37.745 17.127 1.00 13.49 104 TYR B O 1
ATOM 2543 N N . ALA B 1 126 ? -10.262 39.932 16.527 1.00 13.49 105 ALA B N 1
ATOM 2544 C CA . ALA B 1 126 ? -11.659 40.069 16.999 1.00 13.10 105 ALA B CA 1
ATOM 2545 C C . ALA B 1 126 ? -12.385 40.868 15.918 1.00 12.30 105 ALA B C 1
ATOM 2546 O O . ALA B 1 126 ? -12.275 42.094 15.891 1.00 12.26 105 ALA B O 1
ATOM 2548 N N . LEU B 1 127 ? -13.086 40.169 15.018 1.00 11.57 106 LEU B N 1
ATOM 2549 C CA . LEU B 1 127 ? -13.641 40.791 13.827 1.00 11.33 106 LEU B CA 1
ATOM 2550 C C . LEU B 1 127 ? -15.133 40.583 13.751 1.00 11.07 106 LEU B C 1
ATOM 2551 O O . LEU B 1 127 ? -15.614 39.514 14.061 1.00 11.56 106 LEU B O 1
ATOM 2556 N N . GLY B 1 128 ? -15.870 41.592 13.317 1.00 10.97 107 GLY B N 1
ATOM 2557 C CA . GLY B 1 128 ? -17.343 41.522 13.158 1.00 10.56 107 GLY B CA 1
ATOM 2558 C C . GLY B 1 128 ? -17.985 41.160 14.459 1.00 10.93 107 GLY B C 1
ATOM 2559 O O . GLY B 1 128 ? -17.775 41.827 15.472 1.00 11.90 107 GLY B O 1
ATOM 2560 N N . ALA B 1 129 ? -18.724 40.068 14.468 1.00 10.84 108 ALA B N 1
ATOM 2561 C CA . ALA B 1 129 ? -19.425 39.602 15.642 1.00 10.57 108 ALA B CA 1
ATOM 2562 C C . ALA B 1 129 ? -18.430 39.207 16.713 1.00 10.66 108 ALA B C 1
ATOM 2563 O O . ALA B 1 129 ? -18.759 39.163 17.892 1.00 10.80 108 ALA B O 1
ATOM 2565 N N . GLY B 1 130 ? -17.192 38.951 16.316 1.00 10.85 109 GLY B N 1
ATOM 2566 C CA . GLY B 1 130 ? -16.110 38.725 17.275 1.00 10.83 109 GLY B CA 1
ATOM 2567 C C . GLY B 1 130 ? -15.759 39.946 18.114 1.00 10.91 109 GLY B C 1
ATOM 2568 O O . GLY B 1 130 ? -15.472 39.833 19.307 1.00 11.49 109 GLY B O 1
ATOM 2569 N N . LEU B 1 131 ? -15.747 41.105 17.499 1.00 10.79 110 LEU B N 1
ATOM 2570 C CA . LEU B 1 131 ? -15.521 42.336 18.222 1.00 11.06 110 LEU B CA 1
ATOM 2571 C C . LEU B 1 131 ? -16.724 42.614 19.155 1.00 11.34 110 LEU B C 1
ATOM 2572 O O . LEU B 1 131 ? -16.564 42.946 20.325 1.00 11.19 110 LEU B O 1
ATOM 2577 N N . THR B 1 132 ? -17.937 42.435 18.630 1.00 11.43 111 THR B N 1
ATOM 2578 C CA . THR B 1 132 ? -19.155 42.560 19.422 1.00 11.22 111 THR B CA 1
ATOM 2579 C C . THR B 1 132 ? -19.152 41.655 20.654 1.00 11.67 111 THR B C 1
ATOM 2580 O O . THR B 1 132 ? -19.489 42.097 21.772 1.00 11.94 111 THR B O 1
ATOM 2584 N N . LEU B 1 133 ? -18.735 40.406 20.477 1.00 11.68 112 LEU B N 1
ATOM 2585 C CA . LEU B 1 133 ? -18.619 39.494 21.591 1.00 11.92 112 LEU B CA 1
ATOM 2586 C C . LEU B 1 133 ? -17.635 39.973 22.644 1.00 12.39 112 LEU B C 1
ATOM 2587 O O . LEU B 1 133 ? -17.921 39.887 23.833 1.00 13.04 112 LEU B O 1
ATOM 2592 N N . ALA B 1 134 ? -16.470 40.448 22.212 1.00 12.85 113 ALA B N 1
ATOM 2593 C CA . ALA B 1 134 ? -15.490 41.010 23.133 1.00 13.52 113 ALA B CA 1
ATOM 2594 C C . ALA B 1 134 ? -16.099 42.191 23.892 1.00 13.28 113 ALA B C 1
ATOM 2595 O O . ALA B 1 134 ? -15.882 42.351 25.109 1.00 12.95 113 ALA B O 1
ATOM 2597 N N . LEU B 1 135 ? -16.883 42.994 23.177 1.00 12.91 114 LEU B N 1
ATOM 2598 C CA . LEU B 1 135 ? -17.499 44.183 23.786 1.00 13.32 114 LEU B CA 1
ATOM 2599 C C . LEU B 1 135 ? -18.625 43.831 24.765 1.00 13.16 114 LEU B C 1
ATOM 2600 O O . LEU B 1 135 ? -19.012 44.651 25.557 1.00 14.00 114 LEU B O 1
ATOM 2605 N N . ALA B 1 136 ? -19.107 42.605 24.732 1.00 13.19 115 ALA B N 1
ATOM 2606 C CA . ALA B 1 136 ? -20.120 42.156 25.701 1.00 13.36 115 ALA B CA 1
ATOM 2607 C C . ALA B 1 136 ? -19.501 41.830 27.078 1.00 13.00 115 ALA B C 1
ATOM 2608 O O . ALA B 1 136 ? -20.215 41.747 28.072 1.00 12.15 115 ALA B O 1
ATOM 2610 N N . ALA B 1 137 ? -18.195 41.562 27.114 1.00 13.52 116 ALA B N 1
ATOM 2611 C CA . ALA B 1 137 ? -17.500 41.293 28.387 1.00 13.42 116 ALA B CA 1
ATOM 2612 C C . ALA B 1 137 ? -17.457 42.599 29.190 1.00 13.92 116 ALA B C 1
ATOM 2613 O O . ALA B 1 137 ? -17.556 43.692 28.594 1.00 12.82 116 ALA B O 1
ATOM 2615 N N . ASP B 1 138 ? -17.313 42.511 30.520 1.00 14.18 117 ASP B N 1
ATOM 2616 C CA . ASP B 1 138 ? -17.156 43.749 31.296 1.00 14.72 117 ASP B CA 1
ATOM 2617 C C . ASP B 1 138 ? -15.826 44.438 30.936 1.00 16.09 117 ASP B C 1
ATOM 2618 O O . ASP B 1 138 ? -15.798 45.638 30.839 1.00 17.09 117 ASP B O 1
ATOM 2623 N N . TRP B 1 139 ? -14.749 43.674 30.736 1.00 17.31 118 TRP B N 1
ATOM 2624 C CA . TRP B 1 139 ? -13.413 44.208 30.388 1.00 18.89 118 TRP B CA 1
ATOM 2625 C C . TRP B 1 139 ? -12.778 43.395 29.316 1.00 18.07 118 TRP B C 1
ATOM 2626 O O . TRP B 1 139 ? -13.131 42.239 29.107 1.00 17.56 118 TRP B O 1
ATOM 2637 N N . ARG B 1 140 ? -11.810 43.987 28.649 1.00 17.08 119 ARG B N 1
ATOM 2638 C CA . ARG B 1 140 ? -11.056 43.296 27.636 1.00 17.02 119 ARG B CA 1
ATOM 2639 C C . ARG B 1 140 ? -9.570 43.449 27.897 1.00 17.47 119 ARG B C 1
ATOM 2640 O O . ARG B 1 140 ? -9.070 44.579 28.024 1.00 17.57 119 ARG B O 1
ATOM 2648 N N . VAL B 1 141 ? -8.880 42.307 27.951 1.00 17.56 120 VAL B N 1
ATOM 2649 C CA . VAL B 1 141 ? -7.439 42.254 27.891 1.00 18.15 120 VAL B CA 1
ATOM 2650 C C . VAL B 1 141 ? -7.061 41.703 26.530 1.00 18.83 120 VAL B C 1
ATOM 2651 O O . VAL B 1 141 ? -7.576 40.669 26.132 1.00 19.86 120 VAL B O 1
ATOM 2655 N N . SER B 1 142 ? -6.188 42.411 25.805 1.00 19.48 121 SER B N 1
ATOM 2656 C CA . SER B 1 142 ? -5.842 42.082 24.432 1.00 19.15 121 SER B CA 1
ATOM 2657 C C . SER B 1 142 ? -4.362 41.842 24.251 1.00 19.88 121 SER B C 1
ATOM 2658 O O . SER B 1 142 ? -3.534 42.561 24.811 1.00 21.47 121 SER B O 1
ATOM 2661 N N . GLY B 1 143 ? -4.021 40.874 23.416 1.00 19.83 122 GLY B N 1
ATOM 2662 C CA . GLY B 1 143 ? -2.656 40.815 22.883 1.00 20.62 122 GLY B CA 1
ATOM 2663 C C . GLY B 1 143 ? -2.277 42.088 22.137 1.00 20.40 122 GLY B C 1
ATOM 2664 O O . GLY B 1 143 ? -3.135 42.717 21.511 1.00 18.14 122 GLY B O 1
ATOM 2665 N N . ASP B 1 144 ? -0.985 42.464 22.186 1.00 21.09 123 ASP B N 1
ATOM 2666 C CA . ASP B 1 144 ? -0.524 43.672 21.473 1.00 21.71 123 ASP B CA 1
ATOM 2667 C C . ASP B 1 144 ? -0.429 43.475 19.976 1.00 21.25 123 ASP B C 1
ATOM 2668 O O . ASP B 1 144 ? -0.338 44.445 19.257 1.00 21.61 123 ASP B O 1
ATOM 2673 N N . ASN B 1 145 ? -0.539 42.242 19.501 1.00 20.82 124 ASN B N 1
ATOM 2674 C CA . ASN B 1 145 ? -0.571 41.975 18.057 1.00 20.98 124 ASN B CA 1
ATOM 2675 C C . ASN B 1 145 ? -1.975 41.797 17.469 1.00 20.62 124 ASN B C 1
ATOM 2676 O O . ASN B 1 145 ? -2.121 41.391 16.316 1.00 19.69 124 ASN B O 1
ATOM 2681 N N . VAL B 1 146 ? -3.020 42.043 18.260 1.00 20.46 125 VAL B N 1
ATOM 2682 C CA . VAL B 1 146 ? -4.362 41.697 17.799 1.00 19.13 125 VAL B CA 1
ATOM 2683 C C . VAL B 1 146 ? -4.838 42.676 16.743 1.00 19.05 125 VAL B C 1
ATOM 2684 O O . VAL B 1 146 ? -4.537 43.846 16.819 1.00 18.74 125 VAL B O 1
ATOM 2688 N N . LYS B 1 147 ? -5.565 42.192 15.742 1.00 18.99 126 LYS B N 1
ATOM 2689 C CA . LYS B 1 147 ? -6.280 43.068 14.823 1.00 18.76 126 LYS B CA 1
ATOM 2690 C C . LYS B 1 147 ? -7.789 42.996 15.099 1.00 16.71 126 LYS B C 1
ATOM 2691 O O . LYS B 1 147 ? -8.356 41.924 15.264 1.00 14.99 126 LYS B O 1
ATOM 2697 N N . PHE B 1 148 ? -8.412 44.162 15.117 1.00 15.42 127 PHE B N 1
ATOM 2698 C CA . PHE B 1 148 ? -9.848 44.355 15.353 1.00 14.58 127 PHE B CA 1
ATOM 2699 C C . PHE B 1 148 ? -10.465 44.920 14.094 1.00 13.90 127 PHE B C 1
ATOM 2700 O O . PHE B 1 148 ? -9.772 45.497 13.262 1.00 13.91 127 PHE B O 1
ATOM 2708 N N . GLY B 1 149 ? -11.777 44.775 13.953 1.00 13.50 128 GLY B N 1
ATOM 2709 C CA . GLY B 1 149 ? -12.485 45.383 12.842 1.00 13.35 128 GLY B CA 1
ATOM 2710 C C . GLY B 1 149 ? -13.959 45.040 12.776 1.00 13.83 128 GLY B C 1
ATOM 2711 O O . GLY B 1 149 ? -14.379 43.930 13.158 1.00 13.57 128 GLY B O 1
ATOM 2712 N N . ALA B 1 150 ? -14.757 45.993 12.277 1.00 13.89 129 ALA B N 1
ATOM 2713 C CA . ALA B 1 150 ? -16.177 45.786 12.071 1.00 13.65 129 ALA B CA 1
ATOM 2714 C C . ALA B 1 150 ? -16.339 45.363 10.630 1.00 14.25 129 ALA B C 1
ATOM 2715 O O . ALA B 1 150 ? -16.579 46.200 9.759 1.00 14.69 129 ALA B O 1
ATOM 2717 N N . THR B 1 151 ? -16.160 44.074 10.354 1.00 14.36 130 THR B N 1
ATOM 2718 C CA . THR B 1 151 ? -15.956 43.652 8.967 1.00 14.41 130 THR B CA 1
ATOM 2719 C C . THR B 1 151 ? -17.219 43.370 8.211 1.00 14.11 130 THR B C 1
ATOM 2720 O O . THR B 1 151 ? -17.174 43.013 7.033 1.00 15.05 130 THR B O 1
ATOM 2724 N N . GLU B 1 152 ? -18.370 43.493 8.854 1.00 13.64 131 GLU B N 1
ATOM 2725 C CA . GLU B 1 152 ? -19.610 43.048 8.239 1.00 13.23 131 GLU B CA 1
ATOM 2726 C C . GLU B 1 152 ? -19.905 43.755 6.903 1.00 13.96 131 GLU B C 1
ATOM 2727 O O . GLU B 1 152 ? -20.459 43.144 5.988 1.00 14.95 131 GLU B O 1
ATOM 2733 N N . ILE B 1 153 ? -19.560 45.027 6.792 1.00 13.69 132 ILE B N 1
ATOM 2734 C CA . ILE B 1 153 ? -19.823 45.785 5.570 1.00 13.66 132 ILE B CA 1
ATOM 2735 C C . ILE B 1 153 ? -19.043 45.248 4.386 1.00 13.47 132 ILE B C 1
ATOM 2736 O O . ILE B 1 153 ? -19.431 45.480 3.233 1.00 13.53 132 ILE B O 1
ATOM 2741 N N . LEU B 1 154 ? -17.960 44.528 4.655 1.00 13.03 133 LEU B N 1
ATOM 2742 C CA . LEU B 1 154 ? -17.173 43.942 3.574 1.00 13.05 133 LEU B CA 1
ATOM 2743 C C . LEU B 1 154 ? -17.961 42.814 2.871 1.00 12.58 133 LEU B C 1
ATOM 2744 O O . LEU B 1 154 ? -17.609 42.437 1.745 1.00 12.95 133 LEU B O 1
ATOM 2749 N N . ALA B 1 155 ? -18.990 42.280 3.540 1.00 11.92 134 ALA B N 1
ATOM 2750 C CA . ALA B 1 155 ? -19.886 41.290 2.978 1.00 11.88 134 ALA B CA 1
ATOM 2751 C C . ALA B 1 155 ? -21.170 41.933 2.459 1.00 12.20 134 ALA B C 1
ATOM 2752 O O . ALA B 1 155 ? -22.139 41.231 2.116 1.00 12.06 134 ALA B O 1
ATOM 2754 N N . GLY B 1 156 ? -21.213 43.264 2.427 1.00 12.22 135 GLY B N 1
ATOM 2755 C CA . GLY B 1 156 ? -22.431 43.952 2.027 1.00 12.33 135 GLY B CA 1
ATOM 2756 C C . GLY B 1 156 ? -23.499 43.912 3.114 1.00 12.83 135 GLY B C 1
ATOM 2757 O O . GLY B 1 156 ? -24.680 44.223 2.845 1.00 13.36 135 GLY B O 1
ATOM 2758 N N . LEU B 1 157 ? -23.106 43.585 4.350 1.00 12.15 136 LEU B N 1
ATOM 2759 C CA . LEU B 1 157 ? -24.075 43.522 5.447 1.00 12.15 136 LEU B CA 1
ATOM 2760 C C . LEU B 1 157 ? -23.768 44.628 6.490 1.00 12.14 136 LEU B C 1
ATOM 2761 O O . LEU B 1 157 ? -22.999 45.541 6.221 1.00 12.08 136 LEU B O 1
ATOM 2766 N N . ILE B 1 158 ? -24.342 44.527 7.689 1.00 11.95 137 ILE B N 1
ATOM 2767 C CA . ILE B 1 158 ? -24.007 45.435 8.792 1.00 11.51 137 ILE B CA 1
ATOM 2768 C C . ILE B 1 158 ? -23.790 44.616 10.043 1.00 11.19 137 ILE B C 1
ATOM 2769 O O . ILE B 1 158 ? -24.168 43.475 10.093 1.00 11.54 137 ILE B O 1
ATOM 2774 N N . PRO B 1 159 ? -23.167 45.184 11.058 1.00 11.03 138 PRO B N 1
ATOM 2775 C CA . PRO B 1 159 ? -23.020 44.401 12.293 1.00 10.93 138 PRO B CA 1
ATOM 2776 C C . PRO B 1 159 ? -24.346 44.048 12.955 1.00 10.88 138 PRO B C 1
ATOM 2777 O O . PRO B 1 159 ? -25.243 44.875 13.013 1.00 11.00 138 PRO B O 1
ATOM 2781 N N . GLY B 1 160 ? -24.440 42.849 13.473 1.00 11.02 139 GLY B N 1
ATOM 2782 C CA . GLY B 1 160 ? -25.612 42.398 14.200 1.00 11.72 139 GLY B CA 1
ATOM 2783 C C . GLY B 1 160 ? -25.264 42.302 15.657 1.00 12.08 139 GLY B C 1
ATOM 2784 O O . GLY B 1 160 ? -24.235 42.801 16.099 1.00 12.93 139 GLY B O 1
ATOM 2785 N N . GLY B 1 161 ? -26.141 41.663 16.394 1.00 13.19 140 GLY B N 1
ATOM 2786 C CA . GLY B 1 161 ? -25.999 41.484 17.804 1.00 13.93 140 GLY B CA 1
ATOM 2787 C C . GLY B 1 161 ? -25.862 42.750 18.615 1.00 15.32 140 GLY B C 1
ATOM 2788 O O . GLY B 1 161 ? -25.298 42.706 19.694 1.00 15.43 140 GLY B O 1
ATOM 2789 N N . GLY B 1 162 ? -26.407 43.878 18.142 1.00 16.70 141 GLY B N 1
ATOM 2790 C CA . GLY B 1 162 ? -26.242 45.178 18.832 1.00 17.17 141 GLY B CA 1
ATOM 2791 C C . GLY B 1 162 ? -24.842 45.790 18.789 1.00 18.01 141 GLY B C 1
ATOM 2792 O O . GLY B 1 162 ? -24.528 46.729 19.543 1.00 16.91 141 GLY B O 1
ATOM 2793 N N . GLY B 1 163 ? -23.989 45.263 17.899 1.00 19.95 142 GLY B N 1
ATOM 2794 C CA . GLY B 1 163 ? -22.594 45.729 17.805 1.00 21.19 142 GLY B CA 1
ATOM 2795 C C . GLY B 1 163 ? -22.463 47.242 17.640 1.00 22.21 142 GLY B C 1
ATOM 2796 O O . GLY B 1 163 ? -21.659 47.902 18.328 1.00 24.32 142 GLY B O 1
ATOM 2797 N N . MET B 1 164 ? -23.252 47.806 16.738 1.00 21.22 143 MET B N 1
ATOM 2798 C CA . MET B 1 164 ? -23.109 49.227 16.438 1.00 21.75 143 MET B CA 1
ATOM 2799 C C . MET B 1 164 ? -23.445 50.071 17.668 1.00 22.30 143 MET B C 1
ATOM 2800 O O . MET B 1 164 ? -22.731 51.032 17.957 1.00 21.91 143 MET B O 1
ATOM 2805 N N . GLY B 1 165 ? -24.493 49.697 18.400 1.00 21.27 144 GLY B N 1
ATOM 2806 C CA . GLY B 1 165 ? -24.793 50.353 19.679 1.00 21.39 144 GLY B CA 1
ATOM 2807 C C . GLY B 1 165 ? -23.670 50.310 20.702 1.00 22.49 144 GLY B C 1
ATOM 2808 O O . GLY B 1 165 ? -23.330 51.346 21.337 1.00 23.90 144 GLY B O 1
ATOM 2809 N N . ARG B 1 166 ? -23.087 49.123 20.895 1.00 21.30 145 ARG B N 1
ATOM 2810 C CA . ARG B 1 166 ? -22.046 48.965 21.924 1.00 21.29 145 ARG B CA 1
ATOM 2811 C C . ARG B 1 166 ? -20.788 49.734 21.529 1.00 19.74 145 ARG B C 1
ATOM 2812 O O . ARG B 1 166 ? -20.134 50.360 22.348 1.00 18.31 145 ARG B O 1
ATOM 2820 N N . LEU B 1 167 ? -20.459 49.677 20.248 1.00 19.63 146 LEU B N 1
ATOM 2821 C CA . LEU B 1 167 ? -19.310 50.421 19.742 1.00 19.77 146 LEU B CA 1
ATOM 2822 C C . LEU B 1 167 ? -19.544 51.904 19.987 1.00 19.87 146 LEU B C 1
ATOM 2823 O O . LEU B 1 167 ? -18.652 52.597 20.467 1.00 19.49 146 LEU B O 1
ATOM 2828 N N . THR B 1 168 ? -20.728 52.382 19.594 1.00 19.47 147 THR B N 1
ATOM 2829 C CA . THR B 1 168 ? -21.010 53.803 19.558 1.00 20.14 147 THR B CA 1
ATOM 2830 C C . THR B 1 168 ? -20.892 54.428 20.926 1.00 22.42 147 THR B C 1
ATOM 2831 O O . THR B 1 168 ? -20.351 55.517 21.049 1.00 23.04 147 THR B O 1
ATOM 2835 N N . ARG B 1 169 ? -21.386 53.739 21.947 1.00 26.26 148 ARG B N 1
ATOM 2836 C CA . ARG B 1 169 ? -21.364 54.290 23.304 1.00 28.48 148 ARG B CA 1
ATOM 2837 C C . ARG B 1 169 ? -19.935 54.441 23.816 1.00 25.33 148 ARG B C 1
ATOM 2838 O O . ARG B 1 169 ? -19.689 55.270 24.668 1.00 25.10 148 ARG B O 1
ATOM 2846 N N . VAL B 1 170 ? -19.000 53.623 23.333 1.00 22.80 149 VAL B N 1
ATOM 2847 C CA . VAL B 1 170 ? -17.611 53.754 23.765 1.00 20.74 149 VAL B CA 1
ATOM 2848 C C . VAL B 1 170 ? -16.853 54.787 22.933 1.00 20.97 149 VAL B C 1
ATOM 2849 O O . VAL B 1 170 ? -16.219 55.679 23.496 1.00 21.63 149 VAL B O 1
ATOM 2853 N N . VAL B 1 171 ? -16.925 54.708 21.604 1.00 18.48 150 VAL B N 1
ATOM 2854 C CA . VAL B 1 171 ? -16.108 55.608 20.785 1.00 17.86 150 VAL B CA 1
ATOM 2855 C C . VAL B 1 171 ? -16.830 56.856 20.246 1.00 17.83 150 VAL B C 1
ATOM 2856 O O . VAL B 1 171 ? -16.185 57.694 19.648 1.00 18.26 150 VAL B O 1
ATOM 2860 N N . GLY B 1 172 ? -18.156 56.965 20.391 1.00 18.39 151 GLY B N 1
ATOM 2861 C CA . GLY B 1 172 ? -18.913 58.085 19.742 1.00 19.02 151 GLY B CA 1
ATOM 2862 C C . GLY B 1 172 ? -19.243 57.835 18.272 1.00 20.31 151 GLY B C 1
ATOM 2863 O O . GLY B 1 172 ? -18.625 56.982 17.593 1.00 19.94 151 GLY B O 1
ATOM 2864 N N . SER B 1 173 ? -20.226 58.570 17.773 1.00 21.55 152 SER B N 1
ATOM 2865 C CA . SER B 1 173 ? -20.815 58.325 16.440 1.00 21.31 152 SER B CA 1
ATOM 2866 C C . SER B 1 173 ? -19.849 58.464 15.304 1.00 20.96 152 SER B C 1
ATOM 2867 O O . SER B 1 173 ? -19.835 57.656 14.391 1.00 22.19 152 SER B O 1
ATOM 2870 N N . SER B 1 174 ? -19.074 59.521 15.334 1.00 20.45 153 SER B N 1
ATOM 2871 C CA . SER B 1 174 ? -18.236 59.827 14.216 1.00 20.78 153 SER B CA 1
ATOM 2872 C C . SER B 1 174 ? -17.184 58.691 14.017 1.00 19.85 153 SER B C 1
ATOM 2873 O O . SER B 1 174 ? -17.020 58.169 12.914 1.00 19.01 153 SER B O 1
ATOM 2876 N N . ARG B 1 175 ? -16.510 58.288 15.090 1.00 19.46 154 ARG B N 1
ATOM 2877 C CA . ARG B 1 175 ? -15.559 57.176 15.031 1.00 19.48 154 ARG B CA 1
ATOM 2878 C C . ARG B 1 175 ? -16.265 55.837 14.751 1.00 17.86 154 ARG B C 1
ATOM 2879 O O . ARG B 1 175 ? -15.761 55.006 14.005 1.00 17.98 154 ARG B O 1
ATOM 2887 N N . ALA B 1 176 ? -17.447 55.644 15.309 1.00 16.36 155 ALA B N 1
ATOM 2888 C CA . ALA B 1 176 ? -18.194 54.423 15.067 1.00 15.46 155 ALA B CA 1
ATOM 2889 C C . ALA B 1 176 ? -18.441 54.301 13.570 1.00 15.29 155 ALA B C 1
ATOM 2890 O O . ALA B 1 176 ? -18.234 53.242 12.987 1.00 15.63 155 ALA B O 1
ATOM 2892 N N . LYS B 1 177 ? -18.853 55.387 12.947 1.00 15.36 156 LYS B N 1
ATOM 2893 C CA . LYS B 1 177 ? -19.161 55.379 11.513 1.00 15.66 156 LYS B CA 1
ATOM 2894 C C . LYS B 1 177 ? -17.920 55.132 10.665 1.00 16.19 156 LYS B C 1
ATOM 2895 O O . LYS B 1 177 ? -17.950 54.354 9.724 1.00 15.74 156 LYS B O 1
ATOM 2901 N N . GLU B 1 178 ? -16.816 55.782 11.023 1.00 16.85 157 GLU B N 1
ATOM 2902 C CA . GLU B 1 178 ? -15.574 55.579 10.302 1.00 17.48 157 GLU B CA 1
ATOM 2903 C C . GLU B 1 178 ? -15.173 54.090 10.299 1.00 16.30 157 GLU B C 1
ATOM 2904 O O . GLU B 1 178 ? -14.822 53.524 9.256 1.00 15.53 157 GLU B O 1
ATOM 2910 N N . LEU B 1 179 ? -15.299 53.445 11.451 1.00 15.36 158 LEU B N 1
ATOM 2911 C CA . LEU B 1 179 ? -14.907 52.037 11.582 1.00 14.18 158 LEU B CA 1
ATOM 2912 C C . LEU B 1 179 ? -15.891 51.106 10.858 1.00 14.00 158 LEU B C 1
ATOM 2913 O O . LEU B 1 179 ? -15.470 50.185 10.145 1.00 13.44 158 LEU B O 1
ATOM 2918 N N . VAL B 1 180 ? -17.190 51.341 11.044 1.00 13.21 159 VAL B N 1
ATOM 2919 C CA . VAL B 1 180 ? -18.202 50.434 10.522 1.00 13.36 159 VAL B CA 1
ATOM 2920 C C . VAL B 1 180 ? -18.348 50.633 9.004 1.00 14.50 159 VAL B C 1
ATOM 2921 O O . VAL B 1 180 ? -18.559 49.643 8.274 1.00 14.61 159 VAL B O 1
ATOM 2925 N N . PHE B 1 181 ? -18.309 51.887 8.528 1.00 14.50 160 PHE B N 1
ATOM 2926 C CA . PHE B 1 181 ? -18.480 52.144 7.102 1.00 15.11 160 PHE B CA 1
ATOM 2927 C C . PHE B 1 181 ? -17.310 51.577 6.330 1.00 15.53 160 PHE B C 1
ATOM 2928 O O . PHE B 1 181 ? -17.465 51.179 5.175 1.00 15.54 160 PHE B O 1
ATOM 2936 N N . SER B 1 182 ? -16.122 51.627 6.916 1.00 16.04 161 SER B N 1
ATOM 2937 C CA . SER B 1 182 ? -14.896 51.197 6.201 1.00 17.41 161 SER B CA 1
ATOM 2938 C C . SER B 1 182 ? -14.631 49.709 6.335 1.00 17.90 161 SER B C 1
ATOM 2939 O O . SER B 1 182 ? -14.072 49.101 5.442 1.00 20.29 161 SER B O 1
ATOM 2942 N N . GLY B 1 183 ? -14.992 49.135 7.475 1.00 18.15 162 GLY B N 1
ATOM 2943 C CA . GLY B 1 183 ? -14.642 47.780 7.765 1.00 17.64 162 GLY B CA 1
ATOM 2944 C C . GLY B 1 183 ? -13.153 47.575 7.939 1.00 18.54 162 GLY B C 1
ATOM 2945 O O . GLY B 1 183 ? -12.693 46.444 7.832 1.00 20.45 162 GLY B O 1
ATOM 2946 N N . ARG B 1 184 ? -12.388 48.639 8.204 1.00 18.89 163 ARG B N 1
ATOM 2947 C CA . ARG B 1 184 ? -10.941 48.545 8.290 1.00 19.23 163 ARG B CA 1
ATOM 2948 C C . ARG B 1 184 ? -10.449 47.875 9.568 1.00 20.30 163 ARG B C 1
ATOM 2949 O O . ARG B 1 184 ? -11.146 47.840 10.598 1.00 19.32 163 ARG B O 1
ATOM 2957 N N . PHE B 1 185 ? -9.235 47.341 9.482 1.00 22.12 164 PHE B N 1
ATOM 2958 C CA . PHE B 1 185 ? -8.615 46.693 10.604 1.00 24.90 164 PHE B CA 1
ATOM 2959 C C . PHE B 1 185 ? -7.972 47.778 11.416 1.00 24.08 164 PHE B C 1
ATOM 2960 O O . PHE B 1 185 ? -7.485 48.728 10.851 1.00 25.37 164 PHE B O 1
ATOM 2968 N N . PHE B 1 186 ? -8.054 47.679 12.740 1.00 23.17 165 PHE B N 1
ATOM 2969 C CA . PHE B 1 186 ? -7.283 48.532 13.618 1.00 21.98 165 PHE B CA 1
ATOM 2970 C C . PHE B 1 186 ? -6.507 47.684 14.606 1.00 23.27 165 PHE B C 1
ATOM 2971 O O . PHE B 1 186 ? -6.989 46.616 15.037 1.00 22.90 165 PHE B O 1
ATOM 2979 N N . ASP B 1 187 ? -5.308 48.151 14.960 1.00 23.21 166 ASP B N 1
ATOM 2980 C CA . ASP B 1 187 ? -4.449 47.424 15.882 1.00 24.80 166 ASP B CA 1
ATOM 2981 C C . ASP B 1 187 ? -4.867 47.625 17.361 1.00 24.16 166 ASP B C 1
ATOM 2982 O O . ASP B 1 187 ? -5.722 48.442 17.689 1.00 25.42 166 ASP B O 1
ATOM 2987 N N . ALA B 1 188 ? -4.242 46.863 18.236 1.00 23.73 167 ALA B N 1
ATOM 2988 C CA . ALA B 1 188 ? -4.504 46.912 19.649 1.00 22.94 167 ALA B CA 1
ATOM 2989 C C . ALA B 1 188 ? -4.144 48.239 20.255 1.00 24.13 167 ALA B C 1
ATOM 2990 O O . ALA B 1 188 ? -4.803 48.700 21.205 1.00 23.95 167 ALA B O 1
ATOM 2992 N N . GLU B 1 189 ? -3.096 48.863 19.734 1.00 24.76 168 GLU B N 1
ATOM 2993 C CA . GLU B 1 189 ? -2.719 50.187 20.213 1.00 27.79 168 GLU B CA 1
ATOM 2994 C C . GLU B 1 189 ? -3.839 51.215 19.961 1.00 25.33 168 GLU B C 1
ATOM 2995 O O . GLU B 1 189 ? -4.201 52.003 20.845 1.00 26.39 168 GLU B O 1
ATOM 3001 N N . GLU B 1 190 ? -4.414 51.198 18.771 1.00 23.57 169 GLU B N 1
ATOM 3002 C CA . GLU B 1 190 ? -5.555 52.055 18.502 1.00 22.83 169 GLU B CA 1
ATOM 3003 C C . GLU B 1 190 ? -6.791 51.649 19.358 1.00 22.54 169 GLU B C 1
ATOM 3004 O O . GLU B 1 190 ? -7.473 52.517 19.923 1.00 20.40 169 GLU B O 1
ATOM 3010 N N . ALA B 1 191 ? -7.053 50.347 19.495 1.00 21.64 170 ALA B N 1
ATOM 3011 C CA . ALA B 1 191 ? -8.195 49.907 20.344 1.00 21.05 170 ALA B CA 1
ATOM 3012 C C . ALA B 1 191 ? -8.025 50.475 21.773 1.00 20.50 170 ALA B C 1
ATOM 3013 O O . ALA B 1 191 ? -8.987 51.014 22.371 1.00 20.17 170 ALA B O 1
ATOM 3015 N N . LEU B 1 192 ? -6.800 50.416 22.283 1.00 19.92 171 LEU B N 1
ATOM 3016 C CA . LEU B 1 192 ? -6.531 50.902 23.636 1.00 21.36 171 LEU B CA 1
ATOM 3017 C C . LEU B 1 192 ? -6.789 52.400 23.722 1.00 21.28 171 LEU B C 1
ATOM 3018 O O . LEU B 1 192 ? -7.462 52.867 24.639 1.00 23.08 171 LEU B O 1
ATOM 3023 N N . ALA B 1 193 ? -6.294 53.143 22.739 1.00 21.42 172 ALA B N 1
ATOM 3024 C CA . ALA B 1 193 ? -6.457 54.598 22.710 1.00 21.83 172 ALA B CA 1
ATOM 3025 C C . ALA B 1 193 ? -7.946 54.980 22.552 1.00 21.38 172 ALA B C 1
ATOM 3026 O O . ALA B 1 193 ? -8.400 55.988 23.094 1.00 20.99 172 ALA B O 1
ATOM 3028 N N . LEU B 1 194 ? -8.719 54.145 21.875 1.00 20.74 173 LEU B N 1
ATOM 3029 C CA . LEU B 1 194 ? -10.147 54.439 21.700 1.00 19.55 173 LEU B CA 1
ATOM 3030 C C . LEU B 1 194 ? -11.012 54.041 22.901 1.00 18.72 173 LEU B C 1
ATOM 3031 O O . LEU B 1 194 ? -12.187 54.376 22.942 1.00 17.45 173 LEU B O 1
ATOM 3036 N N . GLY B 1 195 ? -10.436 53.304 23.855 1.00 18.73 174 GLY B N 1
ATOM 3037 C CA . GLY B 1 195 ? -11.197 52.762 24.983 1.00 17.68 174 GLY B CA 1
ATOM 3038 C C . GLY B 1 195 ? -11.912 51.452 24.676 1.00 17.52 174 GLY B C 1
ATOM 3039 O O . GLY B 1 195 ? -12.750 50.987 25.468 1.00 17.69 174 GLY B O 1
ATOM 3040 N N . LEU B 1 196 ? -11.597 50.812 23.558 1.00 16.68 175 LEU B N 1
ATOM 3041 C CA . LEU B 1 196 ? -12.283 49.570 23.194 1.00 16.09 175 LEU B CA 1
ATOM 3042 C C . LEU B 1 196 ? -11.679 48.326 23.850 1.00 16.52 175 LEU B C 1
ATOM 3043 O O . LEU B 1 196 ? -12.295 47.259 23.876 1.00 15.89 175 LEU B O 1
ATOM 3048 N N . ILE B 1 197 ? -10.443 48.432 24.316 1.00 17.79 176 ILE B N 1
ATOM 3049 C CA . ILE B 1 197 ? -9.871 47.431 25.190 1.00 17.83 176 ILE B CA 1
ATOM 3050 C C . ILE B 1 197 ? -9.348 48.178 26.428 1.00 18.90 176 ILE B C 1
ATOM 3051 O O . ILE B 1 197 ? -9.201 49.384 26.383 1.00 19.08 176 ILE B O 1
ATOM 3056 N N . ASP B 1 198 ? -9.093 47.455 27.512 1.00 18.69 177 ASP B N 1
ATOM 3057 C CA . ASP B 1 198 ? -8.744 48.052 28.781 1.00 19.93 177 ASP B CA 1
ATOM 3058 C C . ASP B 1 198 ? -7.285 47.818 29.123 1.00 20.54 177 ASP B C 1
ATOM 3059 O O . ASP B 1 198 ? -6.724 48.559 29.885 1.00 20.57 177 ASP B O 1
ATOM 3064 N N . ASP B 1 199 ? -6.669 46.806 28.531 1.00 21.14 178 ASP B N 1
ATOM 3065 C CA . ASP B 1 199 ? -5.273 46.534 28.756 1.00 22.52 178 ASP B CA 1
ATOM 3066 C C . ASP B 1 199 ? -4.678 45.740 27.582 1.00 23.43 178 ASP B C 1
ATOM 3067 O O . ASP B 1 199 ? -5.386 44.977 26.906 1.00 21.78 178 ASP B O 1
ATOM 3072 N N . MET B 1 200 ? -3.389 45.971 27.324 1.00 23.49 179 MET B N 1
ATOM 3073 C CA . MET B 1 200 ? -2.675 45.382 26.211 1.00 24.40 179 MET B CA 1
ATOM 3074 C C . MET B 1 200 ? -1.420 44.737 26.765 1.00 25.19 179 MET B C 1
ATOM 3075 O O . MET B 1 200 ? -0.683 45.369 27.499 1.00 25.94 179 MET B O 1
ATOM 3080 N N . VAL B 1 201 ? -1.184 43.473 26.439 1.00 24.90 180 VAL B N 1
ATOM 3081 C CA . VAL B 1 201 ? -0.023 42.759 26.948 1.00 24.74 180 VAL B CA 1
ATOM 3082 C C . VAL B 1 201 ? 0.538 41.881 25.842 1.00 24.96 180 VAL B C 1
ATOM 3083 O O . VAL B 1 201 ? -0.034 41.797 24.747 1.00 24.41 180 VAL B O 1
ATOM 3087 N N . ALA B 1 202 ? 1.654 41.224 26.114 1.00 25.78 181 ALA B N 1
ATOM 3088 C CA . ALA B 1 202 ? 2.296 40.372 25.123 1.00 26.96 181 ALA B CA 1
ATOM 3089 C C . ALA B 1 202 ? 1.411 39.148 24.818 1.00 27.16 181 ALA B C 1
ATOM 3090 O O . ALA B 1 202 ? 0.673 38.668 25.692 1.00 28.32 181 ALA B O 1
ATOM 3092 N N . PRO B 1 203 ? 1.487 38.636 23.585 1.00 27.61 182 PRO B N 1
ATOM 3093 C CA . PRO B 1 203 ? 0.546 37.600 23.120 1.00 28.46 182 PRO B CA 1
ATOM 3094 C C . PRO B 1 203 ? 0.465 36.386 24.036 1.00 30.87 182 PRO B C 1
ATOM 3095 O O . PRO B 1 203 ? -0.617 35.809 24.206 1.00 32.50 182 PRO B O 1
ATOM 3099 N N . ASP B 1 204 ? 1.600 36.015 24.628 1.00 32.00 183 ASP B N 1
ATOM 3100 C CA . ASP B 1 204 ? 1.670 34.856 25.512 1.00 33.15 183 ASP B CA 1
ATOM 3101 C C . ASP B 1 204 ? 1.107 35.087 26.898 1.00 31.13 183 ASP B C 1
ATOM 3102 O O . ASP B 1 204 ? 0.948 34.149 27.646 1.00 30.41 183 ASP B O 1
ATOM 3107 N N . ASP B 1 205 ? 0.854 36.344 27.253 1.00 30.65 184 ASP B N 1
ATOM 3108 C CA . ASP B 1 205 ? 0.376 36.713 28.592 1.00 28.46 184 ASP B CA 1
ATOM 3109 C C . ASP B 1 205 ? -1.115 37.105 28.637 1.00 25.61 184 ASP B C 1
ATOM 3110 O O . ASP B 1 205 ? -1.604 37.518 29.690 1.00 24.76 184 ASP B O 1
ATOM 3115 N N . VAL B 1 206 ? -1.826 37.017 27.513 1.00 23.93 185 VAL B N 1
ATOM 3116 C CA . VAL B 1 206 ? -3.197 37.546 27.448 1.00 22.39 185 VAL B CA 1
ATOM 3117 C C . VAL B 1 206 ? -4.075 36.757 28.399 1.00 21.22 185 VAL B C 1
ATOM 3118 O O . VAL B 1 206 ? -4.734 37.309 29.248 1.00 20.18 185 VAL B O 1
ATOM 3122 N N . TYR B 1 207 ? -4.057 35.442 28.274 1.00 22.29 186 TYR B N 1
ATOM 3123 C CA . TYR B 1 207 ? -4.937 34.623 29.074 1.00 22.13 186 TYR B CA 1
ATOM 3124 C C . TYR B 1 207 ? -4.590 34.798 30.547 1.00 23.51 186 TYR B C 1
ATOM 3125 O O . TYR B 1 207 ? -5.474 35.084 31.354 1.00 23.31 186 TYR B O 1
ATOM 3134 N N . ASP B 1 208 ? -3.304 34.677 30.892 1.00 24.47 187 ASP B N 1
ATOM 3135 C CA . ASP B 1 208 ? -2.891 34.817 32.289 1.00 25.71 187 ASP B CA 1
ATOM 3136 C C . ASP B 1 208 ? -3.291 36.198 32.880 1.00 24.79 187 ASP B C 1
ATOM 3137 O O . ASP B 1 208 ? -3.753 36.268 34.000 1.00 24.18 187 ASP B O 1
ATOM 3142 N N . SER B 1 209 ? -3.131 37.285 32.130 1.00 24.28 188 SER B N 1
ATOM 3143 C CA . SER B 1 209 ? -3.556 38.612 32.614 1.00 23.91 188 SER B CA 1
ATOM 3144 C C . SER B 1 209 ? -5.082 38.686 32.805 1.00 22.47 188 SER B C 1
ATOM 3145 O O . SER B 1 209 ? -5.557 39.255 33.773 1.00 21.13 188 SER B O 1
ATOM 3148 N N . ALA B 1 210 ? -5.831 38.082 31.878 1.00 22.19 189 ALA B N 1
ATOM 3149 C CA . ALA B 1 210 ? -7.304 38.014 31.968 1.00 21.28 189 ALA B CA 1
ATOM 3150 C C . ALA B 1 210 ? -7.701 37.256 33.228 1.00 21.23 189 ALA B C 1
ATOM 3151 O O . ALA B 1 210 ? -8.561 37.702 33.981 1.00 20.18 189 ALA B O 1
ATOM 3153 N N . VAL B 1 211 ? -7.041 36.122 33.464 1.00 22.24 190 VAL B N 1
ATOM 3154 C CA . VAL B 1 211 ? -7.310 35.346 34.673 1.00 22.87 190 VAL B CA 1
ATOM 3155 C C . VAL B 1 211 ? -7.040 36.226 35.914 1.00 23.81 190 VAL B C 1
ATOM 3156 O O . VAL B 1 211 ? -7.863 36.289 36.815 1.00 24.82 190 VAL B O 1
ATOM 3160 N N . ALA B 1 212 ? -5.927 36.954 35.934 1.00 24.92 191 ALA B N 1
ATOM 3161 C CA . ALA B 1 212 ? -5.587 37.791 37.094 1.00 25.69 191 ALA B CA 1
ATOM 3162 C C . ALA B 1 212 ? -6.628 38.867 37.335 1.00 25.97 191 ALA B C 1
ATOM 3163 O O . ALA B 1 212 ? -6.944 39.139 38.497 1.00 26.70 191 ALA B O 1
ATOM 3165 N N . TRP B 1 213 ? -7.140 39.489 36.264 1.00 26.44 192 TRP B N 1
ATOM 3166 C CA . TRP B 1 213 ? -8.193 40.528 36.417 1.00 27.41 192 TRP B CA 1
ATOM 3167 C C . TRP B 1 213 ? -9.418 39.918 37.008 1.00 28.48 192 TRP B C 1
ATOM 3168 O O . TRP B 1 213 ? -9.980 40.467 37.948 1.00 29.59 192 TRP B O 1
ATOM 3170 N N . ALA B 1 214 ? -9.829 38.760 36.492 1.00 29.56 193 ALA B N 1
ATOM 3171 C CA . ALA B 1 214 ? -11.039 38.093 37.004 1.00 29.67 193 ALA B CA 1
ATOM 3172 C C . ALA B 1 214 ? -10.884 37.695 38.451 1.00 30.85 193 ALA B C 1
ATOM 3173 O O . ALA B 1 214 ? -11.819 37.835 39.234 1.00 32.06 193 ALA B O 1
ATOM 3175 N N . ARG B 1 215 ? -9.714 37.178 38.812 1.00 32.42 194 ARG B N 1
ATOM 3176 C CA . ARG B 1 215 ? -9.476 36.753 40.191 1.00 33.15 194 ARG B CA 1
ATOM 3177 C C . ARG B 1 215 ? -9.555 37.922 41.183 1.00 31.16 194 ARG B C 1
ATOM 3178 O O . ARG B 1 215 ? -9.905 37.720 42.316 1.00 28.96 194 ARG B O 1
ATOM 3186 N N . ARG B 1 216 ? -9.266 39.144 40.744 1.00 31.18 195 ARG B N 1
ATOM 3187 C CA . ARG B 1 216 ? -9.383 40.323 41.618 1.00 32.52 195 ARG B CA 1
ATOM 3188 C C . ARG B 1 216 ? -10.786 40.468 42.268 1.00 33.74 195 ARG B C 1
ATOM 3189 O O . ARG B 1 216 ? -10.901 41.100 43.300 1.00 37.57 195 ARG B O 1
ATOM 3191 N N . TYR B 1 217 ? -11.839 39.875 41.700 1.00 33.73 196 TYR B N 1
ATOM 3192 C CA . TYR B 1 217 ? -13.219 40.042 42.219 1.00 31.96 196 TYR B CA 1
ATOM 3193 C C . TYR B 1 217 ? -13.781 38.817 42.959 1.00 32.57 196 TYR B C 1
ATOM 3194 O O . TYR B 1 217 ? -14.896 38.862 43.471 1.00 31.40 196 TYR B O 1
ATOM 3203 N N . LEU B 1 218 ? -13.012 37.732 43.042 1.00 33.38 197 LEU B N 1
ATOM 3204 C CA . LEU B 1 218 ? -13.497 36.518 43.700 1.00 34.11 197 LEU B CA 1
ATOM 3205 C C . LEU B 1 218 ? -13.857 36.684 45.182 1.00 33.90 197 LEU B C 1
ATOM 3206 O O . LEU B 1 218 ? -14.620 35.899 45.725 1.00 34.00 197 LEU B O 1
ATOM 3211 N N . GLU B 1 219 ? -13.336 37.716 45.830 1.00 34.20 198 GLU B N 1
ATOM 3212 C CA . GLU B 1 219 ? -13.601 37.924 47.259 1.00 34.21 198 GLU B CA 1
ATOM 3213 C C . GLU B 1 219 ? -14.620 39.026 47.543 1.00 31.06 198 GLU B C 1
ATOM 3214 O O . GLU B 1 219 ? -14.811 39.441 48.677 1.00 30.00 198 GLU B O 1
ATOM 3220 N N . CYS B 1 220 ? -15.298 39.473 46.506 1.00 28.00 199 CYS B N 1
ATOM 3221 C CA . CYS B 1 220 ? -16.330 40.466 46.663 1.00 27.27 199 CYS B CA 1
ATOM 3222 C C . CYS B 1 220 ? -17.649 39.810 46.953 1.00 25.43 199 CYS B C 1
ATOM 3223 O O . CYS B 1 220 ? -17.843 38.658 46.616 1.00 25.99 199 CYS B O 1
ATOM 3226 N N . PRO B 1 221 ? -18.587 40.557 47.550 1.00 24.36 200 PRO B N 1
ATOM 3227 C CA . PRO B 1 221 ? -19.945 40.019 47.753 1.00 22.91 200 PRO B CA 1
ATOM 3228 C C . PRO B 1 221 ? -20.655 39.792 46.412 1.00 20.77 200 PRO B C 1
ATOM 3229 O O . PRO B 1 221 ? -20.930 40.745 45.702 1.00 19.48 200 PRO B O 1
ATOM 3233 N N . PRO B 1 222 ? -20.949 38.531 46.078 1.00 19.83 201 PRO B N 1
ATOM 3234 C CA . PRO B 1 222 ? -21.417 38.264 44.724 1.00 19.34 201 PRO B CA 1
ATOM 3235 C C . PRO B 1 222 ? -22.777 38.890 44.355 1.00 17.63 201 PRO B C 1
ATOM 3236 O O . PRO B 1 222 ? -22.974 39.259 43.210 1.00 16.63 201 PRO B O 1
ATOM 3240 N N . ARG B 1 223 ? -23.705 38.979 45.290 1.00 16.96 202 ARG B N 1
ATOM 3241 C CA . ARG B 1 223 ? -25.022 39.532 44.958 1.00 15.99 202 ARG B CA 1
ATOM 3242 C C . ARG B 1 223 ? -24.881 41.040 44.703 1.00 15.20 202 ARG B C 1
ATOM 3243 O O . ARG B 1 223 ? -25.527 41.586 43.844 1.00 14.03 202 ARG B O 1
ATOM 3245 N N . ALA B 1 224 ? -24.011 41.702 45.460 1.00 15.09 203 ALA B N 1
ATOM 3246 C CA . ALA B 1 224 ? -23.770 43.124 45.303 1.00 14.56 203 ALA B CA 1
ATOM 3247 C C . ALA B 1 224 ? -23.065 43.424 43.961 1.00 14.06 203 ALA B C 1
ATOM 3248 O O . ALA B 1 224 ? -23.458 44.349 43.265 1.00 13.17 203 ALA B O 1
ATOM 3250 N N . LEU B 1 225 ? -22.073 42.615 43.586 1.00 13.80 204 LEU B N 1
ATOM 3251 C CA . LEU B 1 225 ? -21.449 42.752 42.276 1.00 13.76 204 LEU B CA 1
ATOM 3252 C C . LEU B 1 225 ? -22.509 42.630 41.172 1.00 12.66 204 LEU B C 1
ATOM 3253 O O . LEU B 1 225 ? -22.512 43.410 40.214 1.00 12.01 204 LEU B O 1
ATOM 3258 N N . ALA B 1 226 ? -23.334 41.603 41.294 1.00 11.98 205 ALA B N 1
ATOM 3259 C CA . ALA B 1 226 ? -24.398 41.336 40.323 1.00 11.85 205 ALA B CA 1
ATOM 3260 C C . ALA B 1 226 ? -25.320 42.540 40.181 1.00 11.24 205 ALA B C 1
ATOM 3261 O O . ALA B 1 226 ? -25.615 42.974 39.095 1.00 10.74 205 ALA B O 1
ATOM 3263 N N . ALA B 1 227 ? -25.720 43.103 41.308 1.00 11.31 206 ALA B N 1
ATOM 3264 C CA . ALA B 1 227 ? -26.590 44.252 41.329 1.00 11.16 206 ALA B CA 1
ATOM 3265 C C . ALA B 1 227 ? -25.911 45.477 40.703 1.00 10.89 206 ALA B C 1
ATOM 3266 O O . ALA B 1 227 ? -26.524 46.211 39.959 1.00 10.41 206 ALA B O 1
ATOM 3268 N N . ALA B 1 228 ? -24.635 45.684 41.021 1.00 11.30 207 ALA B N 1
ATOM 3269 C CA . ALA B 1 228 ? -23.875 46.840 40.497 1.00 11.09 207 ALA B CA 1
ATOM 3270 C C . ALA B 1 228 ? -23.735 46.725 38.999 1.00 10.94 207 ALA B C 1
ATOM 3271 O O . ALA B 1 228 ? -24.035 47.677 38.267 1.00 10.98 207 ALA B O 1
ATOM 3273 N N . LYS B 1 229 ? -23.385 45.530 38.536 1.00 10.92 208 LYS B N 1
ATOM 3274 C CA . LYS B 1 229 ? -23.317 45.253 37.092 1.00 10.79 208 LYS B CA 1
ATOM 3275 C C . LYS B 1 229 ? -24.646 45.518 36.417 1.00 10.68 208 LYS B C 1
ATOM 3276 O O . LYS B 1 229 ? -24.702 46.131 35.335 1.00 11.19 208 LYS B O 1
ATOM 3282 N N . ALA B 1 230 ? -25.725 45.060 37.044 1.00 10.37 209 ALA B N 1
ATOM 3283 C CA . ALA B 1 230 ? -27.051 45.186 36.461 1.00 10.67 209 ALA B CA 1
ATOM 3284 C C . ALA B 1 230 ? -27.449 46.662 36.242 1.00 10.90 209 ALA B C 1
ATOM 3285 O O . ALA B 1 230 ? -27.912 47.053 35.165 1.00 10.47 209 ALA B O 1
ATOM 3287 N N . VAL B 1 231 ? -27.262 47.473 37.284 1.00 11.40 210 VAL B N 1
ATOM 3288 C CA . VAL B 1 231 ? -27.582 48.897 37.188 1.00 11.29 210 VAL B CA 1
ATOM 3289 C C . VAL B 1 231 ? -26.658 49.566 36.176 1.00 11.66 210 VAL B C 1
ATOM 3290 O O . VAL B 1 231 ? -27.105 50.379 35.346 1.00 12.42 210 VAL B O 1
ATOM 3294 N N . ILE B 1 232 ? -25.377 49.241 36.186 1.00 11.74 211 ILE B N 1
ATOM 3295 C CA . ILE B 1 232 ? -24.483 49.920 35.234 1.00 11.83 211 ILE B CA 1
ATOM 3296 C C . ILE B 1 232 ? -24.882 49.616 33.796 1.00 12.40 211 ILE B C 1
ATOM 3297 O O . ILE B 1 232 ? -24.977 50.536 32.963 1.00 11.98 211 ILE B O 1
ATOM 3302 N N . ASN B 1 233 ? -25.177 48.337 33.510 1.00 12.97 212 ASN B N 1
ATOM 3303 C CA . ASN B 1 233 ? -25.560 47.970 32.161 1.00 13.83 212 ASN B CA 1
ATOM 3304 C C . ASN B 1 233 ? -26.873 48.596 31.741 1.00 14.48 212 ASN B C 1
ATOM 3305 O O . ASN B 1 233 ? -27.116 48.804 30.557 1.00 15.63 212 ASN B O 1
ATOM 3310 N N . ASP B 1 234 ? -27.720 48.922 32.693 1.00 15.21 213 ASP B N 1
ATOM 3311 C CA . ASP B 1 234 ? -29.032 49.505 32.361 1.00 16.80 213 ASP B CA 1
ATOM 3312 C C . ASP B 1 234 ? -28.952 50.979 31.999 1.00 16.70 213 ASP B C 1
ATOM 3313 O O . ASP B 1 234 ? -29.932 51.563 31.552 1.00 15.62 213 ASP B O 1
ATOM 3318 N N . VAL B 1 235 ? -27.818 51.613 32.288 1.00 17.46 214 VAL B N 1
ATOM 3319 C CA . VAL B 1 235 ? -27.696 53.066 32.184 1.00 19.02 214 VAL B CA 1
ATOM 3320 C C . VAL B 1 235 ? -28.100 53.567 30.806 1.00 21.96 214 VAL B C 1
ATOM 3321 O O . VAL B 1 235 ? -28.780 54.552 30.701 1.00 22.65 214 VAL B O 1
ATOM 3325 N N . PHE B 1 236 ? -27.746 52.862 29.748 1.00 27.84 215 PHE B N 1
ATOM 3326 C CA . PHE B 1 236 ? -28.119 53.357 28.428 1.00 32.06 215 PHE B CA 1
ATOM 3327 C C . PHE B 1 236 ? -29.287 52.621 27.831 1.00 34.02 215 PHE B C 1
ATOM 3328 O O . PHE B 1 236 ? -29.734 52.978 26.749 1.00 36.84 215 PHE B O 1
ATOM 3336 N N . GLU B 1 237 ? -29.815 51.642 28.558 1.00 34.89 216 GLU B N 1
ATOM 3337 C CA . GLU B 1 237 ? -30.884 50.824 28.046 1.00 36.03 216 GLU B CA 1
ATOM 3338 C C . GLU B 1 237 ? -32.260 51.304 28.485 1.00 36.51 216 GLU B C 1
ATOM 3339 O O . GLU B 1 237 ? -33.174 51.324 27.691 1.00 39.48 216 GLU B O 1
ATOM 3345 N N . LEU B 1 238 ? -32.416 51.689 29.744 1.00 36.67 217 LEU B N 1
ATOM 3346 C CA . LEU B 1 238 ? -33.752 51.843 30.335 1.00 35.47 217 LEU B CA 1
ATOM 3347 C C . LEU B 1 238 ? -34.048 53.296 30.540 1.00 36.51 217 LEU B C 1
ATOM 3348 O O . LEU B 1 238 ? -33.134 54.062 30.813 1.00 35.93 217 LEU B O 1
ATOM 3353 N N . GLU B 1 239 ? -35.332 53.654 30.478 1.00 36.72 218 GLU B N 1
ATOM 3354 C CA . GLU B 1 239 ? -35.771 55.011 30.798 1.00 37.60 218 GLU B CA 1
ATOM 3355 C C . GLU B 1 239 ? -35.530 55.305 32.281 1.00 36.36 218 GLU B C 1
ATOM 3356 O O . GLU B 1 239 ? -35.522 54.398 33.109 1.00 34.32 218 GLU B O 1
ATOM 3358 N N . ALA B 1 240 ? -35.359 56.579 32.611 1.00 34.70 219 ALA B N 1
ATOM 3359 C CA . ALA B 1 240 ? -34.896 56.998 33.934 1.00 34.10 219 ALA B CA 1
ATOM 3360 C C . ALA B 1 240 ? -35.730 56.486 35.143 1.00 34.41 219 ALA B C 1
ATOM 3361 O O . ALA B 1 240 ? -35.175 56.181 36.205 1.00 32.75 219 ALA B O 1
ATOM 3363 N N . THR B 1 241 ? -37.050 56.428 35.000 1.00 33.79 220 THR B N 1
ATOM 3364 C CA . THR B 1 241 ? -37.891 55.999 36.127 1.00 33.14 220 THR B CA 1
ATOM 3365 C C . THR B 1 241 ? -37.697 54.497 36.384 1.00 29.85 220 THR B C 1
ATOM 3366 O O . THR B 1 241 ? -37.569 54.073 37.516 1.00 30.66 220 THR B O 1
ATOM 3370 N N . GLU B 1 242 ? -37.667 53.713 35.321 1.00 27.85 221 GLU B N 1
ATOM 3371 C CA . GLU B 1 242 ? -37.339 52.306 35.412 1.00 26.46 221 GLU B CA 1
ATOM 3372 C C . GLU B 1 242 ? -35.940 52.038 35.997 1.00 22.25 221 GLU B C 1
ATOM 3373 O O . GLU B 1 242 ? -35.764 51.134 36.796 1.00 19.30 221 GLU B O 1
ATOM 3379 N N . ARG B 1 243 ? -34.958 52.830 35.587 1.00 19.73 222 ARG B N 1
ATOM 3380 C CA . ARG B 1 243 ? -33.613 52.706 36.149 1.00 18.86 222 ARG B CA 1
ATOM 3381 C C . ARG B 1 243 ? -33.660 52.929 37.695 1.00 16.65 222 ARG B C 1
ATOM 3382 O O . ARG B 1 243 ? -33.093 52.188 38.452 1.00 14.99 222 ARG B O 1
ATOM 3390 N N . ALA B 1 244 ? -34.309 53.995 38.126 1.00 14.82 223 ALA B N 1
ATOM 3391 C CA . ALA B 1 244 ? -34.386 54.324 39.526 1.00 14.35 223 ALA B CA 1
ATOM 3392 C C . ALA B 1 244 ? -35.075 53.204 40.306 1.00 13.87 223 ALA B C 1
ATOM 3393 O O . ALA B 1 244 ? -34.653 52.875 41.387 1.00 13.36 223 ALA B O 1
ATOM 3395 N N . ALA B 1 245 ? -36.188 52.698 39.774 1.00 13.22 224 ALA B N 1
ATOM 3396 C CA . ALA B 1 245 ? -36.973 51.644 40.465 1.00 13.53 224 ALA B CA 1
ATOM 3397 C C . ALA B 1 245 ? -36.116 50.398 40.633 1.00 13.29 224 ALA B C 1
ATOM 3398 O O . ALA B 1 245 ? -36.020 49.864 41.724 1.00 13.19 224 ALA B O 1
ATOM 3400 N N . ALA B 1 246 ? -35.408 50.013 39.571 1.00 12.89 225 ALA B N 1
ATOM 3401 C CA . ALA B 1 246 ? -34.594 48.838 39.644 1.00 13.11 225 ALA B CA 1
ATOM 3402 C C . ALA B 1 246 ? -33.392 49.013 40.560 1.00 13.63 225 ALA B C 1
ATOM 3403 O O . ALA B 1 246 ? -32.992 48.075 41.246 1.00 13.90 225 ALA B O 1
ATOM 3405 N N . GLU B 1 247 ? -32.792 50.189 40.579 1.00 13.76 226 GLU B N 1
ATOM 3406 C CA . GLU B 1 247 ? -31.653 50.425 41.447 1.00 13.93 226 GLU B CA 1
ATOM 3407 C C . GLU B 1 247 ? -32.093 50.306 42.869 1.00 14.03 226 GLU B C 1
ATOM 3408 O O . GLU B 1 247 ? -31.402 49.688 43.682 1.00 14.50 226 GLU B O 1
ATOM 3414 N N . ARG B 1 248 ? -33.208 50.933 43.191 1.00 14.22 227 ARG B N 1
ATOM 3415 C CA . ARG B 1 248 ? -33.698 50.938 44.567 1.00 15.21 227 ARG B CA 1
ATOM 3416 C C . ARG B 1 248 ? -34.085 49.519 45.001 1.00 14.77 227 ARG B C 1
ATOM 3417 O O . ARG B 1 248 ? -33.793 49.106 46.119 1.00 14.47 227 ARG B O 1
ATOM 3425 N N . ARG B 1 249 ? -34.741 48.781 44.126 1.00 14.35 228 ARG B N 1
ATOM 3426 C CA . ARG B 1 249 ? -35.126 47.442 44.484 1.00 14.39 228 ARG B CA 1
ATOM 3427 C C . ARG B 1 249 ? -33.864 46.629 44.789 1.00 13.77 228 ARG B C 1
ATOM 3428 O O . ARG B 1 249 ? -33.833 45.893 45.761 1.00 13.10 228 ARG B O 1
ATOM 3436 N N . ARG B 1 250 ? -32.831 46.743 43.951 1.00 13.19 229 ARG B N 1
ATOM 3437 C CA . ARG B 1 250 ? -31.628 45.946 44.153 1.00 13.32 229 ARG B CA 1
ATOM 3438 C C . ARG B 1 250 ? -30.908 46.351 45.446 1.00 13.39 229 ARG B C 1
ATOM 3439 O O . ARG B 1 250 ? -30.421 45.509 46.172 1.00 13.02 229 ARG B O 1
ATOM 3447 N N . TYR B 1 251 ? -30.903 47.651 45.743 1.00 13.56 230 TYR B N 1
ATOM 3448 C CA . TYR B 1 251 ? -30.279 48.148 46.936 1.00 13.95 230 TYR B CA 1
ATOM 3449 C C . TYR B 1 251 ? -30.976 47.578 48.163 1.00 14.67 230 TYR B C 1
ATOM 3450 O O . TYR B 1 251 ? -30.307 47.106 49.091 1.00 15.03 230 TYR B O 1
ATOM 3459 N N . VAL B 1 252 ? -32.312 47.596 48.157 1.00 14.63 231 VAL B N 1
ATOM 3460 C CA . VAL B 1 252 ? -33.081 47.162 49.311 1.00 15.20 231 VAL B CA 1
ATOM 3461 C C . VAL B 1 252 ? -32.970 45.667 49.531 1.00 15.73 231 VAL B C 1
ATOM 3462 O O . VAL B 1 252 ? -32.942 45.219 50.640 1.00 15.60 231 VAL B O 1
ATOM 3466 N N . GLU B 1 253 ? -32.932 44.912 48.445 1.00 16.78 232 GLU B N 1
ATOM 3467 C CA . GLU B 1 253 ? -32.692 43.488 48.480 1.00 17.58 232 GLU B CA 1
ATOM 3468 C C . GLU B 1 253 ? -31.414 43.167 49.224 1.00 17.83 232 GLU B C 1
ATOM 3469 O O . GLU B 1 253 ? -31.363 42.296 50.089 1.00 18.61 232 GLU B O 1
ATOM 3475 N N . LEU B 1 254 ? -30.347 43.838 48.826 1.00 17.46 233 LEU B N 1
ATOM 3476 C CA . LEU B 1 254 ? -29.056 43.559 49.437 1.00 17.56 233 LEU B CA 1
ATOM 3477 C C . LEU B 1 254 ? -29.125 43.872 50.905 1.00 18.59 233 LEU B C 1
ATOM 3478 O O . LEU B 1 254 ? -28.558 43.179 51.725 1.00 19.16 233 LEU B O 1
ATOM 3483 N N . PHE B 1 255 ? -29.822 44.948 51.219 1.00 19.45 234 PHE B N 1
ATOM 3484 C CA . PHE B 1 255 ? -29.925 45.391 52.582 1.00 20.14 234 PHE B CA 1
ATOM 3485 C C . PHE B 1 255 ? -30.728 44.388 53.433 1.00 21.44 234 PHE B C 1
ATOM 3486 O O . PHE B 1 255 ? -30.334 44.071 54.553 1.00 21.28 234 PHE B O 1
ATOM 3494 N N . ALA B 1 256 ? -31.848 43.903 52.888 1.00 22.39 235 ALA B N 1
ATOM 3495 C CA . ALA B 1 256 ? -32.757 43.010 53.606 1.00 23.64 235 ALA B CA 1
ATOM 3496 C C . ALA B 1 256 ? -32.145 41.623 53.821 1.00 25.41 235 ALA B C 1
ATOM 3497 O O . ALA B 1 256 ? -32.480 40.947 54.782 1.00 25.52 235 ALA B O 1
ATOM 3499 N N . ALA B 1 257 ? -31.293 41.174 52.904 1.00 26.71 236 ALA B N 1
ATOM 3500 C CA . ALA B 1 257 ? -30.431 40.031 53.192 1.00 29.40 236 ALA B CA 1
ATOM 3501 C C . ALA B 1 257 ? -29.377 40.536 54.191 1.00 32.52 236 ALA B C 1
ATOM 3502 O O . ALA B 1 257 ? -28.897 39.791 55.049 1.00 36.12 236 ALA B O 1
ATOM 3504 N N . ASN C 1 23 ? -34.423 77.217 -2.883 1.00 40.05 2 ASN C N 1
ATOM 3505 C CA . ASN C 1 23 ? -33.909 77.997 -4.047 1.00 40.36 2 ASN C CA 1
ATOM 3506 C C . ASN C 1 23 ? -32.837 79.051 -3.677 1.00 39.53 2 ASN C C 1
ATOM 3507 O O . ASN C 1 23 ? -31.731 79.016 -4.194 1.00 42.86 2 ASN C O 1
ATOM 3509 N N . GLU C 1 24 ? -33.152 79.990 -2.796 1.00 37.93 3 GLU C N 1
ATOM 3510 C CA . GLU C 1 24 ? -32.399 81.253 -2.716 1.00 35.23 3 GLU C CA 1
ATOM 3511 C C . GLU C 1 24 ? -30.992 81.263 -2.034 1.00 34.13 3 GLU C C 1
ATOM 3512 O O . GLU C 1 24 ? -30.093 81.997 -2.460 1.00 33.54 3 GLU C O 1
ATOM 3518 N N . PHE C 1 25 ? -30.799 80.506 -0.961 1.00 29.73 4 PHE C N 1
ATOM 3519 C CA . PHE C 1 25 ? -29.542 80.569 -0.202 1.00 27.97 4 PHE C CA 1
ATOM 3520 C C . PHE C 1 25 ? -28.769 79.251 -0.158 1.00 27.11 4 PHE C C 1
ATOM 3521 O O . PHE C 1 25 ? -27.586 79.234 0.119 1.00 26.31 4 PHE C O 1
ATOM 3529 N N . VAL C 1 26 ? -29.460 78.146 -0.384 1.00 25.82 5 VAL C N 1
ATOM 3530 C CA . VAL C 1 26 ? -28.843 76.841 -0.283 1.00 25.45 5 VAL C CA 1
ATOM 3531 C C . VAL C 1 26 ? -28.834 76.223 -1.665 1.00 25.97 5 VAL C C 1
ATOM 3532 O O . VAL C 1 26 ? -29.833 76.266 -2.354 1.00 26.66 5 VAL C O 1
ATOM 3536 N N . SER C 1 27 ? -27.708 75.648 -2.056 1.00 26.48 6 SER C N 1
ATOM 3537 C CA . SER C 1 27 ? -27.568 75.009 -3.383 1.00 28.71 6 SER C CA 1
ATOM 3538 C C . SER C 1 27 ? -27.003 73.641 -3.230 1.00 27.65 6 SER C C 1
ATOM 3539 O O . SER C 1 27 ? -26.269 73.386 -2.278 1.00 29.64 6 SER C O 1
ATOM 3542 N N . VAL C 1 28 ? -27.262 72.810 -4.227 1.00 28.30 7 VAL C N 1
ATOM 3543 C CA . VAL C 1 28 ? -26.628 71.507 -4.362 1.00 27.60 7 VAL C CA 1
ATOM 3544 C C . VAL C 1 28 ? -25.835 71.536 -5.656 1.00 27.83 7 VAL C C 1
ATOM 3545 O O . VAL C 1 28 ? -26.388 71.790 -6.704 1.00 26.81 7 VAL C O 1
ATOM 3549 N N . VAL C 1 29 ? -24.521 71.336 -5.557 1.00 27.99 8 VAL C N 1
ATOM 3550 C CA . VAL C 1 29 ? -23.652 71.345 -6.734 1.00 28.54 8 VAL C CA 1
ATOM 3551 C C . VAL C 1 29 ? -23.021 69.943 -6.835 1.00 27.98 8 VAL C C 1
ATOM 3552 O O . VAL C 1 29 ? -22.318 69.515 -5.925 1.00 25.22 8 VAL C O 1
ATOM 3556 N N . ALA C 1 30 ? -23.325 69.225 -7.915 1.00 28.86 9 ALA C N 1
ATOM 3557 C CA . ALA C 1 30 ? -22.871 67.826 -8.116 1.00 28.85 9 ALA C CA 1
ATOM 3558 C C . ALA C 1 30 ? -21.680 67.829 -9.015 1.00 30.25 9 ALA C C 1
ATOM 3559 O O . ALA C 1 30 ? -21.651 68.586 -9.964 1.00 33.62 9 ALA C O 1
ATOM 3561 N N . ASP C 1 31 ? -20.702 66.974 -8.743 1.00 32.16 10 ASP C N 1
ATOM 3562 C CA . ASP C 1 31 ? -19.498 66.877 -9.569 1.00 32.47 10 ASP C CA 1
ATOM 3563 C C . ASP C 1 31 ? -18.700 65.601 -9.315 1.00 33.15 10 ASP C C 1
ATOM 3564 O O . ASP C 1 31 ? -18.291 65.314 -8.180 1.00 31.41 10 ASP C O 1
ATOM 3569 N N . GLN C 1 32 ? -18.475 64.830 -10.370 1.00 34.27 11 GLN C N 1
ATOM 3570 C CA . GLN C 1 32 ? -17.680 63.598 -10.245 1.00 36.04 11 GLN C CA 1
ATOM 3571 C C . GLN C 1 32 ? -18.169 62.697 -9.119 1.00 32.65 11 GLN C C 1
ATOM 3572 O O . GLN C 1 32 ? -17.379 62.198 -8.319 1.00 32.18 11 GLN C O 1
ATOM 3578 N N . GLY C 1 33 ? -19.479 62.509 -9.046 1.00 32.94 12 GLY C N 1
ATOM 3579 C CA . GLY C 1 33 ? -20.069 61.566 -8.116 1.00 33.72 12 GLY C CA 1
ATOM 3580 C C . GLY C 1 33 ? -20.330 62.102 -6.725 1.00 33.19 12 GLY C C 1
ATOM 3581 O O . GLY C 1 33 ? -20.860 61.380 -5.908 1.00 32.49 12 GLY C O 1
ATOM 3582 N N . LEU C 1 34 ? -19.987 63.362 -6.479 1.00 33.35 13 LEU C N 1
ATOM 3583 C CA . LEU C 1 34 ? -20.022 63.952 -5.149 1.00 35.49 13 LEU C CA 1
ATOM 3584 C C . LEU C 1 34 ? -20.833 65.242 -5.182 1.00 33.53 13 LEU C C 1
ATOM 3585 O O . LEU C 1 34 ? -20.767 65.974 -6.155 1.00 38.25 13 LEU C O 1
ATOM 3590 N N . ALA C 1 35 ? -21.589 65.548 -4.145 1.00 29.87 14 ALA C N 1
ATOM 3591 C CA . ALA C 1 35 ? -22.316 66.839 -4.129 1.00 27.82 14 ALA C CA 1
ATOM 3592 C C . ALA C 1 35 ? -21.782 67.716 -3.007 1.00 25.17 14 ALA C C 1
ATOM 3593 O O . ALA C 1 35 ? -21.326 67.209 -1.994 1.00 25.13 14 ALA C O 1
ATOM 3595 N N . THR C 1 36 ? -21.823 69.024 -3.211 1.00 24.88 15 THR C N 1
ATOM 3596 C CA . THR C 1 36 ? -21.570 69.995 -2.154 1.00 24.13 15 THR C CA 1
ATOM 3597 C C . THR C 1 36 ? -22.892 70.716 -1.862 1.00 23.42 15 THR C C 1
ATOM 3598 O O . THR C 1 36 ? -23.538 71.220 -2.787 1.00 23.59 15 THR C O 1
ATOM 3602 N N . LEU C 1 37 ? -23.329 70.675 -0.598 1.00 22.39 16 LEU C N 1
ATOM 3603 C CA . LEU C 1 37 ? -24.485 71.444 -0.143 1.00 22.17 16 LEU C CA 1
ATOM 3604 C C . LEU C 1 37 ? -23.917 72.756 0.347 1.00 22.80 16 LEU C C 1
ATOM 3605 O O . LEU C 1 37 ? -23.192 72.767 1.344 1.00 21.38 16 LEU C O 1
ATOM 3610 N N . VAL C 1 38 ? -24.232 73.838 -0.381 1.00 23.51 17 VAL C N 1
ATOM 3611 C CA . VAL C 1 38 ? -23.619 75.147 -0.186 1.00 23.49 17 VAL C CA 1
ATOM 3612 C C . VAL C 1 38 ? -24.624 76.106 0.442 1.00 23.62 17 VAL C C 1
ATOM 3613 O O . VAL C 1 38 ? -25.684 76.344 -0.123 1.00 23.07 17 VAL C O 1
ATOM 3617 N N . VAL C 1 39 ? -24.271 76.648 1.597 1.00 23.29 18 VAL C N 1
ATOM 3618 C CA . VAL C 1 39 ? -25.056 77.683 2.236 1.00 24.37 18 VAL C CA 1
ATOM 3619 C C . VAL C 1 39 ? -24.373 78.981 1.908 1.00 25.83 18 VAL C C 1
ATOM 3620 O O . VAL C 1 39 ? -23.151 79.161 2.170 1.00 26.12 18 VAL C O 1
ATOM 3624 N N . SER C 1 40 ? -25.150 79.877 1.301 1.00 25.98 19 SER C N 1
ATOM 3625 C CA . SER C 1 40 ? -24.653 81.143 0.910 1.00 26.91 19 SER C CA 1
ATOM 3626 C C . SER C 1 40 ? -25.657 82.250 1.229 1.00 27.03 19 SER C C 1
ATOM 3627 O O . SER C 1 40 ? -26.617 82.491 0.503 1.00 29.80 19 SER C O 1
ATOM 3630 N N . ARG C 1 41 ? -25.430 82.927 2.341 1.00 26.37 20 ARG C N 1
ATOM 3631 C CA . ARG C 1 41 ? -26.256 84.052 2.727 1.00 25.12 20 ARG C CA 1
ATOM 3632 C C . ARG C 1 41 ? -25.339 85.025 3.410 1.00 25.36 20 ARG C C 1
ATOM 3633 O O . ARG C 1 41 ? -25.275 85.081 4.638 1.00 23.19 20 ARG C O 1
ATOM 3641 N N . PRO C 1 42 ? -24.606 85.809 2.596 1.00 25.88 21 PRO C N 1
ATOM 3642 C CA . PRO C 1 42 ? -23.628 86.750 3.135 1.00 25.47 21 PRO C CA 1
ATOM 3643 C C . PRO C 1 42 ? -24.261 87.744 4.062 1.00 24.49 21 PRO C C 1
ATOM 3644 O O . PRO C 1 42 ? -25.453 88.006 3.971 1.00 23.75 21 PRO C O 1
ATOM 3648 N N . PRO C 1 43 ? -23.456 88.335 4.940 1.00 24.42 22 PRO C N 1
ATOM 3649 C CA . PRO C 1 43 ? -22.027 88.057 5.094 1.00 24.53 22 PRO C CA 1
ATOM 3650 C C . PRO C 1 43 ? -21.648 86.927 6.099 1.00 24.48 22 PRO C C 1
ATOM 3651 O O . PRO C 1 43 ? -20.479 86.573 6.148 1.00 25.64 22 PRO C O 1
ATOM 3655 N N . THR C 1 44 ? -22.588 86.381 6.884 1.00 23.04 23 THR C N 1
ATOM 3656 C CA . THR C 1 44 ? -22.221 85.411 7.919 1.00 23.14 23 THR C CA 1
ATOM 3657 C C . THR C 1 44 ? -22.909 84.056 7.788 1.00 22.41 23 THR C C 1
ATOM 3658 O O . THR C 1 44 ? -22.721 83.175 8.629 1.00 21.83 23 THR C O 1
ATOM 3662 N N . ASN C 1 45 ? -23.588 83.842 6.670 1.00 22.30 24 ASN C N 1
ATOM 3663 C CA . ASN C 1 45 ? -24.378 82.653 6.450 1.00 21.30 24 ASN C CA 1
ATOM 3664 C C . ASN C 1 45 ? -25.272 82.398 7.637 1.00 20.79 24 ASN C C 1
ATOM 3665 O O . ASN C 1 45 ? -25.452 81.244 8.031 1.00 21.07 24 ASN C O 1
ATOM 3670 N N . ALA C 1 46 ? -25.842 83.478 8.175 1.00 19.92 25 ALA C N 1
ATOM 3671 C CA . ALA C 1 46 ? -26.823 83.388 9.216 1.00 19.73 25 ALA C CA 1
ATOM 3672 C C . ALA C 1 46 ? -28.035 82.671 8.671 1.00 18.96 25 ALA C C 1
ATOM 3673 O O . ALA C 1 46 ? -28.469 82.965 7.573 1.00 20.09 25 ALA C O 1
ATOM 3675 N N . MET C 1 47 ? -28.610 81.761 9.449 1.00 17.97 26 MET C N 1
ATOM 3676 C CA . MET C 1 47 ? -29.709 80.936 8.954 1.00 17.69 26 MET C CA 1
ATOM 3677 C C . MET C 1 47 ? -31.033 81.375 9.507 1.00 17.07 26 MET C C 1
ATOM 3678 O O . MET C 1 47 ? -31.267 81.322 10.711 1.00 17.53 26 MET C O 1
ATOM 3683 N N . THR C 1 48 ? -31.893 81.851 8.621 1.00 17.04 27 THR C N 1
ATOM 3684 C CA . THR C 1 48 ? -33.251 82.231 8.991 1.00 16.93 27 THR C CA 1
ATOM 3685 C C . THR C 1 48 ? -34.132 81.008 8.878 1.00 18.51 27 THR C C 1
ATOM 3686 O O . THR C 1 48 ? -33.679 79.946 8.425 1.00 19.90 27 THR C O 1
ATOM 3690 N N . ARG C 1 49 ? -35.409 81.155 9.227 1.00 19.11 28 ARG C N 1
ATOM 3691 C CA . ARG C 1 49 ? -36.372 80.081 9.017 1.00 19.91 28 ARG C CA 1
ATOM 3692 C C . ARG C 1 49 ? -36.330 79.615 7.558 1.00 20.04 28 ARG C C 1
ATOM 3693 O O . ARG C 1 49 ? -36.419 78.426 7.297 1.00 21.27 28 ARG C O 1
ATOM 3701 N N . GLN C 1 50 ? -36.246 80.548 6.605 1.00 20.20 29 GLN C N 1
ATOM 3702 C CA . GLN C 1 50 ? -36.227 80.195 5.198 1.00 20.42 29 GLN C CA 1
ATOM 3703 C C . GLN C 1 50 ? -35.004 79.337 4.892 1.00 18.94 29 GLN C C 1
ATOM 3704 O O . GLN C 1 50 ? -35.116 78.354 4.177 1.00 18.65 29 GLN C O 1
ATOM 3710 N N . VAL C 1 51 ? -33.839 79.710 5.411 1.00 17.67 30 VAL C N 1
ATOM 3711 C CA . VAL C 1 51 ? -32.648 78.913 5.160 1.00 17.23 30 VAL C CA 1
ATOM 3712 C C . VAL C 1 51 ? -32.865 77.473 5.659 1.00 16.87 30 VAL C C 1
ATOM 3713 O O . VAL C 1 51 ? -32.447 76.533 5.006 1.00 16.61 30 VAL C O 1
ATOM 3717 N N . TYR C 1 52 ? -33.526 77.298 6.798 1.00 16.46 31 TYR C N 1
ATOM 3718 C CA . TYR C 1 52 ? -33.727 75.967 7.293 1.00 16.57 31 TYR C CA 1
ATOM 3719 C C . TYR C 1 52 ? -34.649 75.150 6.350 1.00 17.21 31 TYR C C 1
ATOM 3720 O O . TYR C 1 52 ? -34.400 73.992 6.107 1.00 16.62 31 TYR C O 1
ATOM 3729 N N . ARG C 1 53 ? -35.703 75.760 5.832 1.00 18.85 32 ARG C N 1
ATOM 3730 C CA . ARG C 1 53 ? -36.599 75.080 4.898 1.00 20.10 32 ARG C CA 1
ATOM 3731 C C . ARG C 1 53 ? -35.826 74.659 3.662 1.00 20.25 32 ARG C C 1
ATOM 3732 O O . ARG C 1 53 ? -35.983 73.544 3.163 1.00 19.41 32 ARG C O 1
ATOM 3740 N N . GLU C 1 54 ? -34.955 75.537 3.188 1.00 20.46 33 GLU C N 1
ATOM 3741 C CA . GLU C 1 54 ? -34.108 75.224 2.017 1.00 20.71 33 GLU C CA 1
ATOM 3742 C C . GLU C 1 54 ? -33.099 74.115 2.327 1.00 19.40 33 GLU C C 1
ATOM 3743 O O . GLU C 1 54 ? -32.785 73.334 1.451 1.00 19.80 33 GLU C O 1
ATOM 3749 N N . ILE C 1 55 ? -32.622 74.023 3.573 1.00 17.42 34 ILE C N 1
ATOM 3750 C CA . ILE C 1 55 ? -31.746 72.926 3.960 1.00 16.20 34 ILE C CA 1
ATOM 3751 C C . ILE C 1 55 ? -32.533 71.601 3.963 1.00 16.25 34 ILE C C 1
ATOM 3752 O O . ILE C 1 55 ? -32.034 70.587 3.483 1.00 15.17 34 ILE C O 1
ATOM 3757 N N . VAL C 1 56 ? -33.773 71.622 4.456 1.00 15.98 35 VAL C N 1
ATOM 3758 C CA . VAL C 1 56 ? -34.602 70.439 4.411 1.00 16.58 35 VAL C CA 1
ATOM 3759 C C . VAL C 1 56 ? -34.773 69.978 2.930 1.00 17.61 35 VAL C C 1
ATOM 3760 O O . VAL C 1 56 ? -34.566 68.807 2.628 1.00 18.25 35 VAL C O 1
ATOM 3764 N N . ALA C 1 57 ? -35.099 70.889 2.004 1.00 18.12 36 ALA C N 1
ATOM 3765 C CA . ALA C 1 57 ? -35.279 70.504 0.570 1.00 18.16 36 ALA C CA 1
ATOM 3766 C C . ALA C 1 57 ? -33.979 69.991 -0.036 1.00 18.11 36 ALA C C 1
ATOM 3767 O O . ALA C 1 57 ? -33.960 68.962 -0.704 1.00 18.30 36 ALA C O 1
ATOM 3769 N N . ALA C 1 58 ? -32.875 70.688 0.234 1.00 18.53 37 ALA C N 1
ATOM 3770 C CA . ALA C 1 58 ? -31.575 70.238 -0.228 1.00 19.60 37 ALA C CA 1
ATOM 3771 C C . ALA C 1 58 ? -31.226 68.832 0.341 1.00 20.71 37 ALA C C 1
ATOM 3772 O O . ALA C 1 58 ? -30.725 67.983 -0.389 1.00 21.19 37 ALA C O 1
ATOM 3774 N N . ALA C 1 59 ? -31.480 68.586 1.634 1.00 21.34 38 ALA C N 1
ATOM 3775 C CA . ALA C 1 59 ? -31.127 67.266 2.228 1.00 23.50 38 ALA C CA 1
ATOM 3776 C C . ALA C 1 59 ? -31.952 66.152 1.591 1.00 24.78 38 ALA C C 1
ATOM 3777 O O . ALA C 1 59 ? -31.419 65.067 1.309 1.00 25.24 38 ALA C O 1
ATOM 3779 N N . ASP C 1 60 ? -33.225 66.409 1.333 1.00 28.06 39 ASP C N 1
ATOM 3780 C CA . ASP C 1 60 ? -34.055 65.403 0.660 1.00 34.02 39 ASP C CA 1
ATOM 3781 C C . ASP C 1 60 ? -33.545 65.130 -0.797 1.00 33.87 39 ASP C C 1
ATOM 3782 O O . ASP C 1 60 ? -33.383 63.974 -1.211 1.00 34.17 39 ASP C O 1
ATOM 3787 N N . GLU C 1 61 ? -33.259 66.195 -1.540 1.00 31.88 40 GLU C N 1
ATOM 3788 C CA . GLU C 1 61 ? -32.752 66.047 -2.900 1.00 33.21 40 GLU C CA 1
ATOM 3789 C C . GLU C 1 61 ? -31.495 65.192 -2.880 1.00 31.79 40 GLU C C 1
ATOM 3790 O O . GLU C 1 61 ? -31.348 64.291 -3.715 1.00 30.86 40 GLU C O 1
ATOM 3796 N N . LEU C 1 62 ? -30.595 65.456 -1.939 1.00 28.25 41 LEU C N 1
ATOM 3797 C CA . LEU C 1 62 ? -29.303 64.748 -1.907 1.00 27.56 41 LEU C CA 1
ATOM 3798 C C . LEU C 1 62 ? -29.454 63.247 -1.629 1.00 27.10 41 LEU C C 1
ATOM 3799 O O . LEU C 1 62 ? -28.705 62.412 -2.166 1.00 28.66 41 LEU C O 1
ATOM 3804 N N . GLY C 1 63 ? -30.435 62.902 -0.812 1.00 26.80 42 GLY C N 1
ATOM 3805 C CA . GLY C 1 63 ? -30.723 61.506 -0.515 1.00 27.34 42 GLY C CA 1
ATOM 3806 C C . GLY C 1 63 ? -31.219 60.724 -1.728 1.00 28.62 42 GLY C C 1
ATOM 3807 O O . GLY C 1 63 ? -30.877 59.557 -1.880 1.00 30.20 42 GLY C O 1
ATOM 3808 N N . ARG C 1 64 ? -31.985 61.384 -2.596 1.00 29.49 43 ARG C N 1
ATOM 3809 C CA . ARG C 1 64 ? -32.672 60.757 -3.751 1.00 30.93 43 ARG C CA 1
ATOM 3810 C C . ARG C 1 64 ? -31.760 60.606 -4.989 1.00 32.99 43 ARG C C 1
ATOM 3811 O O . ARG C 1 64 ? -31.963 59.696 -5.788 1.00 36.72 43 ARG C O 1
ATOM 3813 N N . ARG C 1 65 ? -30.745 61.469 -5.122 1.00 30.93 44 ARG C N 1
ATOM 3814 C CA . ARG C 1 65 ? -29.929 61.578 -6.340 1.00 31.87 44 ARG C CA 1
ATOM 3815 C C . ARG C 1 65 ? -28.824 60.523 -6.520 1.00 31.87 44 ARG C C 1
ATOM 3816 O O . ARG C 1 65 ? -27.873 60.473 -5.758 1.00 30.93 44 ARG C O 1
ATOM 3824 N N . ASP C 1 66 ? -28.964 59.684 -7.544 1.00 33.33 45 ASP C N 1
ATOM 3825 C CA . ASP C 1 66 ? -28.011 58.594 -7.784 1.00 34.86 45 ASP C CA 1
ATOM 3826 C C . ASP C 1 66 ? -26.745 59.013 -8.502 1.00 33.33 45 ASP C C 1
ATOM 3827 O O . ASP C 1 66 ? -25.815 58.218 -8.600 1.00 32.25 45 ASP C O 1
ATOM 3832 N N . ASP C 1 67 ? -26.693 60.245 -8.995 1.00 31.90 46 ASP C N 1
ATOM 3833 C CA . ASP C 1 67 ? -25.405 60.803 -9.413 1.00 32.98 46 ASP C CA 1
ATOM 3834 C C . ASP C 1 67 ? -24.534 61.214 -8.199 1.00 34.03 46 ASP C C 1
ATOM 3835 O O . ASP C 1 67 ? -23.384 61.620 -8.393 1.00 34.34 46 ASP C O 1
ATOM 3840 N N . ILE C 1 68 ? -25.077 61.094 -6.967 1.00 32.65 47 ILE C N 1
ATOM 3841 C CA . ILE C 1 68 ? -24.411 61.540 -5.725 1.00 31.35 47 ILE C CA 1
ATOM 3842 C C . ILE C 1 68 ? -24.161 60.366 -4.744 1.00 30.21 47 ILE C C 1
ATOM 3843 O O . ILE C 1 68 ? -25.099 59.805 -4.171 1.00 31.75 47 ILE C O 1
ATOM 3848 N N . GLY C 1 69 ? -22.889 60.059 -4.488 1.00 28.07 48 GLY C N 1
ATOM 3849 C CA . GLY C 1 69 ? -22.511 59.027 -3.516 1.00 25.78 48 GLY C CA 1
ATOM 3850 C C . GLY C 1 69 ? -22.111 59.515 -2.128 1.00 24.67 48 GLY C C 1
ATOM 3851 O O . GLY C 1 69 ? -22.029 58.721 -1.214 1.00 26.91 48 GLY C O 1
ATOM 3852 N N . ALA C 1 70 ? -21.826 60.800 -1.974 1.00 23.16 49 ALA C N 1
ATOM 3853 C CA . ALA C 1 70 ? -21.326 61.369 -0.722 1.00 22.82 49 ALA C CA 1
ATOM 3854 C C . ALA C 1 70 ? -21.449 62.912 -0.827 1.00 22.51 49 ALA C C 1
ATOM 3855 O O . ALA C 1 70 ? -21.558 63.454 -1.929 1.00 23.48 49 ALA C O 1
ATOM 3857 N N . VAL C 1 71 ? -21.445 63.598 0.318 1.00 22.06 50 VAL C N 1
ATOM 3858 C CA . VAL C 1 71 ? -21.831 65.010 0.404 1.00 20.91 50 VAL C CA 1
ATOM 3859 C C . VAL C 1 71 ? -20.807 65.777 1.235 1.00 21.47 50 VAL C C 1
ATOM 3860 O O . VAL C 1 71 ? -20.335 65.255 2.245 1.00 21.64 50 VAL C O 1
ATOM 3864 N N . VAL C 1 72 ? -20.468 66.995 0.800 1.00 21.71 51 VAL C N 1
ATOM 3865 C CA . VAL C 1 72 ? -19.667 67.925 1.572 1.00 22.70 51 VAL C CA 1
ATOM 3866 C C . VAL C 1 72 ? -20.552 69.114 1.894 1.00 23.43 51 VAL C C 1
ATOM 3867 O O . VAL C 1 72 ? -21.236 69.642 1.006 1.00 25.51 51 VAL C O 1
ATOM 3871 N N . LEU C 1 73 ? -20.612 69.483 3.171 1.00 22.88 52 LEU C N 1
ATOM 3872 C CA . LEU C 1 73 ? -21.351 70.683 3.608 1.00 22.28 52 LEU C CA 1
ATOM 3873 C C . LEU C 1 73 ? -20.365 71.817 3.638 1.00 21.86 52 LEU C C 1
ATOM 3874 O O . LEU C 1 73 ? -19.285 71.676 4.221 1.00 21.56 52 LEU C O 1
ATOM 3879 N N . PHE C 1 74 ? -20.737 72.943 3.037 1.00 22.88 53 PHE C N 1
ATOM 3880 C CA . PHE C 1 74 ? -19.786 74.029 2.801 1.00 24.48 53 PHE C CA 1
ATOM 3881 C C . PHE C 1 74 ? -20.460 75.385 2.805 1.00 25.76 53 PHE C C 1
ATOM 3882 O O . PHE C 1 74 ? -21.545 75.550 2.228 1.00 23.75 53 PHE C O 1
ATOM 3890 N N . GLY C 1 75 ? -19.825 76.356 3.465 1.00 26.63 54 GLY C N 1
ATOM 3891 C CA . GLY C 1 75 ? -20.333 77.732 3.440 1.00 27.63 54 GLY C CA 1
ATOM 3892 C C . GLY C 1 75 ? -19.520 78.664 2.544 1.00 28.79 54 GLY C C 1
ATOM 3893 O O . GLY C 1 75 ? -19.821 79.845 2.468 1.00 30.18 54 GLY C O 1
ATOM 3894 N N . GLY C 1 76 ? -18.501 78.144 1.855 1.00 30.15 55 GLY C N 1
ATOM 3895 C CA . GLY C 1 76 ? -17.558 78.985 1.098 1.00 32.00 55 GLY C CA 1
ATOM 3896 C C . GLY C 1 76 ? -16.238 79.100 1.858 1.00 34.32 55 GLY C C 1
ATOM 3897 O O . GLY C 1 76 ? -16.148 78.603 2.989 1.00 33.93 55 GLY C O 1
ATOM 3898 N N . HIS C 1 77 ? -15.222 79.732 1.240 1.00 34.91 56 HIS C N 1
ATOM 3899 C CA A HIS C 1 77 ? -13.875 79.730 1.815 0.70 35.01 56 HIS C CA 1
ATOM 3900 C CA B HIS C 1 77 ? -13.848 79.815 1.792 0.30 34.55 56 HIS C CA 1
ATOM 3901 C C . HIS C 1 77 ? -13.780 80.620 3.050 1.00 35.50 56 HIS C C 1
ATOM 3902 O O . HIS C 1 77 ? -12.935 80.388 3.909 1.00 33.73 56 HIS C O 1
ATOM 3915 N N . GLU C 1 78 ? -14.692 81.585 3.182 1.00 38.48 57 GLU C N 1
ATOM 3916 C CA . GLU C 1 78 ? -14.664 82.547 4.291 1.00 39.89 57 GLU C CA 1
ATOM 3917 C C . GLU C 1 78 ? -15.339 82.054 5.582 1.00 37.00 57 GLU C C 1
ATOM 3918 O O . GLU C 1 78 ? -14.800 82.245 6.687 1.00 34.38 57 GLU C O 1
ATOM 3924 N N . ILE C 1 79 ? -16.522 81.454 5.453 1.00 32.36 58 ILE C N 1
ATOM 3925 C CA . ILE C 1 79 ? -17.305 81.106 6.641 1.00 30.24 58 ILE C CA 1
ATOM 3926 C C . ILE C 1 79 ? -18.242 79.915 6.426 1.00 26.38 58 ILE C C 1
ATOM 3927 O O . ILE C 1 79 ? -18.764 79.715 5.344 1.00 25.56 58 ILE C O 1
ATOM 3932 N N . PHE C 1 80 ? -18.372 79.080 7.456 1.00 24.32 59 PHE C N 1
ATOM 3933 C CA . PHE C 1 80 ? -19.378 77.999 7.477 1.00 22.55 59 PHE C CA 1
ATOM 3934 C C . PHE C 1 80 ? -20.735 78.627 7.876 1.00 19.82 59 PHE C C 1
ATOM 3935 O O . PHE C 1 80 ? -21.581 78.839 7.033 1.00 18.90 59 PHE C O 1
ATOM 3943 N N . SER C 1 81 ? -20.918 78.971 9.140 1.00 18.48 60 SER C N 1
ATOM 3944 C CA . SER C 1 81 ? -22.089 79.769 9.551 1.00 17.81 60 SER C CA 1
ATOM 3945 C C . SER C 1 81 ? -21.948 80.343 10.950 1.00 17.46 60 SER C C 1
ATOM 3946 O O . SER C 1 81 ? -21.474 79.631 11.846 1.00 18.15 60 SER C O 1
ATOM 3949 N N . ALA C 1 82 ? -22.394 81.583 11.136 1.00 16.51 61 ALA C N 1
ATOM 3950 C CA . ALA C 1 82 ? -22.487 82.199 12.477 1.00 16.73 61 ALA C CA 1
ATOM 3951 C C . ALA C 1 82 ? -23.785 81.827 13.213 1.00 16.20 61 ALA C C 1
ATOM 3952 O O . ALA C 1 82 ? -24.042 82.360 14.294 1.00 17.04 61 ALA C O 1
ATOM 3954 N N . GLY C 1 83 ? -24.607 80.953 12.637 1.00 15.91 62 GLY C N 1
ATOM 3955 C CA . GLY C 1 83 ? -25.765 80.418 13.338 1.00 15.09 62 GLY C CA 1
ATOM 3956 C C . GLY C 1 83 ? -27.091 81.049 12.949 1.00 15.68 62 GLY C C 1
ATOM 3957 O O . GLY C 1 83 ? -27.252 81.513 11.823 1.00 15.47 62 GLY C O 1
ATOM 3958 N N . ASP C 1 84 ? -28.029 81.056 13.898 1.00 15.46 63 ASP C N 1
ATOM 3959 C CA . ASP C 1 84 ? -29.355 81.612 13.694 1.00 15.77 63 ASP C CA 1
ATOM 3960 C C . ASP C 1 84 ? -29.291 83.077 13.315 1.00 16.77 63 ASP C C 1
ATOM 3961 O O . ASP C 1 84 ? -28.407 83.830 13.783 1.00 17.05 63 ASP C O 1
ATOM 3966 N N . ASP C 1 85 ? -30.211 83.485 12.456 1.00 17.35 64 ASP C N 1
ATOM 3967 C CA . ASP C 1 85 ? -30.373 84.906 12.168 1.00 18.22 64 ASP C CA 1
ATOM 3968 C C . ASP C 1 85 ? -31.089 85.594 13.321 1.00 18.24 64 ASP C C 1
ATOM 3969 O O . ASP C 1 85 ? -32.294 85.519 13.444 1.00 17.59 64 ASP C O 1
ATOM 3974 N N . MET C 1 86 ? -30.309 86.239 14.173 1.00 18.68 65 MET C N 1
ATOM 3975 C CA . MET C 1 86 ? -30.821 86.861 15.383 1.00 19.12 65 MET C CA 1
ATOM 3976 C C . MET C 1 86 ? -31.789 88.027 15.161 1.00 19.85 65 MET C C 1
ATOM 3977 O O . MET C 1 86 ? -32.787 88.116 15.863 1.00 19.31 65 MET C O 1
ATOM 3982 N N . PRO C 1 87 ? -31.554 88.886 14.160 1.00 20.46 66 PRO C N 1
ATOM 3983 C CA . PRO C 1 87 ? -32.578 89.898 13.927 1.00 20.32 66 PRO C CA 1
ATOM 3984 C C . PRO C 1 87 ? -33.968 89.326 13.616 1.00 20.44 66 PRO C C 1
ATOM 3985 O O . PRO C 1 87 ? -34.977 89.875 14.105 1.00 20.44 66 PRO C O 1
ATOM 3989 N N . GLU C 1 88 ? -34.037 88.205 12.889 1.00 19.52 67 GLU C N 1
ATOM 3990 C CA . GLU C 1 88 ? -35.309 87.518 12.743 1.00 18.90 67 GLU C CA 1
ATOM 3991 C C . GLU C 1 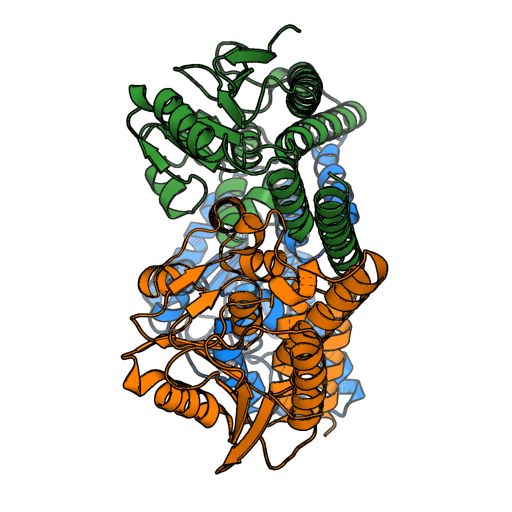88 ? -35.804 86.991 14.087 1.00 18.58 67 GLU C C 1
ATOM 3992 O O . GLU C 1 88 ? -36.909 87.311 14.532 1.00 17.68 67 GLU C O 1
ATOM 3998 N N . LEU C 1 89 ? -34.994 86.185 14.742 1.00 18.01 68 LEU C N 1
ATOM 3999 C CA . LEU C 1 89 ? -35.424 85.504 15.968 1.00 16.95 68 LEU C CA 1
ATOM 4000 C C . LEU C 1 89 ? -35.925 86.453 17.008 1.00 16.22 68 LEU C C 1
ATOM 4001 O O . LEU C 1 89 ? -36.882 86.145 17.718 1.00 16.43 68 LEU C O 1
ATOM 4006 N N . ARG C 1 90 ? -35.269 87.598 17.130 1.00 15.88 69 ARG C N 1
ATOM 4007 C CA . ARG C 1 90 ? -35.591 88.553 18.160 1.00 16.21 69 ARG C CA 1
ATOM 4008 C C . ARG C 1 90 ? -36.969 89.118 18.013 1.00 16.28 69 ARG C C 1
ATOM 4009 O O . ARG C 1 90 ? -37.509 89.606 18.977 1.00 16.89 69 ARG C O 1
ATOM 4011 N N . THR C 1 91 ? -37.506 89.120 16.794 1.00 17.23 70 THR C N 1
ATOM 4012 C CA . THR C 1 91 ? -38.815 89.695 16.513 1.00 16.76 70 THR C CA 1
ATOM 4013 C C . THR C 1 91 ? -39.968 88.698 16.669 1.00 16.97 70 THR C C 1
ATOM 4014 O O . THR C 1 91 ? -41.109 89.081 16.491 1.00 18.19 70 THR C O 1
ATOM 4018 N N . LEU C 1 92 ? -39.695 87.422 16.968 1.00 16.19 71 LEU C N 1
ATOM 4019 C CA . LEU C 1 92 ? -40.769 86.420 17.031 1.00 15.70 71 LEU C CA 1
ATOM 4020 C C . LEU C 1 92 ? -41.491 86.309 18.383 1.00 15.34 71 LEU C C 1
ATOM 4021 O O . LEU C 1 92 ? -40.899 86.494 19.439 1.00 15.55 71 LEU C O 1
ATOM 4026 N N . ASN C 1 93 ? -42.768 85.941 18.348 1.00 14.57 72 ASN C N 1
ATOM 4027 C CA . ASN C 1 93 ? -43.506 85.659 19.559 1.00 13.60 72 ASN C CA 1
ATOM 4028 C C . ASN C 1 93 ? -43.448 84.161 19.798 1.00 13.37 72 ASN C C 1
ATOM 4029 O O . ASN C 1 93 ? -42.775 83.441 19.054 1.00 13.91 72 ASN C O 1
ATOM 4034 N N . ALA C 1 94 ? -44.134 83.671 20.829 1.00 13.26 73 ALA C N 1
ATOM 4035 C CA . ALA C 1 94 ? -43.985 82.269 21.253 1.00 12.63 73 ALA C CA 1
ATOM 4036 C C . ALA C 1 94 ? -44.455 81.268 20.179 1.00 12.21 73 ALA C C 1
ATOM 4037 O O . ALA C 1 94 ? -43.720 80.360 19.789 1.00 11.59 73 ALA C O 1
ATOM 4039 N N . PRO C 1 95 ? -45.645 81.463 19.637 1.00 12.92 74 PRO C N 1
ATOM 4040 C CA . PRO C 1 95 ? -46.035 80.506 18.553 1.00 13.36 74 PRO C CA 1
ATOM 4041 C C . PRO C 1 95 ? -45.111 80.570 17.328 1.00 13.53 74 PRO C C 1
ATOM 4042 O O . PRO C 1 95 ? -44.798 79.548 16.732 1.00 13.62 74 PRO C O 1
ATOM 4046 N N . GLU C 1 96 ? -44.634 81.755 16.962 1.00 13.86 75 GLU C N 1
ATOM 4047 C CA . GLU C 1 96 ? -43.662 81.835 15.858 1.00 13.93 75 GLU C CA 1
ATOM 4048 C C . GLU C 1 96 ? -42.340 81.159 16.247 1.00 13.83 75 GLU C C 1
ATOM 4049 O O . GLU C 1 96 ? -41.744 80.461 15.432 1.00 14.93 75 GLU C O 1
ATOM 4055 N N . ALA C 1 97 ? -41.890 81.332 17.491 1.00 14.05 76 ALA C N 1
ATOM 4056 C CA . ALA C 1 97 ? -40.677 80.644 17.982 1.00 13.57 76 ALA C CA 1
ATOM 4057 C C . ALA C 1 97 ? -40.853 79.123 17.956 1.00 13.77 76 ALA C C 1
ATOM 4058 O O . ALA C 1 97 ? -39.917 78.409 17.687 1.00 13.47 76 ALA C O 1
ATOM 4060 N N . ASP C 1 98 ? -42.055 78.646 18.251 1.00 14.05 77 ASP C N 1
ATOM 4061 C CA . ASP C 1 98 ? -42.328 77.224 18.223 1.00 14.62 77 ASP C CA 1
ATOM 4062 C C . ASP C 1 98 ? -42.097 76.692 16.813 1.00 14.73 77 ASP C C 1
ATOM 4063 O O . ASP C 1 98 ? -41.362 75.712 16.609 1.00 13.50 77 ASP C O 1
ATOM 4068 N N . THR C 1 99 ? -42.761 77.322 15.850 1.00 15.14 78 THR C N 1
ATOM 4069 C CA . THR C 1 99 ? -42.511 76.993 14.445 1.00 15.53 78 THR C CA 1
ATOM 4070 C C . THR C 1 99 ? -41.036 77.132 14.068 1.00 14.57 78 THR C C 1
ATOM 4071 O O . THR C 1 99 ? -40.512 76.256 13.392 1.00 14.80 78 THR C O 1
ATOM 4075 N N . ALA C 1 100 ? -40.357 78.190 14.523 1.00 14.19 79 ALA C N 1
ATOM 4076 C CA . ALA C 1 100 ? -38.914 78.349 14.213 1.00 13.71 79 ALA C CA 1
ATOM 4077 C C . ALA C 1 100 ? -38.140 77.178 14.783 1.00 13.43 79 ALA C C 1
ATOM 4078 O O . ALA C 1 100 ? -37.288 76.642 14.098 1.00 13.40 79 ALA C O 1
ATOM 4080 N N . ALA C 1 101 ? -38.478 76.750 15.991 1.00 13.12 80 ALA C N 1
ATOM 4081 C CA . ALA C 1 101 ? -37.747 75.676 16.608 1.00 13.96 80 ALA C CA 1
ATOM 4082 C C . ALA C 1 101 ? -37.967 74.371 15.863 1.00 14.55 80 ALA C C 1
ATOM 4083 O O . ALA C 1 101 ? -37.024 73.585 15.751 1.00 13.36 80 ALA C O 1
ATOM 4085 N N . ARG C 1 102 ? -39.167 74.164 15.300 1.00 15.40 81 ARG C N 1
ATOM 4086 C CA . ARG C 1 102 ? -39.418 72.934 14.545 1.00 16.20 81 ARG C CA 1
ATOM 4087 C C . ARG C 1 102 ? -38.639 72.871 13.251 1.00 15.17 81 ARG C C 1
ATOM 4088 O O . ARG C 1 102 ? -38.061 71.833 12.937 1.00 13.77 81 ARG C O 1
ATOM 4096 N N . VAL C 1 103 ? -38.641 73.968 12.512 1.00 14.47 82 VAL C N 1
ATOM 4097 C CA . VAL C 1 103 ? -38.018 73.919 11.195 1.00 14.76 82 VAL C CA 1
ATOM 4098 C C . VAL C 1 103 ? -36.502 73.832 11.371 1.00 14.15 82 VAL C C 1
ATOM 4099 O O . VAL C 1 103 ? -35.833 73.142 10.638 1.00 13.84 82 VAL C O 1
ATOM 4103 N N . ARG C 1 104 ? -35.977 74.475 12.410 1.00 14.09 83 ARG C N 1
ATOM 4104 C CA . ARG C 1 104 ? -34.560 74.357 12.695 1.00 14.01 83 ARG C CA 1
ATOM 4105 C C . ARG C 1 104 ? -34.231 72.891 12.965 1.00 13.60 83 ARG C C 1
ATOM 4106 O O . ARG C 1 104 ? -33.306 72.348 12.371 1.00 13.62 83 ARG C O 1
ATOM 4114 N N . LEU C 1 105 ? -34.976 72.262 13.860 1.00 13.25 84 LEU C N 1
ATOM 4115 C CA . LEU C 1 105 ? -34.754 70.841 14.181 1.00 13.60 84 LEU C CA 1
ATOM 4116 C C . LEU C 1 105 ? -34.922 69.940 12.944 1.00 13.85 84 LEU C C 1
ATOM 4117 O O . LEU C 1 105 ? -34.082 69.093 12.673 1.00 13.32 84 LEU C O 1
ATOM 4122 N N . GLU C 1 106 ? -35.973 70.181 12.163 1.00 14.91 85 GLU C N 1
ATOM 4123 C CA . GLU C 1 106 ? -36.174 69.452 10.909 1.00 16.10 85 GLU C CA 1
ATOM 4124 C C . GLU C 1 106 ? -34.958 69.577 9.982 1.00 14.95 85 GLU C C 1
ATOM 4125 O O . GLU C 1 106 ? -34.532 68.578 9.394 1.00 15.95 85 GLU C O 1
ATOM 4131 N N . ALA C 1 107 ? -34.379 70.764 9.873 1.00 13.53 86 ALA C N 1
ATOM 4132 C CA . ALA C 1 107 ? -33.196 70.948 9.011 1.00 13.19 86 ALA C CA 1
ATOM 4133 C C . ALA C 1 107 ? -31.944 70.183 9.523 1.00 12.86 86 ALA C C 1
ATOM 4134 O O . ALA C 1 107 ? -31.269 69.455 8.768 1.00 11.86 86 ALA C O 1
ATOM 4136 N N . ILE C 1 108 ? -31.651 70.328 10.806 1.00 12.53 87 ILE C N 1
ATOM 4137 C CA . ILE C 1 108 ? -30.528 69.616 11.379 1.00 12.63 87 ILE C CA 1
ATOM 4138 C C . ILE C 1 108 ? -30.704 68.091 11.241 1.00 12.30 87 ILE C C 1
ATOM 4139 O O . ILE C 1 108 ? -29.784 67.378 10.832 1.00 11.97 87 ILE C O 1
ATOM 4144 N N . ASP C 1 109 ? -31.881 67.600 11.552 1.00 12.13 88 ASP C N 1
ATOM 4145 C CA . ASP C 1 109 ? -32.126 66.157 11.475 1.00 12.70 88 ASP C CA 1
ATOM 4146 C C . ASP C 1 109 ? -32.096 65.657 10.031 1.00 12.90 88 ASP C C 1
ATOM 4147 O O . ASP C 1 109 ? -31.588 64.583 9.780 1.00 13.48 88 ASP C O 1
ATOM 4152 N N . ALA C 1 110 ? -32.611 66.451 9.084 1.00 13.17 89 ALA C N 1
ATOM 4153 C CA . ALA C 1 110 ? -32.568 66.080 7.664 1.00 13.15 89 ALA C CA 1
ATOM 4154 C C . ALA C 1 110 ? -31.132 65.904 7.252 1.00 12.89 89 ALA C C 1
ATOM 4155 O O . ALA C 1 110 ? -30.804 64.911 6.603 1.00 13.47 89 ALA C O 1
ATOM 4157 N N . VAL C 1 111 ? -30.262 66.843 7.622 1.00 11.95 90 VAL C N 1
ATOM 4158 C CA . VAL C 1 111 ? -28.877 66.698 7.265 1.00 11.95 90 VAL C CA 1
ATOM 4159 C C . VAL C 1 111 ? -28.255 65.457 7.901 1.00 12.22 90 VAL C C 1
ATOM 4160 O O . VAL C 1 111 ? -27.448 64.778 7.284 1.00 11.75 90 VAL C O 1
ATOM 4164 N N . ALA C 1 112 ? -28.635 65.191 9.146 1.00 12.48 91 ALA C N 1
ATOM 4165 C CA . ALA C 1 112 ? -28.100 64.093 9.900 1.00 13.12 91 ALA C CA 1
ATOM 4166 C C . ALA C 1 112 ? -28.510 62.760 9.287 1.00 14.10 91 ALA C C 1
ATOM 4167 O O . ALA C 1 112 ? -27.751 61.783 9.349 1.00 14.40 91 ALA C O 1
ATOM 4169 N N . ALA C 1 113 ? -29.710 62.730 8.707 1.00 14.45 92 ALA C N 1
ATOM 4170 C CA . ALA C 1 113 ? -30.300 61.499 8.179 1.00 14.79 92 ALA C CA 1
ATOM 4171 C C . ALA C 1 113 ? -29.912 61.253 6.715 1.00 15.39 92 ALA C C 1
ATOM 4172 O O . ALA C 1 113 ? -30.271 60.211 6.164 1.00 14.89 92 ALA C O 1
ATOM 4174 N N . ILE C 1 114 ? -29.157 62.160 6.089 1.00 15.52 93 ILE C N 1
ATOM 4175 C CA . ILE C 1 114 ? -28.796 61.927 4.676 1.00 16.33 93 ILE C CA 1
ATOM 4176 C C . ILE C 1 114 ? -28.136 60.534 4.541 1.00 17.33 93 ILE C C 1
ATOM 4177 O O . ILE C 1 114 ? -27.101 60.265 5.173 1.00 15.77 93 ILE C O 1
ATOM 4182 N N . PRO C 1 115 ? -28.764 59.616 3.767 1.00 18.11 94 PRO C N 1
ATOM 4183 C CA . PRO C 1 115 ? -28.338 58.201 3.750 1.00 18.50 94 PRO C CA 1
ATOM 4184 C C . PRO C 1 115 ? -27.034 57.917 2.993 1.00 19.06 94 PRO C C 1
ATOM 4185 O O . PRO C 1 115 ? -26.912 56.887 2.334 1.00 20.21 94 PRO C O 1
ATOM 4189 N N . LYS C 1 116 ? -26.054 58.796 3.149 1.00 19.04 95 LYS C N 1
ATOM 4190 C CA . LYS C 1 116 ? -24.798 58.745 2.439 1.00 19.30 95 LYS C CA 1
ATOM 4191 C C . LYS C 1 116 ? -23.794 59.377 3.358 1.00 19.01 95 LYS C C 1
ATOM 4192 O O . LYS C 1 116 ? -24.158 60.183 4.200 1.00 18.24 95 LYS C O 1
ATOM 4198 N N . PRO C 1 117 ? -22.507 59.063 3.183 1.00 19.47 96 PRO C N 1
ATOM 4199 C CA . PRO C 1 117 ? -21.496 59.710 4.005 1.00 19.44 96 PRO C CA 1
ATOM 4200 C C . PRO C 1 117 ? -21.422 61.229 3.769 1.00 18.69 96 PRO C C 1
ATOM 4201 O O . PRO C 1 117 ? -21.429 61.647 2.636 1.00 19.16 96 PRO C O 1
ATOM 4205 N N . THR C 1 118 ? -21.367 62.025 4.829 1.00 18.25 97 THR C N 1
ATOM 4206 C CA . THR C 1 118 ? -21.355 63.477 4.690 1.00 18.88 97 THR C CA 1
ATOM 4207 C C . THR C 1 118 ? -20.258 64.102 5.546 1.00 18.64 97 THR C C 1
ATOM 4208 O O . THR C 1 118 ? -20.027 63.682 6.676 1.00 18.20 97 THR C O 1
ATOM 4212 N N . VAL C 1 119 ? -19.557 65.075 4.990 1.00 19.28 98 VAL C N 1
ATOM 4213 C CA . VAL C 1 119 ? -18.457 65.730 5.668 1.00 19.78 98 VAL C CA 1
ATOM 4214 C C . VAL C 1 119 ? -18.665 67.253 5.669 1.00 19.29 98 VAL C C 1
ATOM 4215 O O . VAL C 1 119 ? -18.947 67.845 4.632 1.00 20.28 98 VAL C O 1
ATOM 4219 N N . ALA C 1 120 ? -18.497 67.870 6.833 1.00 17.89 99 ALA C N 1
ATOM 4220 C CA . ALA C 1 120 ? -18.551 69.284 6.990 1.00 18.65 99 ALA C CA 1
ATOM 4221 C C . ALA C 1 120 ? -17.138 69.857 6.724 1.00 19.23 99 ALA C C 1
ATOM 4222 O O . ALA C 1 120 ? -16.163 69.457 7.378 1.00 20.06 99 ALA C O 1
ATOM 4224 N N . ALA C 1 121 ? -17.059 70.748 5.738 1.00 19.47 100 ALA C N 1
ATOM 4225 C CA . ALA C 1 121 ? -15.851 71.469 5.391 1.00 20.18 100 ALA C CA 1
ATOM 4226 C C . ALA C 1 121 ? -15.929 72.823 6.054 1.00 20.91 100 ALA C C 1
ATOM 4227 O O . ALA C 1 121 ? -16.448 73.774 5.472 1.00 20.32 100 ALA C O 1
ATOM 4229 N N . VAL C 1 122 ? -15.422 72.910 7.284 1.00 21.57 101 VAL C N 1
ATOM 4230 C CA . VAL C 1 122 ? -15.674 74.079 8.118 1.00 22.37 101 VAL C CA 1
ATOM 4231 C C . VAL C 1 122 ? -14.560 75.105 7.990 1.00 23.72 101 VAL C C 1
ATOM 4232 O O . VAL C 1 122 ? -13.401 74.800 8.254 1.00 22.62 101 VAL C O 1
ATOM 4236 N N . THR C 1 123 ? -14.951 76.310 7.555 1.00 25.54 102 THR C N 1
ATOM 4237 C CA . THR C 1 123 ? -14.048 77.445 7.425 1.00 25.02 102 THR C CA 1
ATOM 4238 C C . THR C 1 123 ? -14.540 78.625 8.264 1.00 25.57 102 THR C C 1
ATOM 4239 O O . THR C 1 123 ? -15.749 78.789 8.528 1.00 23.22 102 THR C O 1
ATOM 4243 N N . GLY C 1 124 ? -13.596 79.469 8.676 1.00 26.67 103 GLY C N 1
ATOM 4244 C CA . GLY C 1 124 ? -13.943 80.708 9.395 1.00 25.93 103 GLY C CA 1
ATOM 4245 C C . GLY C 1 124 ? -14.489 80.526 10.792 1.00 25.43 103 GLY C C 1
ATOM 4246 O O . GLY C 1 124 ? -13.766 80.658 11.793 1.00 22.68 103 GLY C O 1
ATOM 4247 N N . TYR C 1 125 ? -15.789 80.229 10.850 1.00 25.40 104 TYR C N 1
ATOM 4248 C CA . TYR C 1 125 ? -16.562 80.174 12.098 1.00 24.24 104 TYR C CA 1
ATOM 4249 C C . TYR C 1 125 ? -17.632 79.091 11.952 1.00 20.84 104 TYR C C 1
ATOM 4250 O O . TYR C 1 125 ? -18.246 78.998 10.884 1.00 19.22 104 TYR C O 1
ATOM 4259 N N . ALA C 1 126 ? -17.888 78.352 13.037 1.00 18.08 105 ALA C N 1
ATOM 4260 C CA . ALA C 1 126 ? -19.094 77.520 13.201 1.00 17.20 105 ALA C CA 1
ATOM 4261 C C . ALA C 1 126 ? -19.715 77.815 14.567 1.00 16.35 105 ALA C C 1
ATOM 4262 O O . ALA C 1 126 ? -19.255 77.319 15.579 1.00 16.55 105 ALA C O 1
ATOM 4264 N N . LEU C 1 127 ? -20.730 78.676 14.593 1.00 15.82 106 LEU C N 1
ATOM 4265 C CA . LEU C 1 127 ? -21.224 79.259 15.833 1.00 15.26 106 LEU C CA 1
ATOM 4266 C C . LEU C 1 127 ? -22.707 78.994 15.991 1.00 14.51 106 LEU C C 1
ATOM 4267 O O . LEU C 1 127 ? -23.456 79.063 15.031 1.00 13.49 106 LEU C O 1
ATOM 4272 N N . GLY C 1 128 ? -23.123 78.681 17.215 1.00 13.82 107 GLY C N 1
ATOM 4273 C CA . GLY C 1 128 ? -24.530 78.434 17.480 1.00 13.46 107 GLY C CA 1
ATOM 4274 C C . GLY C 1 128 ? -25.096 77.312 16.635 1.00 12.98 107 GLY C C 1
ATOM 4275 O O . GLY C 1 128 ? -24.544 76.201 16.621 1.00 12.67 107 GLY C O 1
ATOM 4276 N N . ALA C 1 129 ? -26.172 77.591 15.900 1.00 12.43 108 ALA C N 1
ATOM 4277 C CA . ALA C 1 129 ? -26.760 76.601 15.009 1.00 12.38 108 ALA C CA 1
ATOM 4278 C C . ALA C 1 129 ? -25.766 76.159 13.938 1.00 12.23 108 ALA C C 1
ATOM 4279 O O . ALA C 1 129 ? -25.921 75.099 13.350 1.00 12.69 108 ALA C O 1
ATOM 4281 N N . GLY C 1 130 ? -24.771 76.977 13.677 1.00 12.62 109 GLY C N 1
ATOM 4282 C CA . GLY C 1 130 ? -23.697 76.619 12.770 1.00 13.57 109 GLY C CA 1
ATOM 4283 C C . GLY C 1 130 ? -22.836 75.454 13.270 1.00 13.64 109 GLY C C 1
ATOM 4284 O O . GLY C 1 130 ? -22.433 74.599 12.494 1.00 13.50 109 GLY C O 1
ATOM 4285 N N . LEU C 1 131 ? -22.534 75.439 14.564 1.00 13.81 110 LEU C N 1
ATOM 4286 C CA . LEU C 1 131 ? -21.821 74.315 15.171 1.00 14.08 110 LEU C CA 1
ATOM 4287 C C . LEU C 1 131 ? -22.718 73.054 15.133 1.00 13.77 110 LEU C C 1
ATOM 4288 O O . LEU C 1 131 ? -22.286 71.955 14.754 1.00 14.44 110 LEU C O 1
ATOM 4293 N N . THR C 1 132 ? -23.965 73.214 15.494 1.00 13.41 111 THR C N 1
ATOM 4294 C CA . THR C 1 132 ? -24.922 72.123 15.434 1.00 13.18 111 THR C CA 1
ATOM 4295 C C . THR C 1 132 ? -24.992 71.506 14.024 1.00 13.57 111 THR C C 1
ATOM 4296 O O . THR C 1 132 ? -25.071 70.270 13.872 1.00 13.48 111 THR C O 1
ATOM 4300 N N . LEU C 1 133 ? -25.055 72.364 13.002 1.00 13.57 112 LEU C N 1
ATOM 4301 C CA . LEU C 1 133 ? -25.141 71.885 11.613 1.00 12.98 112 LEU C CA 1
ATOM 4302 C C . LEU C 1 133 ? -23.901 71.091 11.297 1.00 13.53 112 LEU C C 1
ATOM 4303 O O . LEU C 1 133 ? -23.982 70.064 10.630 1.00 14.30 112 LEU C O 1
ATOM 4308 N N . ALA C 1 134 ? -22.747 71.590 11.719 1.00 13.17 113 ALA C N 1
ATOM 4309 C CA . ALA C 1 134 ? -21.499 70.895 11.484 1.00 13.86 113 ALA C CA 1
ATOM 4310 C C . ALA C 1 134 ? -21.537 69.503 12.167 1.00 13.73 113 ALA C C 1
ATOM 4311 O O . ALA C 1 134 ? -21.104 68.505 11.611 1.00 13.94 113 ALA C O 1
ATOM 4313 N N . LEU C 1 135 ? -22.133 69.446 13.354 1.00 13.68 114 LEU C N 1
ATOM 4314 C CA . LEU C 1 135 ? -22.242 68.206 14.108 1.00 13.00 114 LEU C CA 1
ATOM 4315 C C . LEU C 1 135 ? -23.227 67.233 13.489 1.00 13.32 114 LEU C C 1
ATOM 4316 O O . LEU C 1 135 ? -23.213 66.054 13.848 1.00 13.04 114 LEU C O 1
ATOM 4321 N N . ALA C 1 136 ? -24.097 67.716 12.600 1.00 13.45 115 ALA C N 1
ATOM 4322 C CA . ALA C 1 136 ? -25.082 66.851 11.946 1.00 13.72 115 ALA C CA 1
ATOM 4323 C C . ALA C 1 136 ? -24.396 66.041 10.778 1.00 14.99 115 ALA C C 1
ATOM 4324 O O . ALA C 1 136 ? -24.870 64.982 10.387 1.00 14.46 115 ALA C O 1
ATOM 4326 N N . ALA C 1 137 ? -23.244 66.523 10.281 1.00 16.03 116 ALA C N 1
ATOM 4327 C CA . ALA C 1 137 ? -22.445 65.751 9.286 1.00 15.92 116 ALA C CA 1
ATOM 4328 C C . ALA C 1 137 ? -21.845 64.517 9.959 1.00 16.50 116 ALA C C 1
ATOM 4329 O O . ALA C 1 137 ? -21.693 64.505 11.186 1.00 15.13 116 ALA C O 1
ATOM 4331 N N . ASP C 1 138 ? -21.482 63.495 9.175 1.00 16.45 117 ASP C N 1
ATOM 4332 C CA . ASP C 1 138 ? -20.823 62.359 9.768 1.00 17.13 117 ASP C CA 1
ATOM 4333 C C . ASP C 1 138 ? -19.433 62.704 10.272 1.00 18.20 117 ASP C C 1
ATOM 4334 O O . ASP C 1 138 ? -19.089 62.276 11.363 1.00 18.36 117 ASP C O 1
ATOM 4339 N N . TRP C 1 139 ? -18.672 63.512 9.523 1.00 19.64 118 TRP C N 1
ATOM 4340 C CA . TRP C 1 139 ? -17.321 63.975 9.937 1.00 21.20 118 TRP C CA 1
ATOM 4341 C C . TRP C 1 139 ? -17.126 65.442 9.706 1.00 20.20 118 TRP C C 1
ATOM 4342 O O . TRP C 1 139 ? -17.834 66.050 8.908 1.00 19.65 118 TRP C O 1
ATOM 4353 N N . ARG C 1 140 ? -16.159 66.022 10.406 1.00 19.44 119 ARG C N 1
ATOM 4354 C CA . ARG C 1 140 ? -15.847 67.418 10.222 1.00 19.87 119 ARG C CA 1
ATOM 4355 C C . ARG C 1 140 ? -14.368 67.574 9.955 1.00 21.00 119 ARG C C 1
ATOM 4356 O O . ARG C 1 140 ? -13.545 67.078 10.740 1.00 20.33 119 ARG C O 1
ATOM 4364 N N . VAL C 1 141 ? -14.053 68.255 8.835 1.00 21.56 120 VAL C N 1
ATOM 4365 C CA . VAL C 1 141 ? -12.712 68.753 8.574 1.00 21.64 120 VAL C CA 1
ATOM 4366 C C . VAL C 1 141 ? -12.785 70.266 8.776 1.00 21.73 120 VAL C C 1
ATOM 4367 O O . VAL C 1 141 ? -13.616 70.942 8.167 1.00 21.80 120 VAL C O 1
ATOM 4371 N N . SER C 1 142 ? -11.895 70.790 9.596 1.00 21.61 121 SER C N 1
ATOM 4372 C CA . SER C 1 142 ? -11.882 72.203 9.938 1.00 21.94 121 SER C CA 1
ATOM 4373 C C . SER C 1 142 ? -10.572 72.881 9.562 1.00 22.78 121 SER C C 1
ATOM 4374 O O . SER C 1 142 ? -9.493 72.310 9.727 1.00 21.90 121 SER C O 1
ATOM 4377 N N . GLY C 1 143 ? -10.669 74.134 9.143 1.00 24.00 122 GLY C N 1
ATOM 4378 C CA . GLY C 1 143 ? -9.489 74.983 9.105 1.00 25.06 122 GLY C CA 1
ATOM 4379 C C . GLY C 1 143 ? -8.873 75.124 10.480 1.00 25.43 122 GLY C C 1
ATOM 4380 O O . GLY C 1 143 ? -9.585 75.125 11.484 1.00 25.30 122 GLY C O 1
ATOM 4381 N N . ASP C 1 144 ? -7.550 75.267 10.539 1.00 27.46 123 ASP C N 1
ATOM 4382 C CA . ASP C 1 144 ? -6.881 75.457 11.835 1.00 28.45 123 ASP C CA 1
ATOM 4383 C C . ASP C 1 144 ? -7.132 76.822 12.439 1.00 27.28 123 ASP C C 1
ATOM 4384 O O . ASP C 1 144 ? -6.857 77.017 13.600 1.00 27.46 123 ASP C O 1
ATOM 4389 N N . ASN C 1 145 ? -7.659 77.761 11.665 1.00 26.30 124 ASN C N 1
ATOM 4390 C CA . ASN C 1 145 ? -7.980 79.080 12.191 1.00 26.19 124 ASN C CA 1
ATOM 4391 C C . ASN C 1 145 ? -9.467 79.244 12.584 1.00 25.11 124 ASN C C 1
ATOM 4392 O O . ASN C 1 145 ? -9.893 80.340 12.893 1.00 23.46 124 ASN C O 1
ATOM 4397 N N . VAL C 1 146 ? -10.252 78.174 12.565 1.00 24.29 125 VAL C N 1
ATOM 4398 C CA . VAL C 1 146 ? -11.701 78.323 12.759 1.00 23.45 125 VAL C CA 1
ATOM 4399 C C . VAL C 1 146 ? -12.007 78.605 14.217 1.00 23.00 125 VAL C C 1
ATOM 4400 O O . VAL C 1 146 ? -11.342 78.119 15.108 1.00 23.44 125 VAL C O 1
ATOM 4404 N N . LYS C 1 147 ? -12.971 79.469 14.458 1.00 24.59 126 LYS C N 1
ATOM 4405 C CA . LYS C 1 147 ? -13.496 79.641 15.810 1.00 24.94 126 LYS C CA 1
ATOM 4406 C C . LYS C 1 147 ? -14.864 78.973 15.893 1.00 21.88 126 LYS C C 1
ATOM 4407 O O . LYS C 1 147 ? -15.700 79.142 14.999 1.00 19.43 126 LYS C O 1
ATOM 4413 N N . PHE C 1 148 ? -15.070 78.233 16.988 1.00 20.31 127 PHE C N 1
ATOM 4414 C CA . PHE C 1 148 ? -16.320 77.545 17.302 1.00 19.06 127 PHE C CA 1
ATOM 4415 C C . PHE C 1 148 ? -16.945 78.169 18.540 1.00 18.52 127 PHE C C 1
ATOM 4416 O O . PHE C 1 148 ? -16.274 78.855 19.303 1.00 19.74 127 PHE C O 1
ATOM 4424 N N . GLY C 1 149 ? -18.237 77.951 18.738 1.00 17.73 128 GLY C N 1
ATOM 4425 C CA . GLY C 1 149 ? -18.909 78.429 19.969 1.00 17.24 128 GLY C CA 1
ATOM 4426 C C . GLY C 1 149 ? -20.415 78.174 19.994 1.00 16.15 128 GLY C C 1
ATOM 4427 O O . GLY C 1 149 ? -21.071 78.164 18.952 1.00 15.95 128 GLY C O 1
ATOM 4428 N N . ALA C 1 150 ? -20.943 77.956 21.191 1.00 15.22 129 ALA C N 1
ATOM 4429 C CA . ALA C 1 150 ? -22.358 77.839 21.413 1.00 14.51 129 ALA C CA 1
ATOM 4430 C C . ALA C 1 150 ? -22.808 79.226 21.805 1.00 14.17 129 ALA C C 1
ATOM 4431 O O . ALA C 1 150 ? -22.976 79.541 22.964 1.00 13.86 129 ALA C O 1
ATOM 4433 N N . THR C 1 151 ? -23.018 80.076 20.816 1.00 14.06 130 THR C N 1
ATOM 4434 C CA . THR C 1 151 ? -23.153 81.492 21.075 1.00 13.99 130 THR C CA 1
ATOM 4435 C C . THR C 1 151 ? -24.546 81.960 21.447 1.00 14.35 130 THR C C 1
ATOM 4436 O O . THR C 1 151 ? -24.737 83.144 21.725 1.00 14.60 130 THR C O 1
ATOM 4440 N N . GLU C 1 152 ? -25.534 81.061 21.423 1.00 14.45 131 GLU C N 1
ATOM 4441 C CA . GLU C 1 152 ? -26.931 81.460 21.574 1.00 13.84 131 GLU C CA 1
ATOM 4442 C C . GLU C 1 152 ? -27.202 82.241 22.852 1.00 14.07 131 GLU C C 1
ATOM 4443 O O . GLU C 1 152 ? -27.972 83.179 22.832 1.00 13.93 131 GLU C O 1
ATOM 4449 N N . ILE C 1 153 ? -26.555 81.864 23.954 1.00 14.67 132 ILE C N 1
ATOM 4450 C CA . ILE C 1 153 ? -26.768 82.535 25.227 1.00 14.72 132 ILE C CA 1
ATOM 4451 C C . ILE C 1 153 ? -26.297 84.002 25.219 1.00 15.75 132 ILE C C 1
ATOM 4452 O O . ILE C 1 153 ? -26.775 84.779 26.043 1.00 16.63 132 ILE C O 1
ATOM 4457 N N . LEU C 1 154 ? -25.403 84.380 24.299 1.00 15.66 133 LEU C N 1
ATOM 4458 C CA . LEU C 1 154 ? -24.984 85.772 24.154 1.00 16.45 133 LEU C CA 1
ATOM 4459 C C . LEU C 1 154 ? -26.125 86.670 23.614 1.00 17.01 133 LEU C C 1
ATOM 4460 O O . LEU C 1 154 ? -26.051 87.869 23.743 1.00 17.24 133 LEU C O 1
ATOM 4465 N N . ALA C 1 155 ? -27.168 86.067 23.035 1.00 16.37 134 ALA C N 1
ATOM 4466 C CA . ALA C 1 155 ? -28.363 86.775 22.606 1.00 15.50 134 ALA C CA 1
ATOM 4467 C C . ALA C 1 155 ? -29.497 86.522 23.581 1.00 15.32 134 ALA C C 1
ATOM 4468 O O . ALA C 1 155 ? -30.661 86.807 23.286 1.00 16.55 134 ALA C O 1
ATOM 4470 N N . GLY C 1 156 ? -29.198 85.940 24.729 1.00 14.20 135 GLY C N 1
ATOM 4471 C CA . GLY C 1 156 ? -30.241 85.640 25.694 1.00 13.25 135 GLY C CA 1
ATOM 4472 C C . GLY C 1 156 ? -31.059 84.403 25.357 1.00 13.15 135 GLY C C 1
ATOM 4473 O O . GLY C 1 156 ? -32.147 84.199 25.931 1.00 13.04 135 GLY C O 1
ATOM 4474 N N . LEU C 1 157 ? -30.580 83.588 24.417 1.00 12.33 136 LEU C N 1
ATOM 4475 C CA . LEU C 1 157 ? -31.324 82.419 23.979 1.00 11.87 136 LEU C CA 1
ATOM 4476 C C . LEU C 1 157 ? -30.554 81.121 24.312 1.00 11.74 136 LEU C C 1
ATOM 4477 O O . LEU C 1 157 ? -29.660 81.160 25.140 1.00 11.58 136 LEU C O 1
ATOM 4482 N N . ILE C 1 158 ? -30.994 79.978 23.800 1.00 11.42 137 ILE C N 1
ATOM 4483 C CA . ILE C 1 158 ? -30.281 78.714 24.028 1.00 11.87 137 ILE C CA 1
ATOM 4484 C C . ILE C 1 158 ? -30.145 78.021 22.697 1.00 11.97 137 ILE C C 1
ATOM 4485 O O . ILE C 1 158 ? -30.827 78.372 21.782 1.00 12.04 137 ILE C O 1
ATOM 4490 N N . PRO C 1 159 ? -29.225 77.060 22.585 1.00 12.64 138 PRO C N 1
ATOM 4491 C CA . PRO C 1 159 ? -29.102 76.385 21.299 1.00 12.39 138 PRO C CA 1
ATOM 4492 C C . PRO C 1 159 ? -30.372 75.592 20.979 1.00 12.47 138 PRO C C 1
ATOM 4493 O O . PRO C 1 159 ? -30.945 74.968 21.840 1.00 11.99 138 PRO C O 1
ATOM 4497 N N . GLY C 1 160 ? -30.780 75.621 19.725 1.00 12.71 139 GLY C N 1
ATOM 4498 C CA . GLY C 1 160 ? -31.884 74.812 19.266 1.00 12.53 139 GLY C CA 1
ATOM 4499 C C . GLY C 1 160 ? -31.379 73.709 18.378 1.00 12.80 139 GLY C C 1
ATOM 4500 O O . GLY C 1 160 ? -30.161 73.408 18.351 1.00 12.76 139 GLY C O 1
ATOM 4501 N N . GLY C 1 161 ? -32.303 73.095 17.662 1.00 12.70 140 GLY C N 1
ATOM 4502 C CA . GLY C 1 161 ? -31.977 72.006 16.753 1.00 13.27 140 GLY C CA 1
ATOM 4503 C C . GLY C 1 161 ? -31.350 70.755 17.342 1.00 13.42 140 GLY C C 1
ATOM 4504 O O . GLY C 1 161 ? -30.672 70.022 16.640 1.00 14.21 140 GLY C O 1
ATOM 4505 N N . GLY C 1 162 ? -31.536 70.527 18.631 1.00 13.88 141 GLY C N 1
ATOM 4506 C CA . GLY C 1 162 ? -30.891 69.400 19.285 1.00 13.86 141 GLY C CA 1
ATOM 4507 C C . GLY C 1 162 ? -29.405 69.603 19.522 1.00 13.60 141 GLY C C 1
ATOM 4508 O O . GLY C 1 162 ? -28.710 68.667 19.885 1.00 14.16 141 GLY C O 1
ATOM 4509 N N . GLY C 1 163 ? -28.933 70.845 19.377 1.00 13.12 142 GLY C N 1
ATOM 4510 C CA . GLY C 1 163 ? -27.536 71.170 19.557 1.00 12.67 142 GLY C CA 1
ATOM 4511 C C . GLY C 1 163 ? -27.020 70.723 20.913 1.00 12.61 142 GLY C C 1
ATOM 4512 O O . GLY C 1 163 ? -25.956 70.122 20.994 1.00 13.02 142 GLY C O 1
ATOM 4513 N N . MET C 1 164 ? -27.751 71.032 21.978 1.00 11.94 143 MET C N 1
ATOM 4514 C CA . MET C 1 164 ? -27.275 70.731 23.303 1.00 12.14 143 MET C CA 1
ATOM 4515 C C . MET C 1 164 ? -27.083 69.224 23.513 1.00 12.47 143 MET C C 1
ATOM 4516 O O . MET C 1 164 ? -26.088 68.810 24.030 1.00 11.92 143 MET C O 1
ATOM 4521 N N . GLY C 1 165 ? -28.028 68.413 23.026 1.00 13.37 144 GLY C N 1
ATOM 4522 C CA . GLY C 1 165 ? -27.877 66.944 22.977 1.00 13.78 144 GLY C CA 1
ATOM 4523 C C . GLY C 1 165 ? -26.660 66.461 22.194 1.00 14.54 144 GLY C C 1
ATOM 4524 O O . GLY C 1 165 ? -25.889 65.639 22.694 1.00 14.97 144 GLY C O 1
ATOM 4525 N N . ARG C 1 166 ? -26.458 66.984 20.981 1.00 14.32 145 ARG C N 1
ATOM 4526 C CA . ARG C 1 166 ? -25.343 66.541 20.140 1.00 13.94 145 ARG C CA 1
ATOM 4527 C C . ARG C 1 166 ? -24.039 66.960 20.746 1.00 13.95 145 ARG C C 1
ATOM 4528 O O . ARG C 1 166 ? -23.062 66.202 20.721 1.00 14.66 145 ARG C O 1
ATOM 4536 N N . LEU C 1 167 ? -24.003 68.160 21.314 1.00 14.35 146 LEU C N 1
ATOM 4537 C CA . LEU C 1 167 ? -22.791 68.625 21.997 1.00 14.15 146 LEU C CA 1
ATOM 4538 C C . LEU C 1 167 ? -22.526 67.717 23.198 1.00 14.40 146 LEU C C 1
ATOM 4539 O O . LEU C 1 167 ? -21.403 67.209 23.357 1.00 13.86 146 LEU C O 1
ATOM 4544 N N . THR C 1 168 ? -23.563 67.505 24.028 1.00 14.05 147 THR C N 1
ATOM 4545 C CA . THR C 1 168 ? -23.410 66.772 25.291 1.00 14.30 147 THR C CA 1
ATOM 4546 C C . THR C 1 168 ? -22.919 65.341 25.074 1.00 15.01 147 THR C C 1
ATOM 4547 O O . THR C 1 168 ? -22.041 64.885 25.795 1.00 14.50 147 THR C O 1
ATOM 4551 N N . ARG C 1 169 ? -23.432 64.664 24.048 1.00 16.53 148 ARG C N 1
ATOM 4552 C CA . ARG C 1 169 ? -23.018 63.278 23.785 1.00 17.78 148 ARG C CA 1
ATOM 4553 C C . ARG C 1 169 ? -21.572 63.180 23.324 1.00 17.77 148 ARG C C 1
ATOM 4554 O O . ARG C 1 169 ? -20.939 62.148 23.548 1.00 18.80 148 ARG C O 1
ATOM 4562 N N . VAL C 1 170 ? -21.021 64.233 22.717 1.00 16.45 149 VAL C N 1
ATOM 4563 C CA . VAL C 1 170 ? -19.607 64.207 22.363 1.00 16.16 149 VAL C CA 1
ATOM 4564 C C . VAL C 1 170 ? -18.723 64.587 23.547 1.00 15.79 149 VAL C C 1
ATOM 4565 O O . VAL C 1 170 ? -17.786 63.864 23.872 1.00 16.23 149 VAL C O 1
ATOM 4569 N N . VAL C 1 171 ? -19.007 65.710 24.201 1.00 15.05 150 VAL C N 1
ATOM 4570 C CA . VAL C 1 171 ? -18.091 66.240 25.208 1.00 15.25 150 VAL C CA 1
ATOM 4571 C C . VAL C 1 171 ? -18.473 65.987 26.665 1.00 15.67 150 VAL C C 1
ATOM 4572 O O . VAL C 1 171 ? -17.688 66.288 27.557 1.00 16.91 150 VAL C O 1
ATOM 4576 N N . GLY C 1 172 ? -19.638 65.425 26.944 1.00 15.89 151 GLY C N 1
ATOM 4577 C CA . GLY C 1 172 ? -20.083 65.258 28.357 1.00 16.44 151 GLY C CA 1
ATOM 4578 C C . GLY C 1 172 ? -20.732 66.514 28.962 1.00 16.96 151 GLY C C 1
ATOM 4579 O O . GLY C 1 172 ? -20.552 67.633 28.474 1.00 15.73 151 GLY C O 1
ATOM 4580 N N . SER C 1 173 ? -21.486 66.309 30.038 1.00 17.45 152 SER C N 1
ATOM 4581 C CA . SER C 1 173 ? -22.313 67.352 30.625 1.00 17.46 152 SER C CA 1
ATOM 4582 C C . SER C 1 173 ? -21.530 68.534 31.065 1.00 17.38 152 SER C C 1
ATOM 4583 O O . SER C 1 173 ? -21.959 69.685 30.869 1.00 16.38 152 SER C O 1
ATOM 4586 N N . SER C 1 174 ? -20.441 68.266 31.773 1.00 16.74 153 SER C N 1
ATOM 4587 C CA . SER C 1 174 ? -19.736 69.341 32.447 1.00 17.17 153 SER C CA 1
ATOM 4588 C C . SER C 1 174 ? -19.141 70.335 31.407 1.00 16.76 153 SER C C 1
ATOM 4589 O O . SER C 1 174 ? -19.335 71.529 31.493 1.00 15.70 153 SER C O 1
ATOM 4592 N N . ARG C 1 175 ? -18.518 69.802 30.379 1.00 17.18 154 ARG C N 1
ATOM 4593 C CA . ARG C 1 175 ? -18.016 70.601 29.294 1.00 18.23 154 ARG C CA 1
ATOM 4594 C C . ARG C 1 175 ? -19.138 71.223 28.461 1.00 17.16 154 ARG C C 1
ATOM 4595 O O . ARG C 1 175 ? -19.030 72.369 28.024 1.00 16.96 154 ARG C O 1
ATOM 4603 N N . ALA C 1 176 ? -20.230 70.489 28.254 1.00 16.18 155 ALA C N 1
ATOM 4604 C CA . ALA C 1 176 ? -21.347 71.032 27.465 1.00 14.71 155 ALA C CA 1
ATOM 4605 C C . ALA C 1 176 ? -21.880 72.263 28.155 1.00 14.22 155 ALA C C 1
ATOM 4606 O O . ALA C 1 176 ? -22.066 73.297 27.525 1.00 13.35 155 ALA C O 1
ATOM 4608 N N . LYS C 1 177 ? -22.029 72.177 29.475 1.00 14.14 156 LYS C N 1
ATOM 4609 C CA . LYS C 1 177 ? -22.512 73.303 30.259 1.00 13.80 156 LYS C CA 1
ATOM 4610 C C . LYS C 1 177 ? -21.551 74.490 30.224 1.00 14.48 156 LYS C C 1
ATOM 4611 O O . LYS C 1 177 ? -21.967 75.647 30.089 1.00 14.64 156 LYS C O 1
ATOM 4617 N N . GLU C 1 178 ? -20.274 74.219 30.348 1.00 14.78 157 GLU C N 1
ATOM 4618 C CA . GLU C 1 178 ? -19.293 75.298 30.353 1.00 16.12 157 GLU C CA 1
ATOM 4619 C C . GLU C 1 178 ? -19.374 76.065 29.029 1.00 15.39 157 GLU C C 1
ATOM 4620 O O . GLU C 1 178 ? -19.349 77.296 29.014 1.00 15.36 157 GLU C O 1
ATOM 4626 N N . LEU C 1 179 ? -19.491 75.337 27.921 1.00 14.56 158 LEU C N 1
ATOM 4627 C CA . LEU C 1 179 ? -19.528 75.957 26.595 1.00 13.90 158 LEU C CA 1
ATOM 4628 C C . LEU C 1 179 ? -20.840 76.712 26.352 1.00 13.70 158 LEU C C 1
ATOM 4629 O O . LEU C 1 179 ? -20.823 77.846 25.873 1.00 13.84 158 LEU C O 1
ATOM 4634 N N . VAL C 1 180 ? -21.957 76.104 26.734 1.00 13.46 159 VAL C N 1
ATOM 4635 C CA . VAL C 1 180 ? -23.286 76.658 26.443 1.00 13.13 159 VAL C CA 1
ATOM 4636 C C . VAL C 1 180 ? -23.630 77.778 27.417 1.00 13.71 159 VAL C C 1
ATOM 4637 O O . VAL C 1 180 ? -24.155 78.826 26.980 1.00 13.74 159 VAL C O 1
ATOM 4641 N N . PHE C 1 181 ? -23.257 77.633 28.700 1.00 13.74 160 PHE C N 1
ATOM 4642 C CA . PHE C 1 181 ? -23.525 78.707 29.640 1.00 14.41 160 PHE C CA 1
ATOM 4643 C C . PHE C 1 181 ? -22.680 79.969 29.347 1.00 15.22 160 PHE C C 1
ATOM 4644 O O . PHE C 1 181 ? -23.130 81.077 29.622 1.00 16.24 160 PHE C O 1
ATOM 4652 N N . SER C 1 182 ? -21.445 79.787 28.866 1.00 15.47 161 SER C N 1
ATOM 4653 C CA . SER C 1 182 ? -20.513 80.910 28.635 1.00 16.32 161 SER C CA 1
ATOM 4654 C C . SER C 1 182 ? -20.653 81.526 27.267 1.00 17.12 161 SER C C 1
ATOM 4655 O O . SER C 1 182 ? -20.470 82.723 27.102 1.00 18.48 161 SER C O 1
ATOM 4658 N N . GLY C 1 183 ? -20.982 80.708 26.278 1.00 17.06 162 GLY C N 1
ATOM 4659 C CA . GLY C 1 183 ? -21.018 81.154 24.921 1.00 17.18 162 GLY C CA 1
ATOM 4660 C C . GLY C 1 183 ? -19.649 81.506 24.382 1.00 19.41 162 GLY C C 1
ATOM 4661 O O . GLY C 1 183 ? -19.562 82.217 23.388 1.00 20.78 162 GLY C O 1
ATOM 4662 N N . ARG C 1 184 ? -18.580 81.029 25.011 1.00 19.87 163 ARG C N 1
ATOM 4663 C CA . ARG C 1 184 ? -17.248 81.420 24.594 1.00 21.46 163 ARG C CA 1
ATOM 4664 C C . ARG C 1 184 ? -16.824 80.782 23.283 1.00 22.00 163 ARG C C 1
ATOM 4665 O O . ARG C 1 184 ? -17.290 79.694 22.892 1.00 19.56 163 ARG C O 1
ATOM 4673 N N . PHE C 1 185 ? -15.864 81.443 22.651 1.00 23.54 164 PHE C N 1
ATOM 4674 C CA . PHE C 1 185 ? -15.267 80.944 21.417 1.00 24.57 164 PHE C CA 1
ATOM 4675 C C . PHE C 1 185 ? -14.177 79.975 21.801 1.00 23.29 164 PHE C C 1
ATOM 4676 O O . PHE C 1 185 ? -13.527 80.160 22.813 1.00 22.42 164 PHE C O 1
ATOM 4684 N N . PHE C 1 186 ? -14.051 78.885 21.054 1.00 23.62 165 PHE C N 1
ATOM 4685 C CA . PHE C 1 186 ? -12.926 77.958 21.210 1.00 23.99 165 PHE C CA 1
ATOM 4686 C C . PHE C 1 186 ? -12.303 77.693 19.858 1.00 24.37 165 PHE C C 1
ATOM 4687 O O . PHE C 1 186 ? -13.004 77.696 18.836 1.00 22.12 165 PHE C O 1
ATOM 4695 N N . ASP C 1 187 ? -10.975 77.504 19.856 1.00 26.75 166 ASP C N 1
ATOM 4696 C CA . ASP C 1 187 ? -10.236 77.306 18.596 1.00 27.63 166 ASP C CA 1
ATOM 4697 C C . ASP C 1 187 ? -10.314 75.850 18.109 1.00 25.96 166 ASP C C 1
ATOM 4698 O O . ASP C 1 187 ? -10.853 74.968 18.789 1.00 24.45 166 ASP C O 1
ATOM 4703 N N . ALA C 1 188 ? -9.829 75.629 16.889 1.00 25.86 167 ALA C N 1
ATOM 4704 C CA . ALA C 1 188 ? -9.887 74.330 16.253 1.00 24.44 167 ALA C CA 1
ATOM 4705 C C . ALA C 1 188 ? -9.043 73.319 16.980 1.00 26.26 167 ALA C C 1
ATOM 4706 O O . ALA C 1 188 ? -9.380 72.136 17.011 1.00 27.45 167 ALA C O 1
ATOM 4708 N N . GLU C 1 189 ? -7.961 73.762 17.612 1.00 27.73 168 GLU C N 1
ATOM 4709 C CA . GLU C 1 189 ? -7.149 72.846 18.421 1.00 29.06 168 GLU C CA 1
ATOM 4710 C C . GLU C 1 189 ? -7.953 72.288 19.616 1.00 26.88 168 GLU C C 1
ATOM 4711 O O . GLU C 1 189 ? -7.934 71.085 19.876 1.00 24.89 168 GLU C O 1
ATOM 4717 N N . GLU C 1 190 ? -8.673 73.153 20.318 1.00 24.59 169 GLU C N 1
ATOM 4718 C CA . GLU C 1 190 ? -9.545 72.679 21.360 1.00 24.22 169 GLU C CA 1
ATOM 4719 C C . GLU C 1 190 ? -10.677 71.798 20.796 1.00 23.14 169 GLU C C 1
ATOM 4720 O O . GLU C 1 190 ? -10.998 70.748 21.378 1.00 22.81 169 GLU C O 1
ATOM 4726 N N . ALA C 1 191 ? -11.275 72.193 19.670 1.00 22.22 170 ALA C N 1
ATOM 4727 C CA . ALA C 1 191 ? -12.343 71.380 19.063 1.00 22.19 170 ALA C CA 1
ATOM 4728 C C . ALA C 1 191 ? -11.835 69.961 18.783 1.00 21.92 170 ALA C C 1
ATOM 4729 O O . ALA C 1 191 ? -12.505 68.958 19.096 1.00 21.14 170 ALA C O 1
ATOM 4731 N N . LEU C 1 192 ? -10.629 69.881 18.229 1.00 21.79 171 LEU C N 1
ATOM 4732 C CA . LEU C 1 192 ? -10.019 68.589 17.900 1.00 22.37 171 LEU C CA 1
ATOM 4733 C C . LEU C 1 192 ? -9.812 67.775 19.173 1.00 22.36 171 LEU C C 1
ATOM 4734 O O . LEU C 1 192 ? -10.168 66.594 19.222 1.00 23.16 171 LEU C O 1
ATOM 4739 N N . ALA C 1 193 ? -9.295 68.406 20.223 1.00 21.72 172 ALA C N 1
ATOM 4740 C CA . ALA C 1 193 ? -9.027 67.700 21.486 1.00 21.38 172 ALA C CA 1
ATOM 4741 C C . ALA C 1 193 ? -10.334 67.258 22.117 1.00 21.33 172 ALA C C 1
ATOM 4742 O O . ALA C 1 193 ? -10.372 66.245 22.792 1.00 21.99 172 ALA C O 1
ATOM 4744 N N . LEU C 1 194 ? -11.423 68.010 21.902 1.00 21.04 173 LEU C N 1
ATOM 4745 C CA . LEU C 1 194 ? -12.718 67.633 22.476 1.00 20.54 173 LEU C CA 1
ATOM 4746 C C . LEU C 1 194 ? -13.461 66.565 21.685 1.00 20.56 173 LEU C C 1
ATOM 4747 O O . LEU C 1 194 ? -14.476 66.048 22.158 1.00 21.13 173 LEU C O 1
ATOM 4752 N N . GLY C 1 195 ? -12.971 66.241 20.488 1.00 20.58 174 GLY C N 1
ATOM 4753 C CA . GLY C 1 195 ? -13.661 65.306 19.592 1.00 19.43 174 GLY C CA 1
ATOM 4754 C C . GLY C 1 195 ? -14.752 65.960 18.757 1.00 18.75 174 GLY C C 1
ATOM 4755 O O . GLY C 1 195 ? -15.533 65.277 18.117 1.00 19.16 174 GLY C O 1
ATOM 4756 N N . LEU C 1 196 ? -14.838 67.285 18.749 1.00 17.95 175 LEU C N 1
ATOM 4757 C CA . LEU C 1 196 ? -15.924 67.965 18.027 1.00 16.97 175 LEU C CA 1
ATOM 4758 C C . LEU C 1 196 ? -15.609 68.107 16.527 1.00 17.18 175 LEU C C 1
ATOM 4759 O O . LEU C 1 196 ? -16.511 68.313 15.718 1.00 16.26 175 LEU C O 1
ATOM 4764 N N . ILE C 1 197 ? -14.323 68.041 16.162 1.00 18.05 176 ILE C N 1
ATOM 4765 C CA . ILE C 1 197 ? -13.924 67.916 14.758 1.00 18.16 176 ILE C CA 1
ATOM 4766 C C . ILE C 1 197 ? -13.006 66.709 14.661 1.00 19.66 176 ILE C C 1
ATOM 4767 O O . ILE C 1 197 ? -12.508 66.227 15.664 1.00 19.76 176 ILE C O 1
ATOM 4772 N N . ASP C 1 198 ? -12.804 66.212 13.451 1.00 21.29 177 ASP C N 1
ATOM 4773 C CA . ASP C 1 198 ? -12.085 64.975 13.233 1.00 22.70 177 ASP C CA 1
ATOM 4774 C C . ASP C 1 198 ? -10.728 65.211 12.605 1.00 24.80 177 ASP C C 1
ATOM 4775 O O . ASP C 1 198 ? -9.855 64.383 12.722 1.00 26.72 177 ASP C O 1
ATOM 4780 N N . ASP C 1 199 ? -10.550 66.348 11.948 1.00 26.68 178 ASP C N 1
ATOM 4781 C CA . ASP C 1 199 ? -9.273 66.692 11.381 1.00 28.37 178 ASP C CA 1
ATOM 4782 C C . ASP C 1 199 ? -9.146 68.202 11.223 1.00 29.02 178 ASP C C 1
ATOM 4783 O O . ASP C 1 199 ? -10.153 68.917 11.042 1.00 28.32 178 ASP C O 1
ATOM 4788 N N . MET C 1 200 ? -7.911 68.685 11.330 1.00 28.38 179 MET C N 1
ATOM 4789 C CA . MET C 1 200 ? -7.617 70.104 11.258 1.00 28.99 179 MET C CA 1
ATOM 4790 C C . MET C 1 200 ? -6.539 70.316 10.196 1.00 30.00 179 MET C C 1
ATOM 4791 O O . MET C 1 200 ? -5.527 69.643 10.227 1.00 29.11 179 MET C O 1
ATOM 4796 N N . VAL C 1 201 ? -6.778 71.221 9.243 1.00 30.29 180 VAL C N 1
ATOM 4797 C CA . VAL C 1 201 ? -5.863 71.453 8.126 1.00 31.60 180 VAL C CA 1
ATOM 4798 C C . VAL C 1 201 ? -5.754 72.948 7.867 1.00 33.12 180 VAL C C 1
ATOM 4799 O O . VAL C 1 201 ? -6.466 73.743 8.484 1.00 34.19 180 VAL C O 1
ATOM 4803 N N . ALA C 1 202 ? -4.884 73.333 6.948 1.00 33.68 181 ALA C N 1
ATOM 4804 C CA . ALA C 1 202 ? -4.715 74.746 6.615 1.00 34.14 181 ALA C CA 1
ATOM 4805 C C . ALA C 1 202 ? -5.965 75.299 5.952 1.00 33.57 181 ALA C C 1
ATOM 4806 O O . ALA C 1 202 ? -6.629 74.606 5.202 1.00 32.97 181 ALA C O 1
ATOM 4808 N N . PRO C 1 203 ? -6.255 76.576 6.190 1.00 34.15 182 PRO C N 1
ATOM 4809 C CA . PRO C 1 203 ? -7.496 77.174 5.703 1.00 35.85 182 PRO C CA 1
ATOM 4810 C C . PRO C 1 203 ? -7.783 76.934 4.223 1.00 37.42 182 PRO C C 1
ATOM 4811 O O . PRO C 1 203 ? -8.942 76.802 3.845 1.00 38.26 182 PRO C O 1
ATOM 4815 N N . ASP C 1 204 ? -6.736 76.966 3.401 1.00 38.51 183 ASP C N 1
ATOM 4816 C CA . ASP C 1 204 ? -6.866 76.865 1.950 1.00 39.70 183 ASP C CA 1
ATOM 4817 C C . ASP C 1 204 ? -7.092 75.408 1.505 1.00 38.85 183 ASP C C 1
ATOM 4818 O O . ASP C 1 204 ? -7.479 75.157 0.370 1.00 39.94 183 ASP C O 1
ATOM 4820 N N . ASP C 1 205 ? -6.895 74.460 2.415 1.00 39.26 184 ASP C N 1
ATOM 4821 C CA . ASP C 1 205 ? -7.023 73.040 2.101 1.00 39.64 184 ASP C CA 1
ATOM 4822 C C . ASP C 1 205 ? -8.296 72.391 2.657 1.00 36.96 184 ASP C C 1
ATOM 4823 O O . ASP C 1 205 ? -8.466 71.173 2.521 1.00 39.60 184 ASP C O 1
ATOM 4828 N N . VAL C 1 206 ? -9.177 73.159 3.308 1.00 33.56 185 VAL C N 1
ATOM 4829 C CA . VAL C 1 206 ? -10.324 72.566 4.018 1.00 29.43 185 VAL C CA 1
ATOM 4830 C C . VAL C 1 206 ? -11.240 71.882 3.046 1.00 28.45 185 VAL C C 1
ATOM 4831 O O . VAL C 1 206 ? -11.526 70.702 3.185 1.00 25.50 185 VAL C O 1
ATOM 4835 N N . TYR C 1 207 ? -11.688 72.615 2.040 1.00 28.12 186 TYR C N 1
ATOM 4836 C CA . TYR C 1 207 ? -12.610 72.044 1.094 1.00 29.74 186 TYR C CA 1
ATOM 4837 C C . TYR C 1 207 ? -11.987 70.826 0.399 1.00 30.58 186 TYR C C 1
ATOM 4838 O O . TYR C 1 207 ? -12.590 69.747 0.377 1.00 27.40 186 TYR C O 1
ATOM 4847 N N . ASP C 1 208 ? -10.763 70.975 -0.116 1.00 31.70 187 ASP C N 1
ATOM 4848 C CA . ASP C 1 208 ? -10.105 69.848 -0.807 1.00 33.39 187 ASP C CA 1
ATOM 4849 C C . ASP C 1 208 ? -9.961 68.610 0.090 1.00 32.77 187 ASP C C 1
ATOM 4850 O O . ASP C 1 208 ? -10.198 67.496 -0.359 1.00 32.47 187 ASP C O 1
ATOM 4855 N N . SER C 1 209 ? -9.593 68.794 1.363 1.00 33.04 188 SER C N 1
ATOM 4856 C CA . SER C 1 209 ? -9.485 67.658 2.294 1.00 31.52 188 SER C CA 1
ATOM 4857 C C . SER C 1 209 ? -10.841 67.007 2.567 1.00 30.62 188 SER C C 1
ATOM 4858 O O . SER C 1 209 ? -10.937 65.783 2.632 1.00 30.36 188 SER C O 1
ATOM 4861 N N . ALA C 1 210 ? -11.888 67.830 2.698 1.00 30.91 189 ALA C N 1
ATOM 4862 C CA . ALA C 1 210 ? -13.267 67.350 2.871 1.00 28.64 189 ALA C CA 1
ATOM 4863 C C . ALA C 1 210 ? -13.642 66.504 1.672 1.00 28.24 189 ALA C C 1
ATOM 4864 O O . ALA C 1 210 ? -14.167 65.388 1.817 1.00 27.20 189 ALA C O 1
ATOM 4866 N N . VAL C 1 211 ? -13.358 67.014 0.481 1.00 28.23 190 VAL C N 1
ATOM 4867 C CA . VAL C 1 211 ? -13.651 66.241 -0.733 1.00 29.24 190 VAL C CA 1
ATOM 4868 C C . VAL C 1 211 ? -12.905 64.880 -0.704 1.00 30.78 190 VAL C C 1
ATOM 4869 O O . VAL C 1 211 ? -13.485 63.846 -0.950 1.00 30.37 190 VAL C O 1
ATOM 4873 N N . ALA C 1 212 ? -11.634 64.878 -0.311 1.00 34.62 191 ALA C N 1
ATOM 4874 C CA . ALA C 1 212 ? -10.830 63.623 -0.244 1.00 33.78 191 ALA C CA 1
ATOM 4875 C C . ALA C 1 212 ? -11.384 62.604 0.777 1.00 32.18 191 ALA C C 1
ATOM 4876 O O . ALA C 1 212 ? -11.446 61.419 0.487 1.00 32.35 191 ALA C O 1
ATOM 4878 N N . TRP C 1 213 ? -11.839 63.079 1.941 1.00 32.90 192 TRP C N 1
ATOM 4879 C CA . TRP C 1 213 ? -12.492 62.200 2.965 1.00 31.05 192 TRP C CA 1
ATOM 4880 C C . TRP C 1 213 ? -13.782 61.640 2.416 1.00 30.48 192 TRP C C 1
ATOM 4881 O O . TRP C 1 213 ? -14.020 60.443 2.513 1.00 29.07 192 TRP C O 1
ATOM 4883 N N . ALA C 1 214 ? -14.588 62.476 1.762 1.00 32.01 193 ALA C N 1
ATOM 4884 C CA . ALA C 1 214 ? -15.835 62.027 1.145 1.00 33.39 193 ALA C CA 1
ATOM 4885 C C . ALA C 1 214 ? -15.583 60.999 0.020 1.00 36.69 193 ALA C C 1
ATOM 4886 O O . ALA C 1 214 ? -16.265 59.974 -0.038 1.00 34.57 193 ALA C O 1
ATOM 4888 N N . ARG C 1 215 ? -14.575 61.246 -0.833 1.00 38.86 194 ARG C N 1
ATOM 4889 C CA . ARG C 1 215 ? -14.274 60.316 -1.940 1.00 39.74 194 ARG C CA 1
ATOM 4890 C C . ARG C 1 215 ? -13.837 58.939 -1.416 1.00 39.05 194 ARG C C 1
ATOM 4891 O O . ARG C 1 215 ? -14.053 57.955 -2.084 1.00 40.77 194 ARG C O 1
ATOM 4893 N N . ARG C 1 216 ? -13.266 58.854 -0.213 1.00 41.01 195 ARG C N 1
ATOM 4894 C CA . ARG C 1 216 ? -12.890 57.551 0.364 1.00 42.75 195 ARG C CA 1
ATOM 4895 C C . ARG C 1 216 ? -14.050 56.529 0.421 1.00 46.97 195 ARG C C 1
ATOM 4896 O O . ARG C 1 216 ? -13.796 55.327 0.429 1.00 53.05 195 ARG C O 1
ATOM 4898 N N . TYR C 1 217 ? -15.306 56.984 0.438 1.00 48.05 196 TYR C N 1
ATOM 4899 C CA . TYR C 1 217 ? -16.466 56.078 0.595 1.00 49.01 196 TYR C CA 1
ATOM 4900 C C . TYR C 1 217 ? -17.275 55.874 -0.685 1.00 53.21 196 TYR C C 1
ATOM 4901 O O . TYR C 1 217 ? -18.237 55.096 -0.688 1.00 58.58 196 TYR C O 1
ATOM 4910 N N . LEU C 1 218 ? -16.884 56.519 -1.784 1.00 53.23 197 LEU C N 1
ATOM 4911 C CA . LEU C 1 218 ? -17.658 56.405 -3.019 1.00 54.04 197 LEU C CA 1
ATOM 4912 C C . LEU C 1 218 ? -17.759 54.963 -3.557 1.00 56.64 197 LEU C C 1
ATOM 4913 O O . LEU C 1 218 ? -18.667 54.658 -4.336 1.00 61.69 197 LEU C O 1
ATOM 4918 N N . GLU C 1 219 ? -16.846 54.086 -3.153 1.00 52.76 198 GLU C N 1
ATOM 4919 C CA . GLU C 1 219 ? -16.830 52.723 -3.669 1.00 51.09 198 GLU C CA 1
ATOM 4920 C C . GLU C 1 219 ? -17.348 51.690 -2.671 1.00 49.87 198 GLU C C 1
ATOM 4921 O O . GLU C 1 219 ? -17.163 50.478 -2.838 1.00 50.24 198 GLU C O 1
ATOM 4927 N N . CYS C 1 220 ? -18.014 52.169 -1.625 1.00 47.69 199 CYS C N 1
ATOM 4928 C CA . CYS C 1 220 ? -18.643 51.289 -0.653 1.00 42.12 199 CYS C CA 1
ATOM 4929 C C . CYS C 1 220 ? -20.020 50.877 -1.105 1.00 38.69 199 CYS C C 1
ATOM 4930 O O . CYS C 1 220 ? -20.626 51.583 -1.896 1.00 39.35 199 CYS C O 1
ATOM 4933 N N . PRO C 1 221 ? -20.525 49.742 -0.590 1.00 34.18 200 PRO C N 1
ATOM 4934 C CA . PRO C 1 221 ? -21.860 49.306 -0.960 1.00 31.25 200 PRO C CA 1
ATOM 4935 C C . PRO C 1 221 ? -22.882 50.284 -0.391 1.00 28.04 200 PRO C C 1
ATOM 4936 O O . PRO C 1 221 ? -23.013 50.379 0.830 1.00 27.26 200 PRO C O 1
ATOM 4940 N N . PRO C 1 222 ? -23.600 50.997 -1.259 1.00 24.43 201 PRO C N 1
ATOM 4941 C CA . PRO C 1 222 ? -24.421 52.101 -0.762 1.00 22.28 201 PRO C CA 1
ATOM 4942 C C . PRO C 1 222 ? -25.593 51.707 0.142 1.00 20.07 201 PRO C C 1
ATOM 4943 O O . PRO C 1 222 ? -25.879 52.427 1.090 1.00 18.16 201 PRO C O 1
ATOM 4947 N N . ARG C 1 223 ? -26.232 50.576 -0.097 1.00 18.69 202 ARG C N 1
ATOM 4948 C CA . ARG C 1 223 ? -27.339 50.199 0.749 1.00 17.83 202 ARG C CA 1
ATOM 4949 C C . ARG C 1 223 ? -26.828 49.805 2.146 1.00 17.81 202 ARG C C 1
ATOM 4950 O O . ARG C 1 223 ? -27.467 50.094 3.143 1.00 18.31 202 ARG C O 1
ATOM 4952 N N . ALA C 1 224 ? -25.671 49.156 2.236 1.00 17.43 203 ALA C N 1
ATOM 4953 C CA . ALA C 1 224 ? -25.140 48.792 3.523 1.00 16.90 203 ALA C CA 1
ATOM 4954 C C . ALA C 1 224 ? -24.717 50.037 4.294 1.00 17.41 203 ALA C C 1
ATOM 4955 O O . ALA C 1 224 ? -24.974 50.096 5.493 1.00 16.04 203 ALA C O 1
ATOM 4957 N N . LEU C 1 225 ? -24.042 51.003 3.628 1.00 17.57 204 LEU C N 1
ATOM 4958 C CA . LEU C 1 225 ? -23.650 52.227 4.294 1.00 18.34 204 LEU C CA 1
ATOM 4959 C C . LEU C 1 225 ? -24.879 52.906 4.889 1.00 16.84 204 LEU C C 1
ATOM 4960 O O . LEU C 1 225 ? -24.852 53.358 6.052 1.00 16.04 204 LEU C O 1
ATOM 4965 N N . ALA C 1 226 ? -25.911 53.030 4.066 1.00 15.42 205 ALA C N 1
ATOM 4966 C CA . ALA C 1 226 ? -27.151 53.681 4.470 1.00 15.40 205 ALA C CA 1
ATOM 4967 C C . ALA C 1 226 ? -27.716 53.007 5.736 1.00 14.55 205 ALA C C 1
ATOM 4968 O O . ALA C 1 226 ? -28.058 53.681 6.692 1.00 14.32 205 ALA C O 1
ATOM 4970 N N . ALA C 1 227 ? -27.781 51.675 5.745 1.00 14.54 206 ALA C N 1
ATOM 4971 C CA . ALA C 1 227 ? -28.327 50.939 6.896 1.00 14.29 206 ALA C CA 1
ATOM 4972 C C . ALA C 1 227 ? -27.437 51.139 8.132 1.00 14.61 206 ALA C C 1
ATOM 4973 O O . ALA C 1 227 ? -27.935 51.323 9.226 1.00 14.55 206 ALA C O 1
ATOM 4975 N N . ALA C 1 228 ? -26.127 51.097 7.944 1.00 14.78 207 ALA C N 1
ATOM 4976 C CA . ALA C 1 228 ? -25.180 51.261 9.054 1.00 15.21 207 ALA C CA 1
ATOM 4977 C C . ALA C 1 228 ? -25.338 52.655 9.675 1.00 15.06 207 ALA C C 1
ATOM 4978 O O . ALA C 1 228 ? -25.461 52.791 10.902 1.00 15.06 207 ALA C O 1
ATOM 4980 N N . LYS C 1 229 ? -25.373 53.677 8.819 1.00 14.63 208 LYS C N 1
ATOM 4981 C CA . LYS C 1 229 ? -25.578 55.058 9.264 1.00 13.83 208 LYS C CA 1
ATOM 4982 C C . LYS C 1 229 ? -26.896 55.169 10.041 1.00 14.27 208 LYS C C 1
ATOM 4983 O O . LYS C 1 229 ? -26.954 55.793 11.120 1.00 14.00 208 LYS C O 1
ATOM 4989 N N . ALA C 1 230 ? -27.947 54.573 9.501 1.00 13.71 209 ALA C N 1
ATOM 4990 C CA . ALA C 1 230 ? -29.263 54.656 10.140 1.00 14.06 209 ALA C CA 1
ATOM 4991 C C . ALA C 1 230 ? -29.238 54.031 11.562 1.00 14.31 209 ALA C C 1
ATOM 4992 O O . ALA C 1 230 ? -29.770 54.596 12.494 1.00 14.63 209 ALA C O 1
ATOM 4994 N N . VAL C 1 231 ? -28.659 52.848 11.699 1.00 14.83 210 VAL C N 1
ATOM 4995 C CA . VAL C 1 231 ? -28.592 52.198 12.997 1.00 15.81 210 VAL C CA 1
ATOM 4996 C C . VAL C 1 231 ? -27.715 52.990 13.975 1.00 16.42 210 VAL C C 1
ATOM 4997 O O . VAL C 1 231 ? -28.104 53.179 15.133 1.00 18.52 210 VAL C O 1
ATOM 5001 N N . ILE C 1 232 ? -26.567 53.491 13.527 1.00 15.92 211 ILE C N 1
ATOM 5002 C CA . ILE C 1 232 ? -25.726 54.260 14.417 1.00 15.48 211 ILE C CA 1
ATOM 5003 C C . ILE C 1 232 ? -26.464 55.501 14.891 1.00 17.11 211 ILE C C 1
ATOM 5004 O O . ILE C 1 232 ? -26.483 55.789 16.089 1.00 17.37 211 ILE C O 1
ATOM 5009 N N . ASN C 1 233 ? -27.149 56.204 13.990 1.00 18.30 212 ASN C N 1
ATOM 5010 C CA . ASN C 1 233 ? -27.883 57.399 14.398 1.00 18.79 212 ASN C CA 1
ATOM 5011 C C . ASN C 1 233 ? -29.025 57.098 15.349 1.00 19.04 212 ASN C C 1
ATOM 5012 O O . ASN C 1 233 ? -29.388 57.941 16.139 1.00 17.90 212 ASN C O 1
ATOM 5017 N N . ASP C 1 234 ? -29.599 55.903 15.255 1.00 19.81 213 ASP C N 1
ATOM 5018 C CA . ASP C 1 234 ? -30.729 55.547 16.080 1.00 20.06 213 ASP C CA 1
ATOM 5019 C C . ASP C 1 234 ? -30.311 55.230 17.515 1.00 20.61 213 ASP C C 1
ATOM 5020 O O . ASP C 1 234 ? -31.176 55.078 18.383 1.00 18.09 213 ASP C O 1
ATOM 5025 N N . VAL C 1 235 ? -29.008 55.076 17.763 1.00 20.35 214 VAL C N 1
ATOM 5026 C CA . VAL C 1 235 ? -28.528 54.663 19.077 1.00 21.66 214 VAL C CA 1
ATOM 5027 C C . VAL C 1 235 ? -29.080 55.577 20.159 1.00 23.87 214 VAL C C 1
ATOM 5028 O O . VAL C 1 235 ? -29.477 55.103 21.208 1.00 24.17 214 VAL C O 1
ATOM 5032 N N . PHE C 1 236 ? -29.148 56.865 19.900 1.00 27.18 215 PHE C N 1
ATOM 5033 C CA . PHE C 1 236 ? -29.630 57.773 20.931 1.00 34.55 215 PHE C CA 1
ATOM 5034 C C . PHE C 1 236 ? -31.067 58.237 20.702 1.00 36.81 215 PHE C C 1
ATOM 5035 O O . PHE C 1 236 ? -31.620 58.946 21.543 1.00 40.90 215 PHE C O 1
ATOM 5043 N N . GLU C 1 237 ? -31.673 57.764 19.612 1.00 34.47 216 GLU C N 1
ATOM 5044 C CA . GLU C 1 237 ? -32.986 58.219 19.168 1.00 31.57 216 GLU C CA 1
ATOM 5045 C C . GLU C 1 237 ? -34.120 57.232 19.473 1.00 32.01 216 GLU C C 1
ATOM 5046 O O . GLU C 1 237 ? -35.228 57.668 19.658 1.00 35.93 216 GLU C O 1
ATOM 5048 N N . LEU C 1 238 ? -33.860 55.923 19.569 1.00 31.94 217 LEU C N 1
ATOM 5049 C CA . LEU C 1 238 ? -34.922 54.919 19.750 1.00 29.79 217 LEU C CA 1
ATOM 5050 C C . LEU C 1 238 ? -34.733 54.114 21.022 1.00 28.55 217 LEU C C 1
ATOM 5051 O O . LEU C 1 238 ? -33.614 53.875 21.437 1.00 27.32 217 LEU C O 1
ATOM 5056 N N . GLU C 1 239 ? -35.846 53.668 21.625 1.00 28.96 218 GLU C N 1
ATOM 5057 C CA . GLU C 1 239 ? -35.812 52.747 22.777 1.00 29.01 218 GLU C CA 1
ATOM 5058 C C . GLU C 1 239 ? -35.238 51.386 22.318 1.00 28.42 218 GLU C C 1
ATOM 5059 O O . GLU C 1 239 ? -35.314 51.026 21.144 1.00 27.83 218 GLU C O 1
ATOM 5061 N N . ALA C 1 240 ? -34.695 50.634 23.257 1.00 28.77 219 ALA C N 1
ATOM 5062 C CA . ALA C 1 240 ? -33.896 49.445 22.949 1.00 29.41 219 ALA C CA 1
ATOM 5063 C C . ALA C 1 240 ? -34.587 48.384 22.094 1.00 28.84 219 ALA C 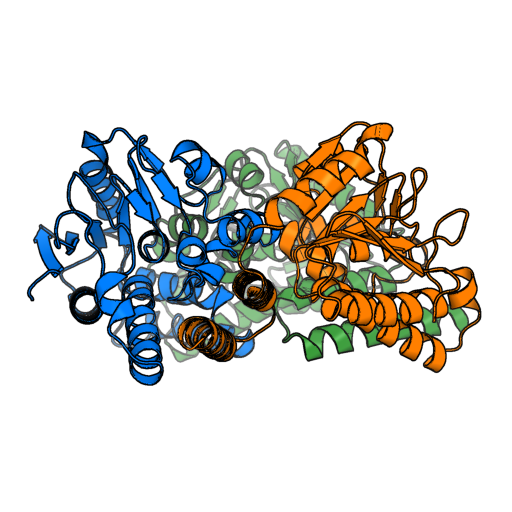C 1
ATOM 5064 O O . ALA C 1 240 ? -33.941 47.735 21.253 1.00 28.04 219 ALA C O 1
ATOM 5066 N N . THR C 1 241 ? -35.880 48.179 22.310 1.00 28.84 220 THR C N 1
ATOM 5067 C CA . THR C 1 241 ? -36.587 47.150 21.544 1.00 29.02 220 THR C CA 1
ATOM 5068 C C . THR C 1 241 ? -36.750 47.546 20.094 1.00 26.91 220 THR C C 1
ATOM 5069 O O . THR C 1 241 ? -36.497 46.739 19.185 1.00 26.84 220 THR C O 1
ATOM 5073 N N . GLU C 1 242 ? -37.160 48.795 19.890 1.00 24.04 221 GLU C N 1
ATOM 5074 C CA . GLU C 1 242 ? -37.252 49.372 18.551 1.00 22.05 221 GLU C CA 1
ATOM 5075 C C . GLU C 1 242 ? -35.865 49.335 17.855 1.00 20.32 221 GLU C C 1
ATOM 5076 O O . GLU C 1 242 ? -35.795 49.063 16.657 1.00 19.14 221 GLU C O 1
ATOM 5078 N N . ARG C 1 243 ? -34.769 49.598 18.586 1.00 19.78 222 ARG C N 1
ATOM 5079 C CA . ARG C 1 243 ? -33.414 49.586 17.992 1.00 19.72 222 ARG C CA 1
ATOM 5080 C C . ARG C 1 243 ? -33.032 48.203 17.481 1.00 18.07 222 ARG C C 1
ATOM 5081 O O . ARG C 1 243 ? -32.604 48.036 16.341 1.00 18.10 222 ARG C O 1
ATOM 5089 N N . ALA C 1 244 ? -33.230 47.196 18.309 1.00 17.52 223 ALA C N 1
ATOM 5090 C CA . ALA C 1 244 ? -32.899 45.811 17.937 1.00 16.89 223 ALA C CA 1
ATOM 5091 C C . ALA C 1 244 ? -33.765 45.318 16.755 1.00 16.42 223 ALA C C 1
ATOM 5092 O O . ALA C 1 244 ? -33.264 44.698 15.792 1.00 16.90 223 ALA C O 1
ATOM 5094 N N . ALA C 1 245 ? -35.039 45.647 16.774 1.00 15.66 224 ALA C N 1
ATOM 5095 C CA . ALA C 1 245 ? -35.934 45.278 15.666 1.00 15.87 224 ALA C CA 1
ATOM 5096 C C . ALA C 1 245 ? -35.483 45.913 14.372 1.00 14.85 224 ALA C C 1
ATOM 5097 O O . ALA C 1 245 ? -35.444 45.270 13.334 1.00 15.65 224 ALA C O 1
ATOM 5099 N N . ALA C 1 246 ? -35.191 47.201 14.402 1.00 14.49 225 ALA C N 1
ATOM 5100 C CA . ALA C 1 246 ? -34.811 47.907 13.176 1.00 14.02 225 ALA C CA 1
ATOM 5101 C C . ALA C 1 246 ? -33.473 47.426 12.640 1.00 13.94 225 ALA C C 1
ATOM 5102 O O . ALA C 1 246 ? -33.261 47.390 11.440 1.00 13.84 225 ALA C O 1
ATOM 5104 N N . GLU C 1 247 ? -32.551 47.095 13.532 1.00 14.55 226 GLU C N 1
ATOM 5105 C CA . GLU C 1 247 ? -31.244 46.596 13.103 1.00 15.15 226 GLU C CA 1
ATOM 5106 C C . GLU C 1 247 ? -31.442 45.288 12.384 1.00 15.63 226 GLU C C 1
ATOM 5107 O O . GLU C 1 247 ? -30.863 45.085 11.320 1.00 16.14 226 GLU C O 1
ATOM 5113 N N . ARG C 1 248 ? -32.262 44.405 12.958 1.00 15.96 227 ARG C N 1
ATOM 5114 C CA . ARG C 1 248 ? -32.497 43.098 12.362 1.00 17.10 227 ARG C CA 1
ATOM 5115 C C . ARG C 1 248 ? -33.204 43.230 11.025 1.00 17.55 227 ARG C C 1
ATOM 5116 O O . ARG C 1 248 ? -32.867 42.556 10.064 1.00 17.13 227 ARG C O 1
ATOM 5124 N N . ARG C 1 249 ? -34.185 44.098 10.951 1.00 19.31 228 ARG C N 1
ATOM 5125 C CA . ARG C 1 249 ? -34.897 44.255 9.675 1.00 20.73 228 ARG C CA 1
ATOM 5126 C C . ARG C 1 249 ? -33.946 44.724 8.600 1.00 19.79 228 ARG C C 1
ATOM 5127 O O . ARG C 1 249 ? -33.970 44.196 7.508 1.00 19.46 228 ARG C O 1
ATOM 5135 N N . ARG C 1 250 ? -33.085 45.693 8.919 1.00 19.16 229 ARG C N 1
ATOM 5136 C CA . ARG C 1 250 ? -32.164 46.216 7.916 1.00 19.42 229 ARG C CA 1
ATOM 5137 C C . ARG C 1 250 ? -31.166 45.141 7.527 1.00 18.88 229 ARG C C 1
ATOM 5138 O O . ARG C 1 250 ? -30.842 44.992 6.353 1.00 19.82 229 ARG C O 1
ATOM 5146 N N . TYR C 1 251 ? -30.705 44.365 8.493 1.00 17.92 230 TYR C N 1
ATOM 5147 C CA . TYR C 1 251 ? -29.736 43.328 8.190 1.00 18.08 230 TYR C CA 1
ATOM 5148 C C . TYR C 1 251 ? -30.347 42.311 7.226 1.00 18.26 230 TYR C C 1
ATOM 5149 O O . TYR C 1 251 ? -29.723 41.945 6.241 1.00 17.31 230 TYR C O 1
ATOM 5158 N N . VAL C 1 252 ? -31.583 41.889 7.507 1.00 17.48 231 VAL C N 1
ATOM 5159 C CA . VAL C 1 252 ? -32.222 40.868 6.709 1.00 18.13 231 VAL C CA 1
ATOM 5160 C C . VAL C 1 252 ? -32.550 41.361 5.284 1.00 18.95 231 VAL C C 1
ATOM 5161 O O . VAL C 1 252 ? -32.398 40.614 4.352 1.00 19.75 231 VAL C O 1
ATOM 5165 N N . GLU C 1 253 ? -32.962 42.623 5.145 1.00 20.20 232 GLU C N 1
ATOM 5166 C CA . GLU C 1 253 ? -33.202 43.256 3.827 1.00 20.08 232 GLU C CA 1
ATOM 5167 C C . GLU C 1 253 ? -31.921 43.259 2.997 1.00 20.38 232 GLU C C 1
ATOM 5168 O O . GLU C 1 253 ? -31.915 42.841 1.837 1.00 21.02 232 GLU C O 1
ATOM 5170 N N . LEU C 1 254 ? -30.798 43.651 3.602 1.00 20.32 233 LEU C N 1
ATOM 5171 C CA . LEU C 1 254 ? -29.540 43.646 2.864 1.00 19.90 233 LEU C CA 1
ATOM 5172 C C . LEU C 1 254 ? -29.216 42.258 2.395 1.00 21.48 233 LEU C C 1
ATOM 5173 O O . LEU C 1 254 ? -28.718 42.053 1.287 1.00 22.92 233 LEU C O 1
ATOM 5178 N N . PHE C 1 255 ? -29.445 41.306 3.272 1.00 23.05 234 PHE C N 1
ATOM 5179 C CA . PHE C 1 255 ? -29.116 39.913 2.995 1.00 24.67 234 PHE C CA 1
ATOM 5180 C C . PHE C 1 255 ? -30.015 39.325 1.893 1.00 25.53 234 PHE C C 1
ATOM 5181 O O . PHE C 1 255 ? -29.529 38.649 1.006 1.00 25.28 234 PHE C O 1
ATOM 5189 N N . ALA C 1 256 ? -31.315 39.594 1.956 1.00 26.80 235 ALA C N 1
ATOM 5190 C CA . ALA C 1 256 ? -32.248 39.033 0.970 1.00 30.29 235 ALA C CA 1
ATOM 5191 C C . ALA C 1 256 ? -31.924 39.618 -0.419 1.00 32.87 235 ALA C C 1
ATOM 5192 O O . ALA C 1 256 ? -31.632 38.859 -1.376 1.00 34.88 235 ALA C O 1
ATOM 5194 N N . ALA C 1 257 ? -31.917 40.954 -0.513 1.00 34.77 236 ALA C N 1
ATOM 5195 C CA . ALA C 1 257 ? -31.540 41.678 -1.771 1.00 37.39 236 ALA C CA 1
ATOM 5196 C C . ALA C 1 257 ? -30.313 41.084 -2.487 1.00 40.16 236 ALA C C 1
ATOM 5197 O O . ALA C 1 257 ? -30.343 40.880 -3.689 1.00 41.07 236 ALA C O 1
ATOM 5199 N N . GLY C 1 258 ? -29.238 40.791 -1.747 1.00 43.32 237 GLY C N 1
ATOM 5200 C CA . GLY C 1 258 ? -28.020 40.238 -2.363 1.00 45.35 237 GLY C CA 1
ATOM 5201 C C . GLY C 1 258 ? -28.117 38.796 -2.875 1.00 47.96 237 GLY C C 1
ATOM 5202 O O . GLY C 1 258 ? -27.343 38.367 -3.763 1.00 47.98 237 GLY C O 1
ATOM 5203 N N . GLN C 1 259 ? -29.109 38.060 -2.380 1.00 47.90 238 GLN C N 1
ATOM 5204 C CA . GLN C 1 259 ? -29.323 36.700 -2.842 1.00 47.23 238 GLN C CA 1
ATOM 5205 C C . GLN C 1 259 ? -30.106 36.802 -4.147 1.00 45.45 238 GLN C C 1
ATOM 5206 O O . GLN C 1 259 ? -29.845 36.060 -5.089 1.00 41.89 238 GLN C O 1
ATOM 5212 N N . ARG C 1 260 ? -31.065 37.730 -4.182 1.00 46.30 239 ARG C N 1
ATOM 5213 C CA . ARG C 1 260 ? -31.964 37.902 -5.331 1.00 47.06 239 ARG C CA 1
ATOM 5214 C C . ARG C 1 260 ? -31.199 38.440 -6.566 1.00 48.13 239 ARG C C 1
ATOM 5215 O O . ARG C 1 260 ? -31.350 37.907 -7.671 1.00 46.10 239 ARG C O 1
ATOM 5217 N N . GLY C 1 261 ? -30.377 39.474 -6.369 1.00 49.53 240 GLY C N 1
ATOM 5218 C CA . GLY C 1 261 ? -29.679 40.157 -7.467 1.00 48.28 240 GLY C CA 1
ATOM 5219 C C . GLY C 1 261 ? -29.626 41.663 -7.199 1.00 48.36 240 GLY C C 1
ATOM 5220 O O . GLY C 1 261 ? -29.051 42.409 -8.025 1.00 47.21 240 GLY C O 1
#

Radius of gyration: 26.02 Å; Cα contacts (8 Å, |Δi|>4): 1584; chains: 3; bounding box: 48×69×73 Å